Protein 5E8H (pdb70)

CATH classification: 1.10.600.10

B-factor: mean 32.92, std 12.59, range [11.46, 95.2]

Structure (mmCIF, N/CA/C/O backbone):
data_5E8H
#
_entry.id   5E8H
#
_cell.length_a   77.245
_cell.length_b   77.090
_cell.length_c   114.172
_cell.angle_alpha   90.00
_cell.angle_beta   90.00
_cell.angle_gamma   90.00
#
_symmetry.space_group_name_H-M   'P 21 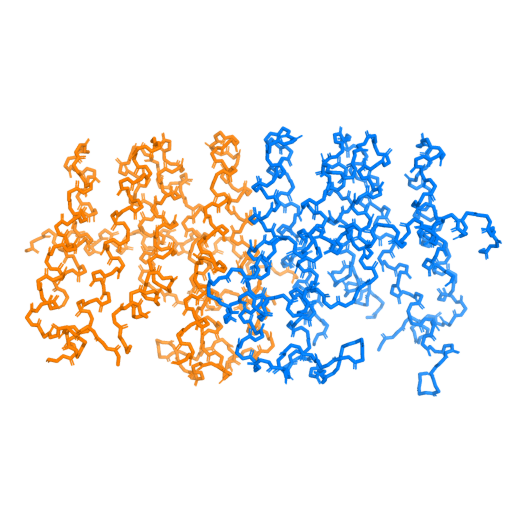21 21'
#
loop_
_entity.id
_entity.type
_entity.pdbx_description
1 polymer 'Geranylgeranyl pyrophosphate synthase 3, chloroplastic'
2 water water
#
loop_
_atom_site.group_PDB
_atom_site.id
_atom_site.type_symbol
_atom_site.label_atom_id
_atom_site.label_alt_id
_atom_site.label_comp_id
_atom_site.label_asym_id
_atom_site.label_entity_id
_atom_site.label_seq_id
_atom_site.pdbx_PDB_ins_code
_atom_site.Cartn_x
_atom_site.Cartn_y
_atom_site.Cartn_z
_atom_site.occupancy
_atom_site.B_iso_or_equiv
_atom_site.auth_seq_id
_atom_site.auth_comp_id
_atom_site.auth_asym_id
_atom_site.auth_atom_id
_atom_site.pdbx_PDB_model_num
ATOM 1 N N . CYS A 1 19 ? 42.592 54.689 132.513 1.00 47.43 4 CYS A N 1
ATOM 2 C CA . CYS A 1 19 ? 41.938 55.359 133.631 1.00 55.02 4 CYS A CA 1
ATOM 3 C C . CYS A 1 19 ? 42.222 54.627 134.932 1.00 57.62 4 CYS A C 1
ATOM 4 O O . CYS A 1 19 ? 41.308 54.130 135.588 1.00 59.67 4 CYS A O 1
ATOM 7 N N . ASN A 1 20 ? 43.499 54.576 135.300 1.00 49.17 5 ASN A N 1
ATOM 8 C CA . ASN A 1 20 ? 43.948 53.748 136.410 1.00 49.86 5 ASN A CA 1
ATOM 9 C C . ASN A 1 20 ? 44.679 54.500 137.527 1.00 53.01 5 ASN A C 1
ATOM 10 O O . ASN A 1 20 ? 44.699 54.020 138.650 1.00 62.69 5 ASN A O 1
ATOM 15 N N . ASP A 1 21 ? 45.275 55.663 137.247 1.00 45.25 6 ASP A N 1
ATOM 16 C CA . ASP A 1 21 ? 46.223 56.249 138.218 1.00 42.79 6 ASP A CA 1
ATOM 17 C C . ASP A 1 21 ? 45.562 56.949 139.408 1.00 36.79 6 ASP A C 1
ATOM 18 O O . ASP A 1 21 ? 45.115 58.094 139.335 1.00 32.43 6 ASP A O 1
ATOM 23 N N . HIS A 1 22 ? 45.558 56.248 140.525 1.00 31.06 7 HIS A N 1
ATOM 24 C CA . HIS A 1 22 ? 44.700 56.595 141.622 1.00 29.84 7 HIS A CA 1
ATOM 25 C C . HIS A 1 22 ? 45.234 57.787 142.403 1.00 22.19 7 HIS A C 1
ATOM 26 O O . HIS A 1 22 ? 44.456 58.524 142.980 1.00 29.26 7 HIS A O 1
ATOM 33 N N . ASN A 1 23 ? 46.546 58.005 142.400 1.00 21.28 8 ASN A N 1
ATOM 34 C CA . ASN A 1 23 ? 47.094 59.119 143.174 1.00 28.11 8 ASN A CA 1
ATOM 35 C C . ASN A 1 23 ? 46.572 60.468 142.639 1.00 24.75 8 ASN A C 1
ATOM 36 O O . ASN A 1 23 ? 46.113 61.327 143.405 1.00 25.06 8 ASN A O 1
ATOM 41 N N . SER A 1 24 ? 46.618 60.618 141.320 1.00 28.11 9 SER A N 1
ATOM 42 C CA . SER A 1 24 ? 46.164 61.824 140.643 1.00 26.16 9 SER A CA 1
ATOM 43 C C . SER A 1 24 ? 44.651 61.960 140.739 1.00 22.61 9 SER A C 1
ATOM 44 O O . SER A 1 24 ? 44.118 63.058 140.752 1.00 27.23 9 SER A O 1
ATOM 47 N N . ALA A 1 25 ? 43.961 60.827 140.798 1.00 23.45 10 ALA A N 1
ATOM 48 C CA . ALA A 1 25 ? 42.509 60.845 140.982 1.00 27.78 10 ALA A CA 1
ATOM 49 C C . ALA A 1 25 ? 42.133 61.306 142.394 1.00 26.65 10 ALA A C 1
ATOM 50 O O . ALA A 1 25 ? 41.193 62.066 142.576 1.00 22.06 10 ALA A O 1
ATOM 52 N N . PHE A 1 26 ? 42.869 60.837 143.389 1.00 24.56 11 PHE A N 1
ATOM 53 C CA . PHE A 1 26 ? 42.656 61.271 144.754 1.00 20.92 11 PHE A CA 1
ATOM 54 C C . PHE A 1 26 ? 42.927 62.783 144.872 1.00 19.83 11 PHE A C 1
ATOM 55 O O . PHE A 1 26 ? 42.103 63.552 145.417 1.00 22.66 11 PHE A O 1
ATOM 63 N N . ASP A 1 27 ? 44.077 63.201 144.343 1.00 19.44 12 ASP A N 1
ATOM 64 C CA . ASP A 1 27 ? 44.451 64.606 144.368 1.00 20.98 12 ASP A CA 1
ATOM 65 C C . ASP A 1 27 ? 43.352 65.451 143.712 1.00 20.60 12 ASP A C 1
ATOM 66 O O . ASP A 1 27 ? 42.892 66.444 144.294 1.00 23.62 12 ASP A O 1
ATOM 71 N N . PHE A 1 28 ? 42.917 65.037 142.518 1.00 19.49 13 PHE A N 1
ATOM 72 C CA . PHE A 1 28 ? 41.901 65.791 141.792 1.00 22.50 13 PHE A CA 1
ATOM 73 C C . PHE A 1 28 ? 40.562 65.801 142.524 1.00 24.90 13 PHE A C 1
ATOM 74 O O . PHE A 1 28 ? 39.875 66.812 142.502 1.00 23.66 13 PHE A O 1
ATOM 82 N N . LYS A 1 29 ? 40.194 64.697 143.180 1.00 18.59 14 LYS A N 1
ATOM 83 C CA . LYS A 1 29 ? 38.946 64.670 143.957 1.00 20.35 14 LYS A CA 1
ATOM 84 C C . LYS A 1 29 ? 38.969 65.761 145.034 1.00 19.28 14 LYS A C 1
ATOM 85 O O . LYS A 1 29 ? 37.961 66.491 145.255 1.00 20.74 14 LYS A O 1
ATOM 91 N N . LEU A 1 30 ? 40.133 65.887 145.684 1.00 19.69 15 LEU A N 1
ATOM 92 C CA . LEU A 1 30 ? 40.291 66.932 146.701 1.00 22.16 15 LEU A CA 1
ATOM 93 C C . LEU A 1 30 ? 40.266 68.335 146.087 1.00 24.43 15 LEU A C 1
ATOM 94 O O . LEU A 1 30 ? 39.695 69.285 146.660 1.00 23.45 15 LEU A O 1
ATOM 99 N N . TYR A 1 31 ? 40.916 68.457 144.933 1.00 20.01 16 TYR A N 1
ATOM 100 C CA . TYR A 1 31 ? 40.926 69.692 144.169 1.00 22.70 16 TYR A CA 1
ATOM 101 C C . TYR A 1 31 ? 39.501 70.180 143.868 1.00 24.72 16 TYR A C 1
ATOM 102 O O . TYR A 1 31 ? 39.157 71.330 144.141 1.00 23.44 16 TYR A O 1
ATOM 111 N N . MET A 1 32 ? 38.686 69.291 143.308 1.00 23.16 17 MET A N 1
ATOM 112 C CA . MET A 1 32 ? 37.287 69.576 142.991 1.00 25.13 17 MET A CA 1
ATOM 113 C C . MET A 1 32 ? 36.535 70.068 144.206 1.00 27.03 17 MET A C 1
ATOM 114 O O . MET A 1 32 ? 35.842 71.104 144.150 1.00 27.06 17 MET A O 1
ATOM 119 N N . ILE A 1 33 ? 36.655 69.332 145.307 1.00 22.75 18 ILE A N 1
ATOM 120 C CA . ILE A 1 33 ? 35.908 69.752 146.498 1.00 24.84 18 ILE A CA 1
ATOM 121 C C . ILE A 1 33 ? 36.334 71.157 146.964 1.00 23.44 18 ILE A C 1
ATOM 122 O O . ILE A 1 33 ? 35.483 72.020 147.248 1.00 24.07 18 ILE A O 1
ATOM 127 N N . ARG A 1 34 ? 37.639 71.410 146.989 1.00 21.80 19 ARG A N 1
ATOM 128 C CA . ARG A 1 34 ? 38.114 72.726 147.426 1.00 26.79 19 ARG A CA 1
ATOM 129 C C . ARG A 1 34 ? 37.657 73.869 146.495 1.00 27.88 19 ARG A C 1
ATOM 130 O O . ARG A 1 34 ? 37.253 74.958 146.968 1.00 24.99 19 ARG A O 1
ATOM 138 N N . LYS A 1 35 ? 37.688 73.629 145.183 1.00 29.81 20 LYS A N 1
ATOM 139 C CA . LYS A 1 35 ? 37.341 74.690 144.238 1.00 25.57 20 LYS A CA 1
ATOM 140 C C . LYS A 1 35 ? 35.853 74.964 144.287 1.00 25.16 20 LYS A C 1
ATOM 141 O O . LYS A 1 35 ? 35.421 76.111 144.223 1.00 27.80 20 LYS A O 1
ATOM 147 N N . ALA A 1 36 ? 35.074 73.900 144.395 1.00 23.23 21 ALA A N 1
ATOM 148 C CA . ALA A 1 36 ? 33.637 74.040 144.459 1.00 27.59 21 ALA A CA 1
ATOM 149 C C . ALA A 1 36 ? 33.261 74.814 145.712 1.00 28.72 21 ALA A C 1
ATOM 150 O O . ALA A 1 36 ? 32.336 75.614 145.684 1.00 31.09 21 ALA A O 1
ATOM 152 N N . GLU A 1 37 ? 33.969 74.569 146.813 1.00 26.57 22 GLU A N 1
ATOM 153 C CA . GLU A 1 37 ? 33.669 75.289 148.047 1.00 28.82 22 GLU A CA 1
ATOM 154 C C . GLU A 1 37 ? 33.959 76.775 147.867 1.00 28.12 22 GLU A C 1
ATOM 155 O O . GLU A 1 37 ? 33.136 77.621 148.272 1.00 27.77 22 GLU A O 1
ATOM 161 N N . SER A 1 38 ? 35.108 77.086 147.245 1.00 22.76 23 SER A N 1
ATOM 162 C CA . SER A 1 38 ? 35.479 78.488 147.026 1.00 28.10 23 SER A CA 1
ATOM 163 C C . SER A 1 38 ? 34.501 79.192 146.070 1.00 25.63 23 SER A C 1
ATOM 164 O O . SER A 1 38 ? 34.124 80.360 146.264 1.00 24.68 23 SER A O 1
ATOM 167 N N . VAL A 1 39 ? 34.064 78.456 145.064 1.00 24.21 24 VAL A N 1
ATOM 168 C CA . VAL A 1 39 ? 33.129 78.985 144.092 1.00 23.33 24 VAL A CA 1
ATOM 169 C C . VAL A 1 39 ? 31.773 79.250 144.746 1.00 22.07 24 VAL A C 1
ATOM 170 O O . VAL A 1 39 ? 31.208 80.316 144.569 1.00 26.26 24 VAL A O 1
ATOM 174 N N . ASN A 1 40 ? 31.278 78.300 145.528 1.00 20.97 25 ASN A N 1
ATOM 175 C CA . ASN A 1 40 ? 30.030 78.487 146.253 1.00 26.74 25 ASN A CA 1
ATOM 176 C C . ASN A 1 40 ? 30.054 79.704 147.177 1.00 27.99 25 ASN A C 1
ATOM 177 O O . ASN A 1 40 ? 29.082 80.463 147.206 1.00 27.22 25 ASN A O 1
ATOM 182 N N . ALA A 1 41 ? 31.147 79.895 147.925 1.00 22.83 26 ALA A N 1
ATOM 183 C CA . ALA A 1 41 ? 31.252 81.106 148.748 1.00 22.02 26 ALA A CA 1
ATOM 184 C C . ALA A 1 41 ? 31.187 82.367 147.889 1.00 19.67 26 ALA A C 1
ATOM 185 O O . ALA A 1 41 ? 30.418 83.305 148.196 1.00 26.17 26 ALA A O 1
ATOM 187 N N . ALA A 1 42 ? 31.965 82.395 146.804 1.00 22.25 27 ALA A N 1
ATOM 188 C CA . ALA A 1 42 ? 31.997 83.612 145.985 1.00 23.31 27 ALA A CA 1
ATOM 189 C C . ALA A 1 42 ? 30.648 83.876 145.280 1.00 27.12 27 ALA A C 1
ATOM 190 O O . ALA A 1 42 ? 30.267 85.030 145.096 1.00 24.58 27 ALA A O 1
ATOM 192 N N . LEU A 1 43 ? 29.924 82.818 144.919 1.00 26.20 28 LEU A N 1
ATOM 193 C CA . LEU A 1 43 ? 28.605 82.961 144.296 1.00 23.63 28 LEU A CA 1
ATOM 194 C C . LEU A 1 43 ? 27.624 83.511 145.317 1.00 25.20 28 LEU A C 1
ATOM 195 O O . LEU A 1 43 ? 26.828 84.392 145.026 1.00 22.78 28 LEU A O 1
ATOM 200 N N . ASP A 1 44 ? 27.688 82.973 146.524 1.00 27.45 29 ASP A N 1
ATOM 201 C CA . ASP A 1 44 ? 26.828 83.453 147.586 1.00 28.10 29 ASP A CA 1
ATOM 202 C C . ASP A 1 44 ? 27.033 84.951 147.760 1.00 30.76 29 ASP A C 1
ATOM 203 O O . ASP A 1 44 ? 26.071 85.716 147.816 1.00 36.41 29 ASP A O 1
ATOM 208 N N . VAL A 1 45 ? 28.290 85.376 147.804 1.00 30.97 30 VAL A N 1
ATOM 209 C CA . VAL A 1 45 ? 28.589 86.805 147.918 1.00 34.80 30 VAL A CA 1
ATOM 210 C C . VAL A 1 45 ? 28.193 87.633 146.671 1.00 32.90 30 VAL A C 1
ATOM 211 O O . VAL A 1 45 ? 27.861 88.822 146.785 1.00 28.20 30 VAL A O 1
ATOM 215 N N . SER A 1 46 ? 28.201 87.008 145.493 1.00 28.30 31 SER A N 1
ATOM 216 C CA . SER A 1 46 ? 27.937 87.724 144.242 1.00 25.12 31 SER A CA 1
ATOM 217 C C . SER A 1 46 ? 26.497 88.230 144.110 1.00 28.43 31 SER A C 1
ATOM 218 O O . SER A 1 46 ? 26.245 89.229 143.441 1.00 29.58 31 SER A O 1
ATOM 221 N N . VAL A 1 47 ? 25.558 87.508 144.714 1.00 31.50 32 VAL A N 1
ATOM 222 C CA . VAL A 1 47 ? 24.158 87.922 144.744 1.00 29.95 32 VAL A CA 1
ATOM 223 C C . VAL A 1 47 ? 23.685 88.068 146.197 1.00 32.64 32 VAL A C 1
ATOM 224 O O . VAL A 1 47 ? 23.115 87.137 146.757 1.00 34.17 32 VAL A O 1
ATOM 228 N N . PRO A 1 48 ? 23.932 89.238 146.813 1.00 35.00 33 PRO A N 1
ATOM 229 C CA . PRO A 1 48 ? 23.648 89.458 148.238 1.00 38.78 33 PRO A CA 1
ATOM 230 C C . PRO A 1 48 ? 22.168 89.431 148.574 1.00 39.08 33 PRO A C 1
ATOM 231 O O . PRO A 1 48 ? 21.369 89.977 147.817 1.00 39.01 33 PRO A O 1
ATOM 235 N N . LEU A 1 49 ? 21.826 88.849 149.718 1.00 42.57 34 LEU A N 1
ATOM 236 C CA . LEU A 1 49 ? 20.456 88.830 150.219 1.00 48.07 34 LEU A CA 1
ATOM 237 C C . LEU A 1 49 ? 19.835 90.192 150.555 1.00 50.10 34 LEU A C 1
ATOM 238 O O . LEU A 1 49 ? 18.799 90.243 151.207 1.00 55.52 34 LEU A O 1
ATOM 243 N N . ARG A 1 50 ? 20.465 91.281 150.124 1.00 53.71 35 ARG A N 1
ATOM 244 C CA . ARG A 1 50 ? 19.930 92.635 150.283 1.00 53.88 35 ARG A CA 1
ATOM 245 C C . ARG A 1 50 ? 18.450 92.782 149.875 1.00 59.35 35 ARG A C 1
ATOM 246 O O . ARG A 1 50 ? 17.935 92.018 149.057 1.00 59.71 35 ARG A O 1
ATOM 254 N N . GLU A 1 51 ? 17.761 93.758 150.456 1.00 59.58 36 GLU A N 1
ATOM 255 C CA . GLU A 1 51 ? 16.421 94.112 149.991 1.00 60.16 36 GLU A CA 1
ATOM 256 C C . GLU A 1 51 ? 16.591 94.789 148.631 1.00 60.18 36 GLU A C 1
ATOM 257 O O . GLU A 1 51 ? 17.553 95.535 148.440 1.00 58.43 36 GLU A O 1
ATOM 263 N N . PRO A 1 52 ? 15.677 94.544 147.670 1.00 58.71 37 PRO A N 1
ATOM 264 C CA . PRO A 1 52 ? 14.386 93.831 147.614 1.00 54.04 37 PRO A CA 1
ATOM 265 C C . PRO A 1 52 ? 14.454 92.303 147.469 1.00 47.98 37 PRO A C 1
ATOM 266 O O . PRO A 1 52 ? 14.697 91.814 146.357 1.00 44.36 37 PRO A O 1
ATOM 270 N N . LEU A 1 53 ? 14.181 91.581 148.560 1.00 45.99 38 LEU A N 1
ATOM 271 C CA . LEU A 1 53 ? 14.325 90.118 148.626 1.00 46.34 38 LEU A CA 1
ATOM 272 C C . LEU A 1 53 ? 13.620 89.331 147.513 1.00 49.53 38 LEU A C 1
ATOM 273 O O . LEU A 1 53 ? 14.109 88.278 147.100 1.00 50.40 38 LEU A O 1
ATOM 278 N N . THR A 1 54 ? 12.477 89.829 147.043 1.00 47.39 39 THR A N 1
ATOM 279 C CA . THR A 1 54 ? 11.736 89.191 145.947 1.00 47.63 39 THR A CA 1
ATOM 280 C C . THR A 1 54 ? 12.632 88.870 144.742 1.00 39.96 39 THR A C 1
ATOM 281 O O . THR A 1 54 ? 12.555 87.782 144.173 1.00 38.79 39 THR A O 1
ATOM 285 N N . VAL A 1 55 ? 13.475 89.828 144.370 1.00 37.67 40 VAL A N 1
ATOM 286 C CA . VAL A 1 55 ? 14.449 89.685 143.288 1.00 36.72 40 VAL A CA 1
ATOM 287 C C . VAL A 1 55 ? 15.568 88.663 143.607 1.00 35.63 40 VAL A C 1
ATOM 288 O O . VAL A 1 55 ? 15.752 87.612 142.936 1.00 33.19 40 VAL A O 1
ATOM 292 N N . GLN A 1 56 ? 16.306 89.000 144.659 1.00 34.36 41 GLN A N 1
ATOM 293 C CA . GLN A 1 56 ? 17.513 88.295 145.041 1.00 34.44 41 GLN A CA 1
ATOM 294 C C . GLN A 1 56 ? 17.250 86.827 145.327 1.00 33.52 41 GLN A C 1
ATOM 295 O O . GLN A 1 56 ? 18.075 85.986 144.996 1.00 32.37 41 GLN A O 1
ATOM 301 N N . GLU A 1 57 ? 16.095 86.513 145.910 1.00 36.32 42 GLU A N 1
ATOM 302 C CA . GLU A 1 57 ? 15.813 85.140 146.314 1.00 34.25 42 GLU A CA 1
ATOM 303 C C . GLU A 1 57 ? 15.593 84.242 145.105 1.00 29.95 42 GLU A C 1
ATOM 304 O O . GLU A 1 57 ? 16.091 83.108 145.055 1.00 30.17 42 GLU A O 1
ATOM 310 N N . ALA A 1 58 ? 14.824 84.742 144.140 1.00 29.89 43 ALA A N 1
ATOM 311 C CA . ALA A 1 58 ? 14.561 83.977 142.926 1.00 33.40 43 ALA A CA 1
ATOM 312 C C . ALA A 1 58 ? 15.853 83.792 142.125 1.00 32.80 43 ALA A C 1
ATOM 313 O O . ALA A 1 58 ? 16.079 82.736 141.548 1.00 32.42 43 ALA A O 1
ATOM 315 N N . VAL A 1 59 ? 16.705 84.812 142.101 1.00 36.04 44 VAL A N 1
ATOM 316 C CA . VAL A 1 59 ? 18.004 84.635 141.445 1.00 35.14 44 VAL A CA 1
ATOM 317 C C . VAL A 1 59 ? 18.890 83.595 142.176 1.00 32.32 44 VAL A C 1
ATOM 318 O O . VAL A 1 59 ? 19.469 82.698 141.546 1.00 29.04 44 VAL A O 1
ATOM 322 N N . ARG A 1 60 ? 18.958 83.695 143.503 1.00 29.85 45 ARG A N 1
ATOM 323 C CA . ARG A 1 60 ? 19.852 82.867 144.321 1.00 28.51 45 ARG A CA 1
ATOM 324 C C . ARG A 1 60 ? 19.456 81.406 144.345 1.00 31.84 45 ARG A C 1
ATOM 325 O O . ARG A 1 60 ? 20.307 80.524 144.527 1.00 31.59 45 ARG A O 1
ATOM 333 N N . TYR A 1 61 ? 18.159 81.155 144.210 1.00 27.74 46 TYR A N 1
ATOM 334 C CA . TYR A 1 61 ? 17.649 79.810 144.399 1.00 28.83 46 TYR A CA 1
ATOM 335 C C . TYR A 1 61 ? 18.354 78.787 143.495 1.00 28.64 46 TYR A C 1
ATOM 336 O O . TYR A 1 61 ? 18.834 77.759 143.970 1.00 33.21 46 TYR A O 1
ATOM 345 N N . SER A 1 62 ? 18.437 79.081 142.200 1.00 27.80 47 SER A N 1
ATOM 346 C CA . SER A 1 62 ? 19.007 78.127 141.243 1.00 26.13 47 SER A CA 1
ATOM 347 C C . SER A 1 62 ? 20.527 78.211 141.207 1.00 25.96 47 SER A C 1
ATOM 348 O O . SER A 1 62 ? 21.210 77.205 140.989 1.00 23.79 47 SER A O 1
ATOM 351 N N . LEU A 1 63 ? 21.040 79.416 141.439 1.00 24.82 48 LEU A N 1
ATOM 352 C CA . LEU A 1 63 ? 22.472 79.681 141.399 1.00 24.03 48 LEU A CA 1
ATOM 353 C C . LEU A 1 63 ? 23.207 78.971 142.517 1.00 25.10 48 LEU A C 1
ATOM 354 O O . LEU A 1 63 ? 24.293 78.436 142.305 1.00 23.53 48 LEU A O 1
ATOM 359 N N . LEU A 1 64 ? 22.626 78.997 143.718 1.00 27.00 49 LEU A N 1
ATOM 360 C CA . LEU A 1 64 ? 23.311 78.477 144.906 1.00 27.91 49 LEU A CA 1
ATOM 361 C C . LEU A 1 64 ? 22.904 77.043 145.249 1.00 34.21 49 LEU A C 1
ATOM 362 O O . LEU A 1 64 ? 23.375 76.482 146.234 1.00 38.60 49 LEU A O 1
ATOM 367 N N . ALA A 1 65 ? 22.028 76.461 144.437 1.00 35.31 50 ALA A N 1
ATOM 368 C CA . ALA A 1 65 ? 21.728 75.037 144.520 1.00 41.57 50 ALA A CA 1
ATOM 369 C C . ALA A 1 65 ? 22.991 74.252 144.207 1.00 46.76 50 ALA A C 1
ATOM 370 O O . ALA A 1 65 ? 23.854 74.727 143.462 1.00 51.76 50 ALA A O 1
ATOM 372 N N . GLY A 1 66 ? 23.097 73.058 144.774 1.00 48.14 51 GLY A N 1
ATOM 373 C CA . GLY A 1 66 ? 24.302 72.257 144.647 1.00 56.23 51 GLY A CA 1
ATOM 374 C C . GLY A 1 66 ? 24.777 72.091 143.216 1.00 59.46 51 GLY A C 1
ATOM 375 O O . GLY A 1 66 ? 23.981 71.907 142.297 1.00 57.01 51 GLY A O 1
ATOM 376 N N . GLY A 1 67 ? 26.083 72.178 143.016 1.00 54.99 52 GLY A N 1
ATOM 377 C CA . GLY A 1 67 ? 26.630 71.987 141.690 1.00 50.32 52 GLY A CA 1
ATOM 378 C C . GLY A 1 67 ? 27.988 71.334 141.765 1.00 44.25 52 GLY A C 1
ATOM 379 O O . GLY A 1 67 ? 28.671 71.420 142.796 1.00 38.96 52 GLY A O 1
ATOM 380 N N . LYS A 1 68 ? 28.374 70.673 140.679 1.00 40.47 53 LYS A N 1
ATOM 381 C CA . LYS A 1 68 ? 29.735 70.182 140.543 1.00 37.70 53 LYS A CA 1
ATOM 382 C C . LYS A 1 68 ? 30.672 71.349 140.190 1.00 31.93 53 LYS A C 1
ATOM 383 O O . LYS A 1 68 ? 31.860 71.304 140.497 1.00 28.09 53 LYS A O 1
ATOM 389 N N . ARG A 1 69 ? 30.117 72.399 139.579 1.00 26.23 54 ARG A N 1
ATOM 390 C CA . ARG A 1 69 ? 30.837 73.651 139.320 1.00 23.61 54 ARG A CA 1
ATOM 391 C C . ARG A 1 69 ? 31.997 73.435 138.388 1.00 24.39 54 ARG A C 1
ATOM 392 O O . ARG A 1 69 ? 33.057 74.035 138.581 1.00 26.31 54 ARG A O 1
ATOM 400 N N . VAL A 1 70 ? 31.806 72.577 137.390 1.00 19.20 55 VAL A N 1
ATOM 401 C CA . VAL A 1 70 ? 32.908 72.189 136.511 1.00 21.65 55 VAL A CA 1
ATOM 402 C C . VAL A 1 70 ? 33.359 73.363 135.628 1.00 20.18 55 VAL A C 1
ATOM 403 O O . VAL A 1 70 ? 34.534 73.503 135.326 1.00 20.08 55 VAL A O 1
ATOM 407 N N . ARG A 1 71 ? 32.437 74.235 135.247 1.00 19.00 56 ARG A N 1
ATOM 408 C CA . ARG A 1 71 ? 32.819 75.357 134.416 1.00 20.76 56 ARG A CA 1
ATOM 409 C C . ARG A 1 71 ? 33.675 76.396 135.172 1.00 20.56 56 ARG A C 1
ATOM 410 O O . ARG A 1 71 ? 34.771 76.754 134.699 1.00 19.98 56 ARG A O 1
ATOM 418 N N . PRO A 1 72 ? 33.230 76.837 136.367 1.00 15.24 57 PRO A N 1
ATOM 419 C CA . PRO A 1 72 ? 34.124 77.761 137.069 1.00 18.94 57 PRO A CA 1
ATOM 420 C C . PRO A 1 72 ? 35.421 77.081 137.510 1.00 19.04 57 PRO A C 1
ATOM 421 O O . PRO A 1 72 ? 36.472 77.730 137.587 1.00 22.33 57 PRO A O 1
ATOM 425 N N . LEU A 1 73 ? 35.347 75.780 137.762 1.00 15.28 58 LEU A N 1
ATOM 426 C CA . LEU A 1 73 ? 36.538 75.015 138.122 1.00 20.47 58 LEU A CA 1
ATOM 427 C C . LEU A 1 73 ? 37.543 75.000 136.985 1.00 20.82 58 LEU A C 1
ATOM 428 O O . LEU A 1 73 ? 38.746 75.115 137.202 1.00 22.77 58 LEU A O 1
ATOM 433 N N . LEU A 1 74 ? 37.037 74.820 135.773 1.00 23.62 59 LEU A N 1
ATOM 434 C CA . LEU A 1 74 ? 37.874 74.789 134.579 1.00 19.60 59 LEU A CA 1
ATOM 435 C C . LEU A 1 74 ? 38.522 76.150 134.379 1.00 18.93 59 LEU A C 1
ATOM 436 O O . LEU A 1 74 ? 39.716 76.250 134.083 1.00 25.41 59 LEU A O 1
ATOM 441 N N . CYS A 1 75 ? 37.721 77.195 134.539 1.00 20.48 60 CYS A N 1
ATOM 442 C CA . CYS A 1 75 ? 38.220 78.573 134.454 1.00 19.26 60 CYS A CA 1
ATOM 443 C C . CYS A 1 75 ? 39.377 78.825 135.438 1.00 22.41 60 CYS A C 1
ATOM 444 O O . CYS A 1 75 ? 40.457 79.311 135.067 1.00 20.00 60 CYS A O 1
ATOM 447 N N . ILE A 1 76 ? 39.142 78.471 136.698 1.00 19.84 61 ILE A N 1
ATOM 448 C CA . ILE A 1 76 ? 40.154 78.602 137.727 1.00 18.66 61 ILE A CA 1
ATOM 449 C C . ILE A 1 76 ? 41.413 77.771 137.419 1.00 22.94 61 ILE A C 1
ATOM 450 O O . ILE A 1 76 ? 42.544 78.253 137.539 1.00 21.15 61 ILE A O 1
ATOM 455 N N . ALA A 1 77 ? 41.208 76.525 137.015 1.00 18.22 62 ALA A N 1
ATOM 456 C CA . ALA A 1 77 ? 42.323 75.625 136.746 1.00 20.80 62 ALA A CA 1
ATOM 457 C C . ALA A 1 77 ? 43.170 76.136 135.589 1.00 22.56 62 ALA A C 1
ATOM 458 O O . ALA A 1 77 ? 44.391 76.049 135.610 1.00 23.26 62 ALA A O 1
ATOM 460 N N . VAL A 1 78 ? 42.522 76.684 134.575 1.00 22.44 63 VAL A N 1
ATOM 461 C CA . VAL A 1 78 ? 43.264 77.217 133.447 1.00 20.90 63 VAL A CA 1
ATOM 462 C C . VAL A 1 78 ? 44.036 78.482 133.840 1.00 23.52 63 VAL A C 1
ATOM 463 O O . VAL A 1 78 ? 45.195 78.668 133.458 1.00 20.15 63 VAL A O 1
ATOM 467 N N . CYS A 1 79 ? 43.395 79.342 134.618 1.00 23.25 64 CYS A N 1
ATOM 468 C CA . CYS A 1 79 ? 44.077 80.519 135.120 1.00 23.93 64 CYS A CA 1
ATOM 469 C C . CYS A 1 79 ? 45.334 80.132 135.916 1.00 27.77 64 CYS A C 1
ATOM 470 O O . CYS A 1 79 ? 46.380 80.768 135.786 1.00 28.73 64 CYS A O 1
ATOM 473 N N . GLU A 1 80 ? 45.236 79.081 136.724 1.00 26.40 65 GLU A N 1
ATOM 474 C CA . GLU A 1 80 ? 46.398 78.580 137.469 1.00 27.32 65 GLU A CA 1
ATOM 475 C C . GLU A 1 80 ? 47.458 77.962 136.540 1.00 26.47 65 GLU A C 1
ATOM 476 O O . GLU A 1 80 ? 48.640 78.184 136.730 1.00 25.78 65 GLU A O 1
ATOM 482 N N . LEU A 1 81 ? 47.020 77.199 135.542 1.00 25.50 66 LEU A N 1
ATOM 483 C CA . LEU A 1 81 ? 47.912 76.594 134.551 1.00 27.29 66 LEU A CA 1
ATOM 484 C C . LEU A 1 81 ? 48.898 77.590 133.939 1.00 28.73 66 LEU A C 1
ATOM 485 O O . LEU A 1 81 ? 50.096 77.304 133.840 1.00 28.70 66 LEU A O 1
ATOM 490 N N . VAL A 1 82 ? 48.391 78.751 133.520 1.00 28.08 67 VAL A N 1
ATOM 491 C CA . VAL A 1 82 ? 49.226 79.714 132.815 1.00 26.08 67 VAL A CA 1
ATOM 492 C C . VAL A 1 82 ? 49.948 80.636 133.778 1.00 27.58 67 VAL A C 1
ATOM 493 O O . VAL A 1 82 ? 50.613 81.566 133.349 1.00 28.45 67 VAL A O 1
ATOM 497 N N . GLY A 1 83 ? 49.832 80.363 135.075 1.00 32.64 68 GLY A N 1
ATOM 498 C CA . GLY A 1 83 ? 50.612 81.072 136.075 1.00 31.99 68 GLY A CA 1
ATOM 499 C C . GLY A 1 83 ? 49.837 82.050 136.937 1.00 34.59 68 GLY A C 1
ATOM 500 O O . GLY A 1 83 ? 50.430 82.804 137.716 1.00 35.81 68 GLY A O 1
ATOM 501 N N . GLY A 1 84 ? 48.514 82.031 136.813 1.00 29.93 69 GLY A N 1
ATOM 502 C CA . GLY A 1 84 ? 47.667 82.948 137.549 1.00 25.73 69 GLY A CA 1
ATOM 503 C C . GLY A 1 84 ? 47.202 82.420 138.891 1.00 26.45 69 GLY A C 1
ATOM 504 O O . GLY A 1 84 ? 47.595 81.337 139.322 1.00 29.45 69 GLY A O 1
ATOM 505 N N . ASP A 1 85 ? 46.360 83.217 139.543 1.00 28.79 70 ASP A N 1
ATOM 506 C CA . ASP A 1 85 ? 45.790 82.941 140.867 1.00 32.85 70 ASP A CA 1
ATOM 507 C C . ASP A 1 85 ? 44.303 82.637 140.764 1.00 25.91 70 ASP A C 1
ATOM 508 O O . ASP A 1 85 ? 43.625 83.162 139.872 1.00 27.07 70 ASP A O 1
ATOM 513 N N . GLU A 1 86 ? 43.775 81.866 141.713 1.00 24.25 71 GLU A N 1
ATOM 514 C CA . GLU A 1 86 ? 42.329 81.628 141.800 1.00 24.76 71 GLU A CA 1
ATOM 515 C C . GLU A 1 86 ? 41.544 82.932 141.960 1.00 29.84 71 GLU A C 1
ATOM 516 O O . GLU A 1 86 ? 40.519 83.164 141.279 1.00 28.78 71 GLU A O 1
ATOM 522 N N . ALA A 1 87 ? 42.027 83.763 142.880 1.00 27.58 72 ALA A N 1
ATOM 523 C CA . ALA A 1 87 ? 41.406 85.051 143.176 1.00 26.65 72 ALA A CA 1
ATOM 524 C C . ALA A 1 87 ? 41.119 85.854 141.914 1.00 26.80 72 ALA A C 1
ATOM 525 O O . ALA A 1 87 ? 40.027 86.386 141.740 1.00 26.12 72 ALA A O 1
ATOM 527 N N . THR A 1 88 ? 42.103 85.919 141.026 1.00 27.95 73 THR A N 1
ATOM 528 C CA . THR A 1 88 ? 42.000 86.738 139.827 1.00 27.78 73 THR A CA 1
ATOM 529 C C . THR A 1 88 ? 40.929 86.185 138.872 1.00 26.69 73 THR A C 1
ATOM 530 O O . THR A 1 88 ? 40.212 86.950 138.228 1.00 23.89 73 THR A O 1
ATOM 534 N N . A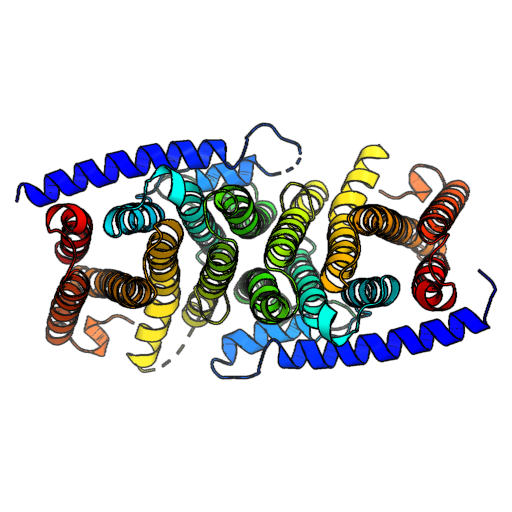LA A 1 89 ? 40.800 84.858 138.829 1.00 19.98 74 ALA A N 1
ATOM 535 C CA . ALA A 1 89 ? 39.873 84.189 137.923 1.00 19.74 74 ALA A CA 1
ATOM 536 C C . ALA A 1 89 ? 38.445 84.076 138.458 1.00 19.54 74 ALA A C 1
ATOM 537 O O . ALA A 1 89 ? 37.530 83.719 137.709 1.00 17.32 74 ALA A O 1
ATOM 539 N N . MET A 1 90 ? 38.249 84.384 139.736 1.00 20.08 75 MET A N 1
ATOM 540 C CA . MET A 1 90 ? 36.981 84.037 140.378 1.00 21.93 75 MET A CA 1
ATOM 541 C C . MET A 1 90 ? 35.730 84.729 139.829 1.00 21.88 75 MET A C 1
ATOM 542 O O . MET A 1 90 ? 34.676 84.101 139.741 1.00 21.62 75 MET A O 1
ATOM 547 N N . SER A 1 91 ? 35.811 86.004 139.477 1.00 18.35 76 SER A N 1
ATOM 548 C CA . SER A 1 91 ? 34.602 86.665 138.997 1.00 19.06 76 SER A CA 1
ATOM 549 C C . SER A 1 91 ? 34.216 86.188 137.589 1.00 18.85 76 SER A C 1
ATOM 550 O O . SER A 1 91 ? 33.030 86.053 137.280 1.00 21.69 76 SER A O 1
ATOM 553 N N . ALA A 1 92 ? 35.196 85.940 136.730 1.00 14.94 77 ALA A N 1
ATOM 554 C CA . ALA A 1 92 ? 34.897 85.303 135.452 1.00 17.72 77 ALA A CA 1
ATOM 555 C C . ALA A 1 92 ? 34.312 83.885 135.667 1.00 19.50 77 ALA A C 1
ATOM 556 O O . ALA A 1 92 ? 33.379 83.472 134.966 1.00 18.26 77 ALA A O 1
ATOM 558 N N . ALA A 1 93 ? 34.861 83.152 136.639 1.00 17.46 78 ALA A N 1
ATOM 559 C CA . ALA A 1 93 ? 34.400 81.789 136.924 1.00 22.64 78 ALA A CA 1
ATOM 560 C C . ALA A 1 93 ? 32.938 81.787 137.374 1.00 17.55 78 ALA A C 1
ATOM 561 O O . ALA A 1 93 ? 32.105 80.964 136.939 1.00 18.27 78 ALA A O 1
ATOM 563 N N . CYS A 1 94 ? 32.638 82.731 138.257 1.00 20.66 79 CYS A N 1
ATOM 564 C CA . CYS A 1 94 ? 31.274 82.977 138.713 1.00 19.41 79 CYS A CA 1
ATOM 565 C C . CYS A 1 94 ? 30.367 83.416 137.572 1.00 19.99 79 CYS A C 1
ATOM 566 O O . CYS A 1 94 ? 29.222 82.995 137.496 1.00 20.36 79 CYS A O 1
ATOM 569 N N . ALA A 1 95 ? 30.882 84.262 136.685 1.00 18.98 80 ALA A N 1
ATOM 570 C CA . ALA A 1 95 ? 30.113 84.693 135.510 1.00 19.14 80 ALA A CA 1
ATOM 571 C C . ALA A 1 95 ? 29.701 83.505 134.643 1.00 18.00 80 ALA A C 1
ATOM 572 O O . ALA A 1 95 ? 28.536 83.404 134.230 1.00 19.08 80 ALA A O 1
ATOM 574 N N . VAL A 1 96 ? 30.631 82.593 134.360 1.00 16.85 81 VAL A N 1
ATOM 575 C CA . VAL A 1 96 ? 30.224 81.463 133.532 1.00 18.11 81 VAL A CA 1
ATOM 576 C C . VAL A 1 96 ? 29.251 80.561 134.292 1.00 17.59 81 VAL A C 1
ATOM 577 O O . VAL A 1 96 ? 28.343 79.992 133.674 1.00 19.79 81 VAL A O 1
ATOM 581 N N . GLU A 1 97 ? 29.390 80.449 135.617 1.00 18.72 82 GLU A N 1
ATOM 582 C CA . GLU A 1 97 ? 28.431 79.608 136.325 1.00 19.40 82 GLU A CA 1
ATOM 583 C C . GLU A 1 97 ? 27.051 80.251 136.309 1.00 17.66 82 GLU A C 1
ATOM 584 O O . GLU A 1 97 ? 26.042 79.547 136.264 1.00 21.13 82 GLU A O 1
ATOM 590 N N . MET A 1 98 ? 27.013 81.580 136.334 1.00 17.21 83 MET A N 1
ATOM 591 C CA . MET A 1 98 ? 25.760 82.330 136.241 1.00 20.04 83 MET A CA 1
ATOM 592 C C . MET A 1 98 ? 25.071 82.119 134.897 1.00 18.75 83 MET A C 1
ATOM 593 O O . MET A 1 98 ? 23.844 81.943 134.831 1.00 15.69 83 MET A O 1
ATOM 598 N N . ILE A 1 99 ? 25.850 82.155 133.820 1.00 17.25 84 ILE A N 1
ATOM 599 C CA . ILE A 1 99 ? 25.253 81.929 132.502 1.00 18.58 84 ILE A CA 1
ATOM 600 C C . ILE A 1 99 ? 24.733 80.515 132.361 1.00 18.44 84 ILE A C 1
ATOM 601 O O . ILE A 1 99 ? 23.603 80.287 131.895 1.00 20.85 84 ILE A O 1
ATOM 606 N N . HIS A 1 100 ? 25.550 79.565 132.796 1.00 18.81 85 HIS A N 1
ATOM 607 C CA . HIS A 1 100 ? 25.151 78.166 132.788 1.00 19.20 85 HIS A CA 1
ATOM 608 C C . HIS A 1 100 ? 23.839 77.967 133.590 1.00 22.32 85 HIS A C 1
ATOM 609 O O . HIS A 1 100 ? 22.903 77.291 133.139 1.00 22.64 85 HIS A O 1
ATOM 616 N N . THR A 1 101 ? 23.757 78.612 134.749 1.00 23.69 86 THR A N 1
ATOM 617 C CA . THR A 1 101 ? 22.561 78.544 135.593 1.00 23.17 86 THR A CA 1
ATOM 618 C C . THR A 1 101 ? 21.342 79.119 134.874 1.00 23.08 86 THR A C 1
ATOM 619 O O . THR A 1 101 ? 20.275 78.501 134.862 1.00 20.91 86 THR A O 1
ATOM 623 N N . SER A 1 102 ? 21.509 80.298 134.263 1.00 22.62 87 SER A N 1
ATOM 624 C CA . SER A 1 102 ? 20.454 80.905 133.442 1.00 23.75 87 SER A CA 1
ATOM 625 C C . SER A 1 102 ? 19.915 79.933 132.361 1.00 22.70 87 SER A C 1
ATOM 626 O O . SER A 1 102 ? 18.686 79.781 132.162 1.00 21.64 87 SER A O 1
ATOM 629 N N . SER A 1 103 ? 20.831 79.262 131.670 1.00 19.67 88 SER A N 1
ATOM 630 C CA . SER A 1 103 ? 20.399 78.337 130.622 1.00 23.50 88 SER A CA 1
ATOM 631 C C . SER A 1 103 ? 19.649 77.149 131.228 1.00 26.39 88 SER A C 1
ATOM 632 O O . SER A 1 103 ? 18.693 76.664 130.622 1.00 26.82 88 SER A O 1
ATOM 635 N N . LEU A 1 104 ? 20.053 76.694 132.420 1.00 25.25 89 LEU A N 1
ATOM 636 C CA . LEU A 1 104 ? 19.334 75.583 133.060 1.00 25.01 89 LEU A CA 1
ATOM 637 C C . LEU A 1 104 ? 17.916 75.989 133.493 1.00 27.19 89 LEU A C 1
ATOM 638 O O . LEU A 1 104 ? 16.967 75.194 133.397 1.00 26.90 89 LEU A O 1
ATOM 643 N N . ILE A 1 105 ? 17.785 77.217 133.991 1.00 24.39 90 ILE A N 1
ATOM 644 C CA . ILE A 1 105 ? 16.480 77.732 134.404 1.00 23.20 90 ILE A CA 1
ATOM 645 C C . ILE A 1 105 ? 15.550 77.737 133.217 1.00 22.87 90 ILE A C 1
ATOM 646 O O . ILE A 1 105 ? 14.424 77.260 133.298 1.00 23.20 90 ILE A O 1
ATOM 651 N N . HIS A 1 106 ? 16.023 78.267 132.095 1.00 24.99 91 HIS A N 1
ATOM 652 C CA . HIS A 1 106 ? 15.133 78.333 130.932 1.00 23.83 91 HIS A CA 1
ATOM 653 C C . HIS A 1 106 ? 14.871 76.939 130.321 1.00 27.26 91 HIS A C 1
ATOM 654 O O . HIS A 1 106 ? 13.751 76.645 129.898 1.00 26.15 91 HIS A O 1
ATOM 661 N N . ASP A 1 107 ? 15.880 76.069 130.328 1.00 23.93 92 ASP A N 1
ATOM 662 C CA . ASP A 1 107 ? 15.697 74.698 129.861 1.00 26.10 92 ASP A CA 1
ATOM 663 C C . ASP A 1 107 ? 14.598 73.999 130.647 1.00 25.82 92 ASP A C 1
ATOM 664 O O . ASP A 1 107 ? 13.783 73.287 130.078 1.00 26.60 92 ASP A O 1
ATOM 669 N N . ASP A 1 108 ? 14.579 74.194 131.960 1.00 25.25 93 ASP A N 1
ATOM 670 C CA . ASP A 1 108 ? 13.611 73.471 132.786 1.00 26.09 93 ASP A CA 1
ATOM 671 C C . ASP A 1 108 ? 12.164 73.918 132.545 1.00 24.19 93 ASP A C 1
ATOM 672 O O . ASP A 1 108 ? 11.244 73.201 132.898 1.00 30.00 93 ASP A O 1
ATOM 677 N N . LEU A 1 109 ? 11.983 75.106 131.970 1.00 28.81 94 LEU A N 1
ATOM 678 C CA . LEU A 1 109 ? 10.659 75.681 131.736 1.00 24.10 94 LEU A CA 1
ATOM 679 C C . LEU A 1 109 ? 9.680 74.707 131.070 1.00 27.04 94 LEU A C 1
ATOM 680 O O . LEU A 1 109 ? 10.079 73.856 130.268 1.00 26.92 94 LEU A O 1
ATOM 685 N N . PRO A 1 110 ? 8.390 74.824 131.418 1.00 30.47 95 PRO A N 1
ATOM 686 C CA . PRO A 1 110 ? 7.319 74.011 130.822 1.00 32.14 95 PRO A CA 1
ATOM 687 C C . PRO A 1 110 ? 7.332 74.037 129.289 1.00 33.88 95 PRO A C 1
ATOM 688 O O . PRO A 1 110 ? 7.071 73.005 128.668 1.00 32.71 95 PRO A O 1
ATOM 692 N N . CYS A 1 111 ? 7.641 75.172 128.685 1.00 32.08 96 CYS A N 1
ATOM 693 C CA . CYS A 1 111 ? 7.682 75.288 127.249 1.00 31.85 96 CYS A CA 1
ATOM 694 C C . CYS A 1 111 ? 8.784 74.512 126.596 1.00 33.33 96 CYS A C 1
ATOM 695 O O . CYS A 1 111 ? 8.712 74.229 125.444 1.00 33.47 96 CYS A O 1
ATOM 698 N N . MET A 1 112 ? 9.816 74.205 127.348 1.00 33.68 97 MET A N 1
ATOM 699 C CA . MET A 1 112 ? 10.919 73.447 126.840 1.00 34.22 97 MET A CA 1
ATOM 700 C C . MET A 1 112 ? 11.301 72.022 127.152 1.00 37.14 97 MET A C 1
ATOM 701 O O . MET A 1 112 ? 11.082 71.171 126.352 1.00 41.50 97 MET A O 1
ATOM 706 N N . ASP A 1 113 ? 11.895 71.769 128.293 1.00 34.64 98 ASP A N 1
ATOM 707 C CA . ASP A 1 113 ? 12.004 70.471 128.928 1.00 35.63 98 ASP A CA 1
ATOM 708 C C . ASP A 1 113 ? 10.906 70.133 129.898 1.00 34.59 98 ASP A C 1
ATOM 709 O O . ASP A 1 113 ? 10.579 69.007 130.040 1.00 35.41 98 ASP A O 1
ATOM 714 N N . ASN A 1 114 ? 10.382 71.116 130.593 1.00 29.39 99 ASN A N 1
ATOM 715 C CA . ASN A 1 114 ? 9.299 70.883 131.555 1.00 33.97 99 ASN A CA 1
ATOM 716 C C . ASN A 1 114 ? 9.714 69.953 132.705 1.00 31.14 99 ASN A C 1
ATOM 717 O O . ASN A 1 114 ? 9.038 68.968 132.995 1.00 33.15 99 ASN A O 1
ATOM 722 N N . ALA A 1 115 ? 10.833 70.265 133.348 1.00 31.25 100 ALA A N 1
ATOM 723 C CA . ALA A 1 115 ? 11.293 69.490 134.496 1.00 30.56 100 ALA A CA 1
ATOM 724 C C . ALA A 1 115 ? 10.620 69.978 135.763 1.00 31.30 100 ALA A C 1
ATOM 725 O O . ALA A 1 115 ? 10.462 71.187 135.973 1.00 31.16 100 ALA A O 1
ATOM 727 N N . ASP A 1 116 ? 10.230 69.040 136.616 1.00 31.18 101 ASP A N 1
ATOM 728 C CA . ASP A 1 116 ? 9.755 69.392 137.948 1.00 31.01 101 ASP A CA 1
ATOM 729 C C . ASP A 1 116 ? 10.934 69.458 138.902 1.00 32.55 101 ASP A C 1
ATOM 730 O O . ASP A 1 116 ? 10.927 70.201 139.891 1.00 33.78 101 ASP A O 1
ATOM 735 N N . LEU A 1 117 ? 11.950 68.659 138.603 1.00 34.71 102 LEU A N 1
ATOM 736 C CA . LEU A 1 117 ? 13.084 68.521 139.505 1.00 39.11 102 LEU A CA 1
ATOM 737 C C . LEU A 1 117 ? 14.400 68.728 138.781 1.00 37.58 102 LEU A C 1
ATOM 738 O O . LEU A 1 117 ? 14.525 68.520 137.569 1.00 36.96 102 LEU A O 1
ATOM 743 N N . ARG A 1 118 ? 15.373 69.135 139.573 1.00 40.50 103 ARG A N 1
ATOM 744 C CA . ARG A 1 118 ? 16.718 69.442 139.160 1.00 42.10 103 ARG A CA 1
ATOM 745 C C . ARG A 1 118 ? 17.524 68.995 140.359 1.00 42.60 103 ARG A C 1
ATOM 746 O O . ARG A 1 118 ? 17.273 69.479 141.455 1.00 40.70 103 ARG A O 1
ATOM 754 N N . ARG A 1 119 ? 18.433 68.038 140.170 1.00 45.79 104 ARG A N 1
ATOM 755 C CA . ARG A 1 119 ? 19.325 67.542 141.231 1.00 47.16 104 ARG A CA 1
ATOM 756 C C . ARG A 1 119 ? 18.530 67.146 142.486 1.00 49.38 104 ARG A C 1
ATOM 757 O O . ARG A 1 119 ? 18.947 67.401 143.610 1.00 46.34 104 ARG A O 1
ATOM 765 N N . GLY A 1 120 ? 17.375 66.517 142.277 1.00 48.79 105 GLY A N 1
ATOM 766 C CA . GLY A 1 120 ? 16.513 66.108 143.377 1.00 52.17 105 GLY A CA 1
ATOM 767 C C . GLY A 1 120 ? 15.622 67.176 144.017 1.00 54.49 105 GLY A C 1
ATOM 768 O O . GLY A 1 120 ? 14.711 66.836 144.775 1.00 53.84 105 GLY A O 1
ATOM 769 N N . LYS A 1 121 ? 15.881 68.454 143.721 1.00 54.59 106 LYS A N 1
ATOM 770 C CA . LYS A 1 121 ? 15.127 69.582 144.291 1.00 47.47 106 LYS A CA 1
ATOM 771 C C . LYS A 1 121 ? 14.240 70.293 143.244 1.00 45.61 106 LYS A C 1
ATOM 772 O O . LYS A 1 121 ? 14.570 70.301 142.058 1.00 38.53 106 LYS A O 1
ATOM 778 N N . PRO A 1 122 ? 13.102 70.880 143.673 1.00 40.64 107 PRO A N 1
ATOM 779 C CA . PRO A 1 122 ? 12.174 71.487 142.708 1.00 36.90 107 PRO A CA 1
ATOM 780 C C . PRO A 1 122 ? 12.841 72.527 141.805 1.00 32.92 107 PRO A C 1
ATOM 781 O O . PRO A 1 122 ? 13.661 73.312 142.282 1.00 31.42 107 PRO A O 1
ATOM 785 N N . THR A 1 123 ? 12.503 72.522 140.518 1.00 28.92 108 THR A N 1
ATOM 786 C CA . THR A 1 123 ? 13.060 73.498 139.583 1.00 30.75 108 THR A CA 1
ATOM 787 C C . THR A 1 123 ? 12.524 74.897 139.917 1.00 28.99 108 THR A C 1
ATOM 788 O O . THR A 1 123 ? 11.498 75.032 140.603 1.00 26.33 108 THR A O 1
ATOM 792 N N . ASN A 1 124 ? 13.232 75.921 139.446 1.00 22.91 109 ASN A N 1
ATOM 793 C CA . ASN A 1 124 ? 12.942 77.316 139.778 1.00 24.83 109 ASN A CA 1
ATOM 794 C C . ASN A 1 124 ? 11.485 77.740 139.569 1.00 25.50 109 ASN A C 1
ATOM 795 O O . ASN A 1 124 ? 10.867 78.343 140.451 1.00 22.00 109 ASN A O 1
ATOM 800 N N . HIS A 1 125 ? 10.937 77.453 138.398 1.00 23.36 110 HIS A N 1
ATOM 801 C CA . HIS A 1 125 ? 9.563 77.860 138.117 1.00 27.57 110 HIS A CA 1
ATOM 802 C C . HIS A 1 125 ? 8.558 77.159 139.054 1.00 30.56 110 HIS A C 1
ATOM 803 O O . HIS A 1 125 ? 7.463 77.673 139.323 1.00 27.99 110 HIS A O 1
ATOM 810 N N . LYS A 1 126 ? 8.941 75.982 139.537 1.00 30.83 111 LYS A N 1
ATOM 811 C CA . LYS A 1 126 ? 8.108 75.196 140.440 1.00 31.29 111 LYS A CA 1
ATOM 812 C C . LYS A 1 126 ? 8.045 75.829 141.830 1.00 29.80 111 LYS A C 1
ATOM 813 O O . LYS A 1 126 ? 7.171 75.507 142.628 1.00 35.84 111 LYS A O 1
ATOM 819 N N . VAL A 1 127 ? 8.988 76.722 142.113 1.00 29.54 112 VAL A N 1
ATOM 820 C CA . VAL A 1 127 ? 9.051 77.403 143.397 1.00 34.67 112 VAL A CA 1
ATOM 821 C C . VAL A 1 127 ? 8.464 78.803 143.301 1.00 35.39 112 VAL A C 1
ATOM 822 O O . VAL A 1 127 ? 7.625 79.202 144.115 1.00 33.07 112 VAL A O 1
ATOM 826 N N . TYR A 1 128 ? 8.900 79.545 142.292 1.00 32.27 113 TYR A N 1
ATOM 827 C CA . TYR A 1 128 ? 8.557 80.963 142.216 1.00 29.94 113 TYR A CA 1
ATOM 828 C C . TYR A 1 128 ? 7.512 81.293 141.168 1.00 29.35 113 TYR A C 1
ATOM 829 O O . TYR A 1 128 ? 7.011 82.419 141.126 1.00 32.59 113 TYR A O 1
ATOM 838 N N . GLY A 1 129 ? 7.193 80.320 140.316 1.00 27.26 114 GLY A N 1
ATOM 839 C CA . GLY A 1 129 ? 6.339 80.573 139.165 1.00 30.24 114 GLY A CA 1
ATOM 840 C C . GLY A 1 129 ? 7.159 80.722 137.889 1.00 28.27 114 GLY A C 1
ATOM 841 O O . GLY A 1 129 ? 8.365 80.969 137.961 1.00 22.85 114 GLY A O 1
ATOM 842 N N . GLU A 1 130 ? 6.502 80.562 136.736 1.00 25.17 115 GLU A N 1
ATOM 843 C CA . GLU A 1 130 ? 7.150 80.584 135.419 1.00 24.39 115 GLU A CA 1
ATOM 844 C C . GLU A 1 130 ? 7.646 81.974 135.028 1.00 25.25 115 GLU A C 1
ATOM 845 O O . GLU A 1 130 ? 8.751 82.125 134.481 1.00 26.19 115 GLU A O 1
ATOM 851 N N . ASP A 1 131 ? 6.825 82.980 135.314 1.00 19.31 116 ASP A N 1
ATOM 852 C CA . ASP A 1 131 ? 7.186 84.370 135.064 1.00 24.77 116 ASP A CA 1
ATOM 853 C C . ASP A 1 131 ? 8.487 84.726 135.792 1.00 22.38 116 ASP A C 1
ATOM 854 O O . ASP A 1 131 ? 9.479 85.153 135.162 1.00 27.01 116 ASP A O 1
ATOM 859 N N . MET A 1 132 ? 8.497 84.509 137.105 1.00 21.61 117 MET A N 1
ATOM 860 C CA . MET A 1 132 ? 9.688 84.745 137.915 1.00 22.39 117 MET A CA 1
ATOM 861 C C . MET A 1 132 ? 10.901 83.943 137.428 1.00 26.39 117 MET A C 1
ATOM 862 O O . MET A 1 132 ? 12.030 84.413 137.530 1.00 31.91 117 MET A O 1
ATOM 867 N N . ALA A 1 133 ? 10.679 82.742 136.900 1.00 23.04 118 ALA A N 1
ATOM 868 C CA . ALA A 1 133 ? 11.804 81.926 136.452 1.00 21.03 118 ALA A CA 1
ATOM 869 C C . ALA A 1 133 ? 12.423 82.505 135.183 1.00 19.40 118 ALA A C 1
ATOM 870 O O . ALA A 1 133 ? 13.656 82.616 135.086 1.00 21.72 118 ALA A O 1
ATOM 872 N N . VAL A 1 134 ? 11.571 82.879 134.225 1.00 23.67 119 VAL A N 1
ATOM 873 C CA . VAL A 1 134 ? 12.031 83.554 133.005 1.00 25.55 119 VAL A CA 1
ATOM 874 C C . VAL A 1 134 ? 12.898 84.756 133.378 1.00 24.97 119 VAL A C 1
ATOM 875 O O . VAL A 1 134 ? 14.052 84.921 132.896 1.00 23.34 119 VAL A O 1
ATOM 879 N N . LEU A 1 135 ? 12.337 85.577 134.267 1.00 22.41 120 LEU A N 1
ATOM 880 C CA . LEU A 1 135 ? 12.996 86.820 134.666 1.00 23.00 120 LEU A CA 1
ATOM 881 C C . LEU A 1 135 ? 14.326 86.566 135.397 1.00 26.06 120 LEU A C 1
ATOM 882 O O . LEU A 1 135 ? 15.312 87.305 135.215 1.00 24.84 120 LEU A O 1
ATOM 887 N N . ALA A 1 136 ? 14.353 85.504 136.199 1.00 22.57 121 ALA A N 1
ATOM 888 C CA . ALA A 1 136 ? 15.563 85.121 136.911 1.00 24.22 121 ALA A CA 1
ATOM 889 C C . ALA A 1 136 ? 16.679 84.742 135.929 1.00 21.32 121 ALA A C 1
ATOM 890 O O . ALA A 1 136 ? 17.831 85.158 136.105 1.00 23.53 121 ALA A O 1
ATOM 892 N N . GLY A 1 137 ? 16.335 83.964 134.902 1.00 21.87 122 GLY A N 1
ATOM 893 C CA . GLY A 1 137 ? 17.279 83.687 133.831 1.00 23.15 122 GLY A CA 1
ATOM 894 C C . GLY A 1 137 ? 17.864 84.960 133.221 1.00 22.19 122 GLY A C 1
ATOM 895 O O . GLY A 1 137 ? 19.103 85.074 133.033 1.00 22.64 122 GLY A O 1
ATOM 896 N N . ASP A 1 138 ? 16.985 85.929 132.929 1.00 19.82 123 ASP A N 1
ATOM 897 C CA . ASP A 1 138 ? 17.452 87.221 132.381 1.00 20.13 123 ASP A CA 1
ATOM 898 C C . ASP A 1 138 ? 18.424 87.984 133.306 1.00 19.27 123 ASP A C 1
ATOM 899 O O . ASP A 1 138 ? 19.467 88.546 132.868 1.00 21.11 123 ASP A O 1
ATOM 904 N N . ALA A 1 139 ? 18.071 87.997 134.591 1.00 19.26 124 ALA A N 1
ATOM 905 C CA . ALA A 1 139 ? 18.878 88.649 135.597 1.00 18.37 124 ALA A CA 1
ATOM 906 C C . ALA A 1 139 ? 20.250 88.003 135.684 1.00 23.61 124 ALA A C 1
ATOM 907 O O . ALA A 1 139 ? 21.250 88.692 135.865 1.00 22.26 124 ALA A O 1
ATOM 909 N N . LEU A 1 140 ? 20.309 86.680 135.532 1.00 20.05 125 LEU A N 1
ATOM 910 C CA . LEU A 1 140 ? 21.596 86.004 135.674 1.00 18.92 125 LEU A CA 1
ATOM 911 C C . LEU A 1 140 ? 22.504 86.294 134.486 1.00 20.15 125 LEU A C 1
ATOM 912 O O . LEU A 1 140 ? 23.727 86.512 134.658 1.00 21.95 125 LEU A O 1
ATOM 917 N N . LEU A 1 141 ? 21.905 86.317 133.291 1.00 19.11 126 LEU A N 1
ATOM 918 C CA . LEU A 1 141 ? 22.649 86.730 132.099 1.00 19.16 126 LEU A CA 1
ATOM 919 C C . LEU A 1 141 ? 23.298 88.101 132.291 1.00 20.82 126 LEU A C 1
ATOM 920 O O . LEU A 1 141 ? 24.490 88.255 132.020 1.00 23.23 126 LEU A O 1
ATOM 925 N N . ALA A 1 142 ? 22.533 89.088 132.763 1.00 22.18 127 ALA A N 1
ATOM 926 C CA . ALA A 1 142 ? 23.105 90.443 132.975 1.00 22.66 127 ALA A CA 1
ATOM 927 C C . ALA A 1 142 ? 24.155 90.516 134.092 1.00 22.07 127 ALA A C 1
ATOM 928 O O . ALA A 1 142 ? 25.173 91.243 134.002 1.00 21.46 127 ALA A O 1
ATOM 930 N N . LEU A 1 143 ? 23.870 89.800 135.171 1.00 19.99 128 LEU A N 1
ATOM 931 C CA . LEU A 1 143 ? 24.767 89.791 136.313 1.00 20.84 128 LEU A CA 1
ATOM 932 C C . LEU A 1 143 ? 26.132 89.192 135.962 1.00 20.34 128 LEU A C 1
ATOM 933 O O . LEU A 1 143 ? 27.128 89.606 136.530 1.00 22.65 128 LEU A O 1
ATOM 938 N N . ALA A 1 144 ? 26.184 88.223 135.044 1.00 18.04 129 ALA A N 1
ATOM 939 C CA . ALA A 1 144 ? 27.482 87.674 134.609 1.00 14.97 129 ALA A CA 1
ATOM 940 C C . ALA A 1 144 ? 28.413 88.762 134.049 1.00 19.55 129 ALA A C 1
ATOM 941 O O . ALA A 1 144 ? 29.586 88.880 134.451 1.00 18.60 129 ALA A O 1
ATOM 943 N N . PHE A 1 145 ? 27.886 89.549 133.110 1.00 17.06 130 PHE A N 1
ATOM 944 C CA . PHE A 1 145 ? 28.679 90.601 132.471 1.00 19.14 130 PHE A CA 1
ATOM 945 C C . PHE A 1 145 ? 29.043 91.663 133.482 1.00 18.23 130 PHE A C 1
ATOM 946 O O . PHE A 1 145 ? 30.190 92.080 133.539 1.00 24.01 130 PHE A O 1
ATOM 954 N N . GLU A 1 146 ? 28.079 92.041 134.322 1.00 17.60 131 GLU A N 1
ATOM 955 C CA . GLU A 1 146 ? 28.319 93.063 135.340 1.00 19.49 131 GLU A CA 1
ATOM 956 C C . GLU A 1 146 ? 29.389 92.648 136.349 1.00 19.75 131 GLU A C 1
ATOM 957 O O . GLU A 1 146 ? 30.347 93.385 136.595 1.00 17.62 131 GLU A O 1
ATOM 963 N N . HIS A 1 147 ? 29.194 91.472 136.939 1.00 21.10 132 HIS A N 1
ATOM 964 C CA . HIS A 1 147 ? 30.077 90.929 137.962 1.00 16.78 132 HIS A CA 1
ATOM 965 C C . HIS A 1 147 ? 31.475 90.751 137.416 1.00 20.14 132 HIS A C 1
ATOM 966 O O . HIS A 1 147 ? 32.467 91.219 138.016 1.00 22.94 132 HIS A O 1
ATOM 973 N N . MET A 1 148 ? 31.559 90.074 136.275 1.00 20.94 133 MET A N 1
ATOM 974 C CA . MET A 1 148 ? 32.874 89.832 135.689 1.00 21.59 133 MET A CA 1
ATOM 975 C C . MET A 1 148 ? 33.595 91.132 135.386 1.00 21.50 133 MET A C 1
ATOM 976 O O . MET A 1 148 ? 34.772 91.279 135.683 1.00 20.45 133 MET A O 1
ATOM 981 N N . THR A 1 149 ? 32.894 92.083 134.795 1.00 17.89 134 THR A N 1
ATOM 982 C CA . THR A 1 149 ? 33.585 93.281 134.352 1.00 19.81 134 THR A CA 1
ATOM 983 C C . THR A 1 149 ? 33.982 94.182 135.535 1.00 21.85 134 THR A C 1
ATOM 984 O O . THR A 1 149 ? 35.116 94.661 135.645 1.00 19.96 134 THR A O 1
ATOM 988 N N . VAL A 1 150 ? 33.044 94.376 136.439 1.00 20.76 135 VAL A N 1
ATOM 989 C CA . VAL A 1 150 ? 33.280 95.223 137.591 1.00 21.97 135 VAL A CA 1
ATOM 990 C C . VAL A 1 150 ? 34.390 94.670 138.500 1.00 23.33 135 VAL A C 1
ATOM 991 O O . VAL A 1 150 ? 35.172 95.450 139.058 1.00 25.17 135 VAL A O 1
ATOM 995 N N . VAL A 1 151 ? 34.507 93.344 138.640 1.00 23.62 136 VAL A N 1
ATOM 996 C CA . VAL A 1 151 ? 35.660 92.827 139.396 1.00 22.96 136 VAL A CA 1
ATOM 997 C C . VAL A 1 151 ? 36.947 92.732 138.557 1.00 21.38 136 VAL A C 1
ATOM 998 O O . VAL A 1 151 ? 37.958 93.325 138.900 1.00 22.24 136 VAL A O 1
ATOM 1002 N N . SER A 1 152 ? 36.895 92.014 137.442 1.00 22.48 137 SER A N 1
ATOM 1003 C CA . SER A 1 152 ? 38.090 91.740 136.650 1.00 23.11 137 SER A CA 1
ATOM 1004 C C . SER A 1 152 ? 38.758 92.972 136.038 1.00 25.65 137 SER A C 1
ATOM 1005 O O . SER A 1 152 ? 39.954 92.927 135.753 1.00 25.16 137 SER A O 1
ATOM 1008 N N . SER A 1 153 ? 38.023 94.066 135.833 1.00 23.67 138 SER A N 1
ATOM 1009 C CA . SER A 1 153 ? 38.617 95.214 135.155 1.00 20.11 138 SER A CA 1
ATOM 1010 C C . SER A 1 153 ? 39.745 95.825 135.985 1.00 26.13 138 SER A C 1
ATOM 1011 O O . SER A 1 153 ? 40.613 96.502 135.446 1.00 27.44 138 SER A O 1
ATOM 1014 N N . GLY A 1 154 ? 39.746 95.559 137.288 1.00 26.38 139 GLY A N 1
ATOM 1015 C CA . GLY A 1 154 ? 40.781 96.078 138.165 1.00 24.17 139 GLY A CA 1
ATOM 1016 C C . GLY A 1 154 ? 42.035 95.213 138.234 1.00 27.84 139 GLY A C 1
ATOM 1017 O O . GLY A 1 154 ? 43.017 95.615 138.866 1.00 27.64 139 GLY A O 1
ATOM 1018 N N . LEU A 1 155 ? 42.007 94.053 137.564 1.00 27.92 140 LEU A N 1
ATOM 1019 C CA . LEU A 1 155 ? 43.025 92.996 137.719 1.00 26.17 140 LEU A CA 1
ATOM 1020 C C . LEU A 1 155 ? 43.752 92.647 136.410 1.00 28.68 140 LEU A C 1
ATOM 1021 O O . LEU A 1 155 ? 44.770 91.980 136.437 1.00 30.48 140 LEU A O 1
ATOM 1026 N N . VAL A 1 156 ? 43.211 93.063 135.266 1.00 30.01 141 VAL A N 1
ATOM 1027 C CA . VAL A 1 156 ? 43.832 92.767 133.969 1.00 31.10 141 VAL A CA 1
ATOM 1028 C C . VAL A 1 156 ? 43.841 94.021 133.093 1.00 29.20 141 VAL A C 1
ATOM 1029 O O . VAL A 1 156 ? 43.100 94.971 133.343 1.00 26.45 141 VAL A O 1
ATOM 1033 N N . ALA A 1 157 ? 44.688 94.016 132.072 1.00 26.86 142 ALA A N 1
ATOM 1034 C CA . ALA A 1 157 ? 44.747 95.113 131.114 1.00 29.69 142 ALA A CA 1
ATOM 1035 C C . ALA A 1 157 ? 43.383 95.296 130.441 1.00 28.07 142 ALA A C 1
ATOM 1036 O O . ALA A 1 157 ? 42.668 94.334 130.206 1.00 26.11 142 ALA A O 1
ATOM 1038 N N . PRO A 1 158 ? 43.010 96.544 130.153 1.00 27.08 143 PRO A N 1
ATOM 1039 C CA . PRO A 1 158 ? 41.658 96.806 129.639 1.00 25.57 143 PRO A CA 1
ATOM 1040 C C . PRO A 1 158 ? 41.352 96.082 128.322 1.00 21.37 143 PRO A C 1
ATOM 1041 O O . PRO A 1 158 ? 40.200 95.705 128.080 1.00 23.50 143 PRO A O 1
ATOM 1045 N N . GLU A 1 159 ? 42.370 95.868 127.493 1.00 24.81 144 GLU A N 1
ATOM 1046 C CA . GLU A 1 159 ? 42.187 95.143 126.232 1.00 24.97 144 GLU A CA 1
ATOM 1047 C C . GLU A 1 159 ? 41.799 93.674 126.498 1.00 21.60 144 GLU A C 1
ATOM 1048 O O . GLU A 1 159 ? 40.951 93.091 125.805 1.00 26.27 144 GLU A O 1
ATOM 1054 N N . ARG A 1 160 ? 42.410 93.087 127.521 1.00 21.69 145 ARG A N 1
ATOM 1055 C CA . ARG A 1 160 ? 42.051 91.739 127.949 1.00 20.65 145 ARG A CA 1
ATOM 1056 C C . ARG A 1 160 ? 40.618 91.693 128.476 1.00 16.42 145 ARG A C 1
ATOM 1057 O O . ARG A 1 160 ? 39.884 90.743 128.202 1.00 18.98 145 ARG A O 1
ATOM 1065 N N . MET A 1 161 ? 40.216 92.724 129.217 1.00 20.21 146 MET A N 1
ATOM 1066 C CA . MET A 1 161 ? 38.860 92.795 129.788 1.00 18.61 146 MET A CA 1
ATOM 1067 C C . MET A 1 161 ? 37.801 92.816 128.672 1.00 18.36 146 MET A C 1
ATOM 1068 O O . MET A 1 161 ? 36.811 92.069 128.685 1.00 23.32 146 MET A O 1
ATOM 1073 N N . ILE A 1 162 ? 38.054 93.666 127.680 1.00 19.82 147 ILE A N 1
ATOM 1074 C CA . ILE A 1 162 ? 37.229 93.752 126.475 1.00 21.41 147 ILE A CA 1
ATOM 1075 C C . ILE A 1 162 ? 37.139 92.411 125.711 1.00 21.52 147 ILE A C 1
ATOM 1076 O O . ILE A 1 162 ? 36.041 91.980 125.291 1.00 21.46 147 ILE A O 1
ATOM 1081 N N . ARG A 1 163 ? 38.293 91.754 125.547 1.00 23.68 148 ARG A N 1
ATOM 1082 C CA . ARG A 1 163 ? 38.346 90.424 124.913 1.00 23.75 148 ARG A CA 1
ATOM 1083 C C . ARG A 1 163 ? 37.495 89.395 125.699 1.00 23.78 148 ARG A C 1
ATOM 1084 O O . ARG A 1 163 ? 36.758 88.606 125.111 1.00 20.98 148 ARG A O 1
ATOM 1092 N N . ALA A 1 164 ? 37.577 89.443 127.029 1.00 19.65 149 ALA A N 1
ATOM 1093 C CA . ALA A 1 164 ? 36.781 88.576 127.891 1.00 20.77 149 ALA A CA 1
ATOM 1094 C C . ALA A 1 164 ? 35.270 88.797 127.716 1.00 23.01 149 ALA A C 1
ATOM 1095 O O . ALA A 1 164 ? 34.474 87.838 127.661 1.00 20.36 149 ALA A O 1
ATOM 1097 N N . VAL A 1 165 ? 34.867 90.057 127.649 1.00 19.73 150 VAL A N 1
ATOM 1098 C CA . VAL A 1 165 ? 33.458 90.331 127.448 1.00 18.99 150 VAL A CA 1
ATOM 1099 C C . VAL A 1 165 ? 32.970 89.785 126.101 1.00 18.88 150 VAL A C 1
ATOM 1100 O O . VAL A 1 165 ? 31.888 89.185 126.017 1.00 21.02 150 VAL A O 1
ATOM 1104 N N . VAL A 1 166 ? 33.773 89.991 125.057 1.00 19.88 151 VAL A N 1
ATOM 1105 C CA . VAL A 1 166 ? 33.402 89.515 123.722 1.00 20.08 151 VAL A CA 1
ATOM 1106 C C . VAL A 1 166 ? 33.240 87.995 123.730 1.00 21.31 151 VAL A C 1
ATOM 1107 O O . VAL A 1 166 ? 32.227 87.465 123.255 1.00 20.16 151 VAL A O 1
ATOM 1111 N N . GLU A 1 167 ? 34.220 87.303 124.311 1.00 21.92 152 GLU A N 1
ATOM 1112 C CA . GLU A 1 167 ? 34.208 85.841 124.350 1.00 22.06 152 GLU A CA 1
ATOM 1113 C C . GLU A 1 167 ? 32.993 85.276 125.101 1.00 22.54 152 GLU A C 1
ATOM 1114 O O . GLU A 1 167 ? 32.336 84.336 124.623 1.00 22.01 152 GLU A O 1
ATOM 1120 N N . LEU A 1 168 ? 32.686 85.854 126.263 1.00 22.10 153 LEU A N 1
ATOM 1121 C CA . LEU A 1 168 ? 31.484 85.452 126.997 1.00 21.99 153 LEU A CA 1
ATOM 1122 C C . LEU A 1 168 ? 30.210 85.617 126.140 1.00 23.04 153 LEU A C 1
ATOM 1123 O O . LEU A 1 168 ? 29.408 84.665 125.944 1.00 26.96 153 LEU A O 1
ATOM 1128 N N . ALA A 1 169 ? 30.051 86.829 125.605 1.00 19.53 154 ALA A N 1
ATOM 1129 C CA . ALA A 1 169 ? 28.866 87.158 124.804 1.00 21.75 154 ALA A CA 1
ATOM 1130 C C . ALA A 1 169 ? 28.701 86.208 123.616 1.00 21.52 154 ALA A C 1
ATOM 1131 O O . ALA A 1 169 ? 27.595 85.752 123.333 1.00 24.69 154 ALA A O 1
ATOM 1133 N N . ARG A 1 170 ? 29.808 85.897 122.942 1.00 24.44 155 ARG A N 1
ATOM 1134 C CA . ARG A 1 170 ? 29.781 84.987 121.795 1.00 25.59 155 ARG A CA 1
ATOM 1135 C C . ARG A 1 170 ? 29.442 83.564 122.174 1.00 28.30 155 ARG A C 1
ATOM 1136 O O . ARG A 1 170 ? 28.806 82.853 121.401 1.00 29.76 155 ARG A O 1
ATOM 1144 N N . ALA A 1 171 ? 29.903 83.141 123.349 1.00 24.84 156 ALA A N 1
ATOM 1145 C CA . ALA A 1 171 ? 29.606 81.806 123.829 1.00 24.59 156 ALA A CA 1
ATOM 1146 C C . ALA A 1 171 ? 28.116 81.664 124.105 1.00 28.47 156 ALA A C 1
ATOM 1147 O O . ALA A 1 171 ? 27.568 80.562 124.009 1.00 28.10 156 ALA A O 1
ATOM 1149 N N . ILE A 1 172 ? 27.462 82.767 124.466 1.00 25.83 157 ILE A N 1
ATOM 1150 C CA . ILE A 1 172 ? 26.025 82.688 124.809 1.00 25.03 157 ILE A CA 1
ATOM 1151 C C . ILE A 1 172 ? 25.093 82.615 123.602 1.00 27.18 157 ILE A C 1
ATOM 1152 O O . ILE A 1 172 ? 24.055 81.940 123.655 1.00 30.77 157 ILE A O 1
ATOM 1157 N N . GLY A 1 173 ? 25.468 83.296 122.516 1.00 29.60 158 GLY A N 1
ATOM 1158 C CA . GLY A 1 173 ? 24.528 83.652 121.464 1.00 33.54 158 GLY A CA 1
ATOM 1159 C C . GLY A 1 173 ? 24.247 82.702 120.307 1.00 37.88 158 GLY A C 1
ATOM 1160 O O . GLY A 1 173 ? 24.221 81.480 120.471 1.00 34.26 158 GLY A O 1
ATOM 1161 N N . THR A 1 174 ? 24.026 83.291 119.129 1.00 35.21 159 THR A N 1
ATOM 1162 C CA . THR A 1 174 ? 23.599 82.561 117.929 1.00 42.22 159 THR A CA 1
ATOM 1163 C C . THR A 1 174 ? 24.719 81.701 117.376 1.00 39.31 159 THR A C 1
ATOM 1164 O O . THR A 1 174 ? 24.494 80.812 116.563 1.00 43.42 159 THR A O 1
ATOM 1168 N N . THR A 1 175 ? 25.929 81.978 117.836 1.00 41.32 160 THR A N 1
ATOM 1169 C CA . THR A 1 175 ? 27.108 81.210 117.481 1.00 40.83 160 THR A CA 1
ATOM 1170 C C . THR A 1 175 ? 27.461 80.261 118.641 1.00 39.07 160 THR A C 1
ATOM 1171 O O . THR A 1 175 ? 28.425 79.500 118.578 1.00 43.29 160 THR A O 1
ATOM 1175 N N . GLY A 1 176 ? 26.663 80.304 119.703 1.00 33.84 161 GLY A N 1
ATOM 1176 C CA . GLY A 1 176 ? 26.909 79.464 120.861 1.00 34.18 161 GLY A CA 1
ATOM 1177 C C . GLY A 1 176 ? 25.700 78.770 121.481 1.00 31.84 161 GLY A C 1
ATOM 1178 O O . GLY A 1 176 ? 24.937 78.077 120.804 1.00 32.57 161 GLY A O 1
ATOM 1179 N N . LEU A 1 177 ? 25.540 78.968 122.785 1.00 30.20 162 LEU A N 1
ATOM 1180 C CA . LEU A 1 177 ? 24.574 78.243 123.606 1.00 31.02 162 LEU A CA 1
ATOM 1181 C C . LEU A 1 177 ? 23.111 78.311 123.120 1.00 31.21 162 LEU A C 1
ATOM 1182 O O . LEU A 1 177 ? 22.441 77.278 123.032 1.00 31.73 162 LEU A O 1
ATOM 1187 N N . VAL A 1 178 ? 22.617 79.505 122.801 1.00 29.01 163 VAL A N 1
ATOM 1188 C CA . VAL A 1 178 ? 21.219 79.657 122.379 1.00 27.91 163 VAL A CA 1
ATOM 1189 C C . VAL A 1 178 ? 20.931 78.925 121.055 1.00 29.61 163 VAL A C 1
ATOM 1190 O O . VAL A 1 178 ? 19.865 78.317 120.890 1.00 33.42 163 VAL A O 1
ATOM 1194 N N . ALA A 1 179 ? 21.875 78.975 120.116 1.00 31.97 164 ALA A N 1
ATOM 1195 C CA . ALA A 1 179 ? 21.721 78.253 118.852 1.00 35.74 164 ALA A CA 1
ATOM 1196 C C . ALA A 1 179 ? 21.587 76.752 119.109 1.00 39.48 164 ALA A C 1
ATOM 1197 O O . ALA A 1 179 ? 20.779 76.065 118.476 1.00 38.60 164 ALA A O 1
ATOM 1199 N N . GLY A 1 180 ? 22.382 76.256 120.056 1.00 38.18 165 GLY A N 1
ATOM 1200 C CA . GLY A 1 180 ? 22.387 74.850 120.406 1.00 38.29 165 GLY A CA 1
ATOM 1201 C C . GLY A 1 180 ? 21.098 74.435 121.088 1.00 40.97 165 GLY A C 1
ATOM 1202 O O . GLY A 1 180 ? 20.596 73.331 120.864 1.00 44.09 165 GLY A O 1
ATOM 1203 N N . GLN A 1 181 ? 20.564 75.308 121.936 1.00 40.20 166 GLN A N 1
ATOM 1204 C CA . GLN A 1 181 ? 19.267 75.045 122.548 1.00 40.33 166 GLN A CA 1
ATOM 1205 C C . GLN A 1 181 ? 18.183 74.992 121.481 1.00 42.09 166 GLN A C 1
ATOM 1206 O O . GLN A 1 181 ? 17.344 74.098 121.498 1.00 43.10 166 GLN A O 1
ATOM 1212 N N . MET A 1 182 ? 18.206 75.944 120.550 1.00 42.66 167 MET A N 1
ATOM 1213 C CA . MET A 1 182 ? 17.148 76.036 119.543 1.00 44.00 167 MET A CA 1
ATOM 1214 C C . MET A 1 182 ? 17.155 74.816 118.640 1.00 46.94 167 MET A C 1
ATOM 1215 O O . MET A 1 182 ? 16.095 74.287 118.310 1.00 46.65 167 MET A O 1
ATOM 1217 N N . ILE A 1 183 ? 18.349 74.369 118.252 1.00 47.94 168 ILE A N 1
ATOM 1218 C CA . ILE A 1 183 ? 18.469 73.250 117.317 1.00 49.17 168 ILE A CA 1
ATOM 1219 C C . ILE A 1 183 ? 18.060 71.966 118.028 1.00 47.39 168 ILE A C 1
ATOM 1220 O O . ILE A 1 183 ? 17.505 71.040 117.429 1.00 52.34 168 ILE A O 1
ATOM 1225 N N . ASP A 1 184 ? 18.278 71.945 119.334 1.00 47.86 169 ASP A N 1
ATOM 1226 C CA . ASP A 1 184 ? 17.878 70.813 120.156 1.00 48.80 169 ASP A CA 1
ATOM 1227 C C . ASP A 1 184 ? 16.365 70.758 120.385 1.00 53.06 169 ASP A C 1
ATOM 1228 O O . ASP A 1 184 ? 15.894 70.071 121.290 1.00 47.54 169 ASP A O 1
ATOM 1233 N N . LEU A 1 185 ? 15.612 71.483 119.562 1.00 52.96 170 LEU A N 1
ATOM 1234 C CA . LEU A 1 185 ? 14.154 71.433 119.593 1.00 55.19 170 LEU A CA 1
ATOM 1235 C C . LEU A 1 185 ? 13.613 71.071 118.207 1.00 54.66 170 LEU A C 1
ATOM 1236 O O . LEU A 1 185 ? 14.275 71.295 117.185 1.00 54.13 170 LEU A O 1
ATOM 1241 N N . GLY A 1 196 ? 22.303 63.580 110.441 1.00 60.02 181 GLY A N 1
ATOM 1242 C CA . GLY A 1 196 ? 23.031 62.436 110.964 1.00 67.12 181 GLY A CA 1
ATOM 1243 C C . GLY A 1 196 ? 23.910 62.775 112.163 1.00 73.31 181 GLY A C 1
ATOM 1244 O O . GLY A 1 196 ? 23.437 63.343 113.144 1.00 73.00 181 GLY A O 1
ATOM 1245 N N . LEU A 1 197 ? 25.192 62.427 112.090 1.00 71.28 182 LEU A N 1
ATOM 1246 C CA . LEU A 1 197 ? 26.135 62.661 113.191 1.00 68.96 182 LEU A CA 1
ATOM 1247 C C . LEU A 1 197 ? 26.523 64.118 113.341 1.00 68.84 182 LEU A C 1
ATOM 1248 O O . LEU A 1 197 ? 26.775 64.603 114.443 1.00 60.61 182 LEU A O 1
ATOM 1253 N N . GLU A 1 198 ? 26.616 64.790 112.200 1.00 66.98 183 GLU A N 1
ATOM 1254 C CA . GLU A 1 198 ? 27.070 66.172 112.122 1.00 69.06 183 GLU A CA 1
ATOM 1255 C C . GLU A 1 198 ? 26.116 67.093 112.878 1.00 68.32 183 GLU A C 1
ATOM 1256 O O . GLU A 1 198 ? 26.523 68.140 113.399 1.00 69.23 183 GLU A O 1
ATOM 1262 N N . HIS A 1 199 ? 24.849 66.689 112.923 1.00 61.91 184 HIS A N 1
ATOM 1263 C CA . HIS A 1 199 ? 23.808 67.393 113.660 1.00 62.67 184 HIS A CA 1
ATOM 1264 C C . HIS A 1 199 ? 23.983 67.241 115.177 1.00 59.57 184 HIS A C 1
ATOM 1265 O O . HIS A 1 199 ? 23.873 68.206 115.953 1.00 61.27 184 HIS A O 1
ATOM 1272 N N . LEU A 1 200 ? 24.249 66.007 115.586 1.00 63.69 185 LEU A N 1
ATOM 1273 C CA . LEU A 1 200 ? 24.492 65.693 116.979 1.00 51.29 185 LEU A CA 1
ATOM 1274 C C . LEU A 1 200 ? 25.733 66.406 117.488 1.00 46.10 185 LEU A C 1
ATOM 1275 O O . LEU A 1 200 ? 25.740 66.930 118.609 1.00 39.18 185 LEU A O 1
ATOM 1280 N N . GLU A 1 201 ? 26.786 66.432 116.679 1.00 44.52 186 GLU A N 1
ATOM 1281 C CA . GLU A 1 201 ? 27.972 67.129 117.106 1.00 46.62 186 GLU A CA 1
ATOM 1282 C C . GLU A 1 201 ? 27.679 68.632 117.110 1.00 45.51 186 GLU A C 1
ATOM 1283 O O . GLU A 1 201 ? 28.172 69.344 117.958 1.00 46.09 186 GLU A O 1
ATOM 1289 N N . PHE A 1 202 ? 26.851 69.112 116.187 1.00 42.80 18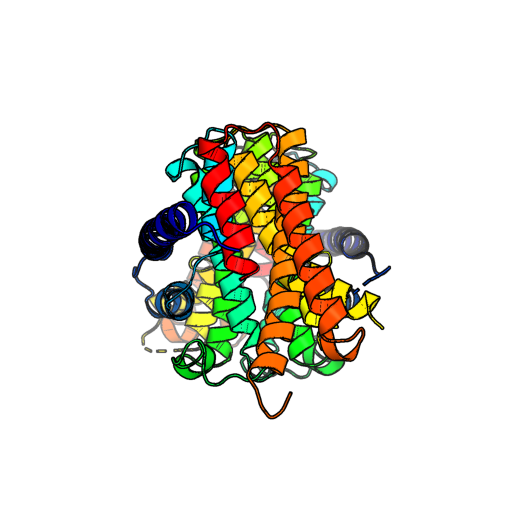7 PHE A N 1
ATOM 1290 C CA . PHE A 1 202 ? 26.464 70.531 116.224 1.00 38.78 187 PHE A CA 1
ATOM 1291 C C . PHE A 1 202 ? 25.823 70.891 117.564 1.00 41.12 187 PHE A C 1
ATOM 1292 O O . PHE A 1 202 ? 26.229 71.861 118.225 1.00 42.57 187 PHE A O 1
ATOM 1300 N N . ILE A 1 203 ? 24.822 70.104 117.956 1.00 35.04 188 ILE A N 1
ATOM 1301 C CA . ILE A 1 203 ? 24.145 70.330 119.224 1.00 37.11 188 ILE A CA 1
ATOM 1302 C C . ILE A 1 203 ? 25.157 70.305 120.365 1.00 39.64 188 ILE A C 1
ATOM 1303 O O . ILE A 1 203 ? 25.185 71.215 121.189 1.00 35.07 188 ILE A O 1
ATOM 1308 N N . HIS A 1 204 ? 26.020 69.295 120.395 1.00 34.67 189 HIS A N 1
ATOM 1309 C CA . HIS A 1 204 ? 26.945 69.181 121.518 1.00 34.24 189 HIS A CA 1
ATOM 1310 C C . HIS A 1 204 ? 27.985 70.302 121.532 1.00 32.63 189 HIS A C 1
ATOM 1311 O O . HIS A 1 204 ? 28.378 70.775 122.592 1.00 33.61 189 HIS A O 1
ATOM 1318 N N . LEU A 1 205 ? 28.382 70.754 120.350 1.00 30.37 190 LEU A N 1
ATOM 1319 C CA . LEU A 1 205 ? 29.365 71.808 120.201 1.00 33.10 190 LEU A CA 1
ATOM 1320 C C . LEU A 1 205 ? 28.789 73.113 120.712 1.00 31.90 190 LEU A C 1
ATOM 1321 O O . LEU A 1 205 ? 29.513 73.924 121.293 1.00 29.70 190 LEU A O 1
ATOM 1326 N N . HIS A 1 206 ? 27.482 73.304 120.526 1.00 30.91 191 HIS A N 1
ATOM 1327 C CA . HIS A 1 206 ? 26.875 74.590 120.883 1.00 34.59 191 HIS A CA 1
ATOM 1328 C C . HIS A 1 206 ? 26.252 74.618 122.295 1.00 33.88 191 HIS A C 1
ATOM 1329 O O . HIS A 1 206 ? 26.410 75.599 123.018 1.00 36.35 191 HIS A O 1
ATOM 1336 N N . LYS A 1 207 ? 25.573 73.554 122.706 1.00 33.42 192 LYS A N 1
ATOM 1337 C CA . LYS A 1 207 ? 24.938 73.532 124.028 1.00 32.56 192 LYS A CA 1
ATOM 1338 C C . LYS A 1 207 ? 25.926 73.372 125.163 1.00 30.24 192 LYS A C 1
ATOM 1339 O O . LYS A 1 207 ? 25.758 73.945 126.241 1.00 37.90 192 LYS A O 1
ATOM 1345 N N . THR A 1 208 ? 26.961 72.582 124.920 1.00 25.57 193 THR A N 1
ATOM 1346 C CA . THR A 1 208 ? 27.899 72.250 125.973 1.00 28.08 193 THR A CA 1
ATOM 1347 C C . THR A 1 208 ? 29.290 72.876 125.796 1.00 25.42 193 THR A C 1
ATOM 1348 O O . THR A 1 208 ? 29.816 73.480 126.714 1.00 26.33 193 THR A O 1
ATOM 1352 N N . ALA A 1 209 ? 29.884 72.699 124.622 1.00 24.38 194 ALA A N 1
ATOM 1353 C CA . ALA A 1 209 ? 31.271 73.087 124.411 1.00 23.39 194 ALA A CA 1
ATOM 1354 C C . ALA A 1 209 ? 31.485 74.603 124.442 1.00 24.19 194 ALA A C 1
ATOM 1355 O O . ALA A 1 209 ? 32.485 75.049 124.970 1.00 27.73 194 ALA A O 1
ATOM 1357 N N . ALA A 1 210 ? 30.562 75.389 123.890 1.00 22.21 195 ALA A N 1
ATOM 1358 C CA . ALA A 1 210 ? 30.811 76.829 123.735 1.00 24.29 195 ALA A CA 1
ATOM 1359 C C . ALA A 1 210 ? 31.020 77.489 125.088 1.00 21.09 195 ALA A C 1
ATOM 1360 O O . ALA A 1 210 ? 31.907 78.317 125.245 1.00 25.92 195 ALA A O 1
ATOM 1362 N N . LEU A 1 211 ? 30.247 77.087 126.086 1.00 20.21 196 LEU A N 1
ATOM 1363 C CA . LEU A 1 211 ? 30.369 77.732 127.379 1.00 19.98 196 LEU A CA 1
ATOM 1364 C C . LEU A 1 211 ? 31.616 77.237 128.130 1.00 22.60 196 LEU A C 1
ATOM 1365 O O . LEU A 1 211 ? 32.231 78.000 128.907 1.00 22.26 196 LEU A O 1
ATOM 1370 N N . LEU A 1 212 ? 32.010 75.986 127.873 1.00 16.71 197 LEU A N 1
ATOM 1371 C CA . LEU A 1 212 ? 33.258 75.446 128.431 1.00 17.76 197 LEU A CA 1
ATOM 1372 C C . LEU A 1 212 ? 34.493 76.113 127.822 1.00 20.09 197 LEU A C 1
ATOM 1373 O O . LEU A 1 212 ? 35.482 76.390 128.508 1.00 19.84 197 LEU A O 1
ATOM 1378 N N . GLU A 1 213 ? 34.421 76.363 126.521 1.00 18.58 198 GLU A N 1
ATOM 1379 C CA . GLU A 1 213 ? 35.463 77.065 125.799 1.00 21.72 198 GLU A CA 1
ATOM 1380 C C . GLU A 1 213 ? 35.609 78.464 126.365 1.00 22.16 198 GLU A C 1
ATOM 1381 O O . GLU A 1 213 ? 36.720 78.923 126.659 1.00 19.40 198 GLU A O 1
ATOM 1387 N N . ALA A 1 214 ? 34.471 79.135 126.519 1.00 20.96 199 ALA A N 1
ATOM 1388 C CA . ALA A 1 214 ? 34.455 80.435 127.172 1.00 22.94 199 ALA A CA 1
ATOM 1389 C C . ALA A 1 214 ? 35.150 80.363 128.522 1.00 21.18 199 ALA A C 1
ATOM 1390 O O . ALA A 1 214 ? 36.026 81.176 128.799 1.00 19.25 199 ALA A O 1
ATOM 1392 N N . ALA A 1 215 ? 34.772 79.390 129.356 1.00 19.84 200 ALA A N 1
ATOM 1393 C CA . ALA A 1 215 ? 35.387 79.260 130.683 1.00 17.05 200 ALA A CA 1
ATOM 1394 C C . ALA A 1 215 ? 36.911 79.141 130.608 1.00 20.38 200 ALA A C 1
ATOM 1395 O O . ALA A 1 215 ? 37.641 79.769 131.399 1.00 17.56 200 ALA A O 1
ATOM 1397 N N . ALA A 1 216 ? 37.398 78.340 129.661 1.00 20.22 201 ALA A N 1
ATOM 1398 C CA . ALA A 1 216 ? 38.847 78.125 129.563 1.00 19.61 201 ALA A CA 1
ATOM 1399 C C . ALA A 1 216 ? 39.584 79.377 129.042 1.00 16.20 201 ALA A C 1
ATOM 1400 O O . ALA A 1 216 ? 40.677 79.736 129.505 1.00 18.43 201 ALA A O 1
ATOM 1402 N N . VAL A 1 217 ? 38.984 80.034 128.070 1.00 18.58 202 VAL A N 1
ATOM 1403 C CA . VAL A 1 217 ? 39.625 81.181 127.456 1.00 19.52 202 VAL A CA 1
ATOM 1404 C C . VAL A 1 217 ? 39.658 82.316 128.468 1.00 17.96 202 VAL A C 1
ATOM 1405 O O . VAL A 1 217 ? 40.670 82.978 128.598 1.00 21.90 202 VAL A O 1
ATOM 1409 N N . LEU A 1 218 ? 38.568 82.492 129.219 1.00 18.14 203 LEU A N 1
ATOM 1410 C CA . LEU A 1 218 ? 38.544 83.459 130.319 1.00 19.35 203 LEU A CA 1
ATOM 1411 C C . LEU A 1 218 ? 39.602 83.099 131.353 1.00 22.81 203 LEU A C 1
ATOM 1412 O O . LEU A 1 218 ? 40.201 83.977 131.960 1.00 23.33 203 LEU A O 1
ATOM 1417 N N . GLY A 1 219 ? 39.831 81.807 131.558 1.00 22.20 204 GLY A N 1
ATOM 1418 C CA . GLY A 1 219 ? 40.912 81.403 132.437 1.00 17.58 204 GLY A CA 1
ATOM 1419 C C . GLY A 1 219 ? 42.272 81.892 131.960 1.00 19.37 204 GLY A C 1
ATOM 1420 O O . GLY A 1 219 ? 43.040 82.448 132.739 1.00 21.39 204 GLY A O 1
ATOM 1421 N N . VAL A 1 220 ? 42.579 81.685 130.683 1.00 17.97 205 VAL A N 1
ATOM 1422 C CA . VAL A 1 220 ? 43.852 82.158 130.163 1.00 16.70 205 VAL A CA 1
ATOM 1423 C C . VAL A 1 220 ? 43.946 83.690 130.248 1.00 23.67 205 VAL A C 1
ATOM 1424 O O . VAL A 1 220 ? 44.961 84.246 130.671 1.00 22.70 205 VAL A O 1
ATOM 1428 N N . ILE A 1 221 ? 42.870 84.366 129.870 1.00 22.76 206 ILE A N 1
ATOM 1429 C CA . ILE A 1 221 ? 42.873 85.82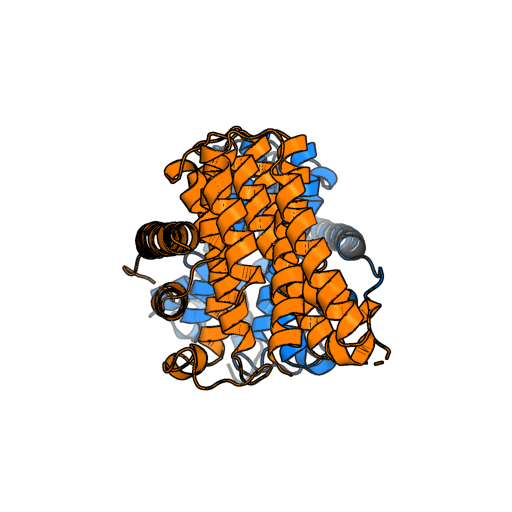0 129.861 1.00 24.24 206 ILE A CA 1
ATOM 1430 C C . ILE A 1 221 ? 43.106 86.359 131.259 1.00 24.10 206 ILE A C 1
ATOM 1431 O O . ILE A 1 221 ? 43.932 87.226 131.446 1.00 25.87 206 ILE A O 1
ATOM 1436 N N . MET A 1 222 ? 42.411 85.802 132.249 1.00 24.23 207 MET A N 1
ATOM 1437 C CA . MET A 1 222 ? 42.566 86.277 133.620 1.00 22.48 207 MET A CA 1
ATOM 1438 C C . MET A 1 222 ? 43.922 85.874 134.219 1.00 28.12 207 MET A C 1
ATOM 1439 O O . MET A 1 222 ? 44.350 86.430 135.228 1.00 25.95 207 MET A O 1
ATOM 1444 N N . GLY A 1 223 ? 44.606 84.917 133.595 1.00 25.22 208 GLY A N 1
ATOM 1445 C CA . GLY A 1 223 ? 45.897 84.492 134.098 1.00 22.20 208 GLY A CA 1
ATOM 1446 C C . GLY A 1 223 ? 47.089 85.149 133.411 1.00 22.29 208 GLY A C 1
ATOM 1447 O O . GLY A 1 223 ? 48.227 84.762 133.642 1.00 27.05 208 GLY A O 1
ATOM 1448 N N . GLY A 1 224 ? 46.829 86.131 132.554 1.00 23.04 209 GLY A N 1
ATOM 1449 C CA . GLY A 1 224 ? 47.888 86.803 131.830 1.00 24.35 209 GLY A CA 1
ATOM 1450 C C . GLY A 1 224 ? 48.568 85.968 130.755 1.00 27.86 209 GLY A C 1
ATOM 1451 O O . GLY A 1 224 ? 49.648 86.313 130.304 1.00 30.14 209 GLY A O 1
ATOM 1452 N N . GLY A 1 225 ? 47.934 84.879 130.329 1.00 25.73 210 GLY A N 1
ATOM 1453 C CA . GLY A 1 225 ? 48.518 84.005 129.338 1.00 23.64 210 GLY A CA 1
ATOM 1454 C C . GLY A 1 225 ? 48.503 84.573 127.930 1.00 26.11 210 GLY A C 1
ATOM 1455 O O . GLY A 1 225 ? 47.902 85.610 127.678 1.00 21.76 210 GLY A O 1
ATOM 1456 N N . THR A 1 226 ? 49.152 83.872 127.006 1.00 25.87 211 THR A N 1
ATOM 1457 C CA . THR A 1 226 ? 49.350 84.356 125.629 1.00 26.28 211 THR A CA 1
ATOM 1458 C C . THR A 1 226 ? 48.232 83.961 124.674 1.00 21.51 211 THR A C 1
ATOM 1459 O O . THR A 1 226 ? 47.413 83.110 124.996 1.00 24.19 211 THR A O 1
ATOM 1463 N N . GLU A 1 227 ? 48.233 84.546 123.479 1.00 23.11 212 GLU A N 1
ATOM 1464 C CA . GLU A 1 227 ? 47.269 84.179 122.439 1.00 27.39 212 GLU A CA 1
ATOM 1465 C C . GLU A 1 227 ? 47.338 82.677 122.088 1.00 27.06 212 GLU A C 1
ATOM 1466 O O . GLU A 1 227 ? 46.299 82.014 121.856 1.00 24.55 212 GLU A O 1
ATOM 1472 N N . GLU A 1 228 ? 48.561 82.141 122.073 1.00 28.10 213 GLU A N 1
ATOM 1473 C CA . GLU A 1 228 ? 48.759 80.729 121.788 1.00 27.87 213 GLU A CA 1
ATOM 1474 C C . GLU A 1 228 ? 48.100 79.847 122.847 1.00 25.12 213 GLU A C 1
ATOM 1475 O O . GLU A 1 228 ? 47.400 78.878 122.521 1.00 26.35 213 GLU A O 1
ATOM 1481 N N . GLU A 1 229 ? 48.336 80.182 124.112 1.00 23.47 214 GLU A N 1
ATOM 1482 C CA . GLU A 1 229 ? 47.726 79.463 125.227 1.00 24.81 214 GLU A CA 1
ATOM 1483 C C . GLU A 1 229 ? 46.193 79.533 125.162 1.00 24.05 214 GLU A C 1
ATOM 1484 O O . GLU A 1 229 ? 45.515 78.534 125.429 1.00 26.88 214 GLU A O 1
ATOM 1490 N N . ILE A 1 230 ? 45.656 80.694 124.778 1.00 28.52 215 ILE A N 1
ATOM 1491 C CA . ILE A 1 230 ? 44.214 80.859 124.585 1.00 24.82 215 ILE A CA 1
ATOM 1492 C C . ILE A 1 230 ? 43.660 79.852 123.583 1.00 25.63 215 ILE A C 1
ATOM 1493 O O . ILE A 1 230 ? 42.639 79.195 123.835 1.00 25.87 215 ILE A O 1
ATOM 1498 N N . GLU A 1 231 ? 44.317 79.722 122.436 1.00 24.86 216 GLU A N 1
ATOM 1499 C CA . GLU A 1 231 ? 43.761 78.792 121.455 1.00 22.93 216 GLU A CA 1
ATOM 1500 C C . GLU A 1 231 ? 43.986 77.319 121.874 1.00 23.92 216 GLU A C 1
ATOM 1501 O O . GLU A 1 231 ? 43.133 76.448 121.614 1.00 23.32 216 GLU A O 1
ATOM 1507 N N . LYS A 1 232 ? 45.102 77.040 122.548 1.00 23.76 217 LYS A N 1
ATOM 1508 C CA . LYS A 1 232 ? 45.360 75.667 122.997 1.00 25.41 217 LYS A CA 1
ATOM 1509 C C . LYS A 1 232 ? 44.294 75.206 123.957 1.00 23.36 217 LYS A C 1
ATOM 1510 O O . LYS A 1 232 ? 43.817 74.068 123.883 1.00 22.47 217 LYS A O 1
ATOM 1516 N N . LEU A 1 233 ? 43.959 76.085 124.896 1.00 20.32 218 LEU A N 1
ATOM 1517 C CA . LEU A 1 233 ? 43.034 75.717 125.951 1.00 16.80 218 LEU A CA 1
ATOM 1518 C C . LEU A 1 233 ? 41.584 75.808 125.490 1.00 21.05 218 LEU A C 1
ATOM 1519 O O . LEU A 1 233 ? 40.746 75.070 125.995 1.00 21.01 218 LEU A O 1
ATOM 1524 N N . ARG A 1 234 ? 41.301 76.672 124.513 1.00 21.10 219 ARG A N 1
ATOM 1525 C CA . ARG A 1 234 ? 40.026 76.595 123.794 1.00 23.95 219 ARG A CA 1
ATOM 1526 C C . ARG A 1 234 ? 39.843 75.209 123.209 1.00 23.41 219 ARG A C 1
ATOM 1527 O O . ARG A 1 234 ? 38.750 74.617 123.313 1.00 26.65 219 ARG A O 1
ATOM 1535 N N . LYS A 1 235 ? 40.899 74.690 122.578 1.00 19.21 220 LYS A N 1
ATOM 1536 C CA . LYS A 1 235 ? 40.795 73.353 121.978 1.00 22.71 220 LYS A CA 1
ATOM 1537 C C . LYS A 1 235 ? 40.592 72.302 123.067 1.00 21.28 220 LYS A C 1
ATOM 1538 O O . LYS A 1 235 ? 39.679 71.462 122.968 1.00 19.21 220 LYS A O 1
ATOM 1544 N N . TYR A 1 236 ? 41.435 72.368 124.105 1.00 20.23 221 TYR A N 1
ATOM 1545 C CA . TYR A 1 236 ? 41.259 71.527 125.290 1.00 18.82 221 TYR A CA 1
ATOM 1546 C C . TYR A 1 236 ? 39.800 71.476 125.747 1.00 18.94 221 TYR A C 1
ATOM 1547 O O . TYR A 1 236 ? 39.225 70.391 125.938 1.00 20.27 221 TYR A O 1
ATOM 1556 N N . ALA A 1 237 ? 39.195 72.644 125.913 1.00 18.02 222 ALA A N 1
ATOM 1557 C CA . ALA A 1 237 ? 37.845 72.710 126.474 1.00 20.17 222 ALA A CA 1
ATOM 1558 C C . ALA A 1 237 ? 36.816 72.149 125.502 1.00 18.51 222 ALA A C 1
ATOM 1559 O O . ALA A 1 237 ? 35.811 71.560 125.908 1.00 21.40 222 ALA A O 1
ATOM 1561 N N . ARG A 1 238 ? 37.058 72.338 124.213 1.00 23.08 223 ARG A N 1
ATOM 1562 C CA . ARG A 1 238 ? 36.146 71.774 123.229 1.00 22.13 223 ARG A CA 1
ATOM 1563 C C . ARG A 1 238 ? 36.125 70.234 123.339 1.00 21.57 223 ARG A C 1
ATOM 1564 O O . ARG A 1 238 ? 35.055 69.623 123.462 1.00 23.63 223 ARG A O 1
ATOM 1572 N N . CYS A 1 239 ? 37.319 69.634 123.331 1.00 19.64 224 CYS A N 1
ATOM 1573 C CA . CYS A 1 239 ? 37.470 68.194 123.545 1.00 24.41 224 CYS A CA 1
ATOM 1574 C C . CYS A 1 239 ? 36.785 67.718 124.827 1.00 22.71 224 CYS A C 1
ATOM 1575 O O . CYS A 1 239 ? 36.102 66.699 124.834 1.00 24.47 224 CYS A O 1
ATOM 1578 N N . ILE A 1 240 ? 36.985 68.454 125.910 1.00 23.23 225 ILE A N 1
ATOM 1579 C CA . ILE A 1 240 ? 36.405 68.078 127.193 1.00 21.43 225 ILE A CA 1
ATOM 1580 C C . ILE A 1 240 ? 34.869 68.092 127.112 1.00 21.47 225 ILE A C 1
ATOM 1581 O O . ILE A 1 240 ? 34.209 67.185 127.634 1.00 21.15 225 ILE A O 1
ATOM 1586 N N . GLY A 1 241 ? 34.299 69.089 126.438 1.00 20.81 226 GLY A N 1
ATOM 1587 C CA . GLY A 1 241 ? 32.846 69.169 126.323 1.00 26.07 226 GLY A CA 1
ATOM 1588 C C . GLY A 1 241 ? 32.233 68.035 125.515 1.00 23.02 226 GLY A C 1
ATOM 1589 O O . GLY A 1 241 ? 31.222 67.392 125.907 1.00 24.54 226 GLY A O 1
ATOM 1590 N N . LEU A 1 242 ? 32.858 67.788 124.368 1.00 23.25 227 LEU A N 1
ATOM 1591 C CA . LEU A 1 242 ? 32.402 66.710 123.505 1.00 24.45 227 LEU A CA 1
ATOM 1592 C C . LEU A 1 242 ? 32.516 65.381 124.261 1.00 27.18 227 LEU A C 1
ATOM 1593 O O . LEU A 1 242 ? 31.584 64.572 124.270 1.00 28.35 227 LEU A O 1
ATOM 1598 N N . LEU A 1 243 ? 33.667 65.184 124.903 1.00 25.02 228 LEU A N 1
ATOM 1599 C CA . LEU A 1 243 ? 33.949 63.993 125.686 1.00 23.92 228 LEU A CA 1
ATOM 1600 C C . LEU A 1 243 ? 32.871 63.774 126.732 1.00 25.46 228 LEU A C 1
ATOM 1601 O O . LEU A 1 243 ? 32.403 62.655 126.920 1.00 26.19 228 LEU A O 1
ATOM 1606 N N . PHE A 1 244 ? 32.479 64.853 127.409 1.00 23.75 229 PHE A N 1
ATOM 1607 C CA . PHE A 1 244 ? 31.414 64.749 128.395 1.00 29.23 229 PHE A CA 1
ATOM 1608 C C . PHE A 1 244 ? 30.117 64.225 127.775 1.00 28.45 229 PHE A C 1
ATOM 1609 O O . PHE A 1 244 ? 29.428 63.408 128.401 1.00 26.18 229 PHE A O 1
ATOM 1617 N N . GLN A 1 245 ? 29.769 64.699 126.572 1.00 24.71 230 GLN A N 1
ATOM 1618 C CA . GLN A 1 245 ? 28.500 64.252 125.968 1.00 26.01 230 GLN A CA 1
ATOM 1619 C C . GLN A 1 245 ? 28.527 62.791 125.445 1.00 32.41 230 GLN A C 1
ATOM 1620 O O . GLN A 1 245 ? 27.547 62.022 125.626 1.00 32.18 230 GLN A O 1
ATOM 1626 N N . VAL A 1 246 ? 29.643 62.405 124.819 1.00 27.67 231 VAL A N 1
ATOM 1627 C CA . VAL A 1 246 ? 29.849 61.001 124.448 1.00 31.11 231 VAL A CA 1
ATOM 1628 C C . VAL A 1 246 ? 29.771 60.082 125.676 1.00 27.98 231 VAL A C 1
ATOM 1629 O O . VAL A 1 246 ? 29.085 59.050 125.670 1.00 29.41 231 VAL A O 1
ATOM 1633 N N . VAL A 1 247 ? 30.472 60.460 126.735 1.00 30.72 232 VAL A N 1
ATOM 1634 C CA . VAL A 1 247 ? 30.526 59.607 127.908 1.00 29.34 232 VAL A CA 1
ATOM 1635 C C . VAL A 1 247 ? 29.153 59.571 128.562 1.00 32.33 232 VAL A C 1
ATOM 1636 O O . VAL A 1 247 ? 28.749 58.557 129.120 1.00 32.38 232 VAL A O 1
ATOM 1640 N N . ASP A 1 248 ? 28.408 60.662 128.450 1.00 32.47 233 ASP A N 1
ATOM 1641 C CA . ASP A 1 248 ? 27.048 60.655 128.972 1.00 34.31 233 ASP A CA 1
ATOM 1642 C C . ASP A 1 248 ? 26.148 59.609 128.265 1.00 32.87 233 ASP A C 1
ATOM 1643 O O . ASP A 1 248 ? 25.422 58.841 128.924 1.00 34.54 233 ASP A O 1
ATOM 1648 N N . ASP A 1 249 ? 26.198 59.574 126.933 1.00 33.91 234 ASP A N 1
ATOM 1649 C CA . ASP A 1 249 ? 25.431 58.554 126.197 1.00 35.25 234 ASP A CA 1
ATOM 1650 C C . ASP A 1 249 ? 25.881 57.124 126.522 1.00 35.30 234 ASP A C 1
ATOM 1651 O O . ASP A 1 249 ? 25.048 56.213 126.715 1.00 40.65 234 ASP A O 1
ATOM 1656 N N . ILE A 1 250 ? 27.198 56.930 126.573 1.00 36.24 235 ILE A N 1
ATOM 1657 C CA . ILE A 1 250 ? 27.746 55.623 126.924 1.00 39.82 235 ILE A CA 1
ATOM 1658 C C . ILE A 1 250 ? 27.186 55.190 128.278 1.00 40.53 235 ILE A C 1
ATOM 1659 O O . ILE A 1 250 ? 26.632 54.100 128.400 1.00 41.94 235 ILE A O 1
ATOM 1664 N N . LEU A 1 251 ? 27.287 56.065 129.275 1.00 38.54 236 LEU A N 1
ATOM 1665 C CA . LEU A 1 251 ? 26.791 55.759 130.614 1.00 43.15 236 LEU A CA 1
ATOM 1666 C C . LEU A 1 251 ? 25.306 55.439 130.624 1.00 47.67 236 LEU A C 1
ATOM 1667 O O . LEU A 1 251 ? 24.858 54.580 131.386 1.00 45.51 236 LEU A O 1
ATOM 1672 N N . ASP A 1 252 ? 24.537 56.119 129.780 1.00 45.05 237 ASP A N 1
ATOM 1673 C CA . ASP A 1 252 ? 23.111 55.814 129.715 1.00 49.64 237 ASP A CA 1
ATOM 1674 C C . ASP A 1 252 ? 22.775 54.434 129.124 1.00 50.12 237 ASP A C 1
ATOM 1675 O O . ASP A 1 252 ? 21.983 53.696 129.719 1.00 49.35 237 ASP A O 1
ATOM 1680 N N . VAL A 1 253 ? 23.333 54.067 127.974 1.00 49.75 238 VAL A N 1
ATOM 1681 C CA . VAL A 1 253 ? 22.987 52.736 127.453 1.00 51.40 238 VAL A CA 1
ATOM 1682 C C . VAL A 1 253 ? 23.576 51.675 128.379 1.00 56.76 238 VAL A C 1
ATOM 1683 O O . VAL A 1 253 ? 23.027 50.578 128.525 1.00 56.40 238 VAL A O 1
ATOM 1687 N N . THR A 1 254 ? 24.672 52.043 129.038 1.00 53.71 239 THR A N 1
ATOM 1688 C CA . THR A 1 254 ? 25.397 51.159 129.950 1.00 57.70 239 THR A CA 1
ATOM 1689 C C . THR A 1 254 ? 24.619 50.966 131.261 1.00 58.89 239 THR A C 1
ATOM 1690 O O . THR A 1 254 ? 24.812 49.972 131.967 1.00 60.61 239 THR A O 1
ATOM 1694 N N . LYS A 1 255 ? 23.731 51.902 131.600 1.00 65.62 240 LYS A N 1
ATOM 1695 C CA . LYS A 1 255 ? 23.047 51.815 132.898 1.00 62.70 240 LYS A CA 1
ATOM 1696 C C . LYS A 1 255 ? 21.549 52.222 132.946 1.00 71.54 240 LYS A C 1
ATOM 1697 O O . LYS A 1 255 ? 21.015 52.479 134.028 1.00 67.73 240 LYS A O 1
ATOM 1703 N N . SER A 1 256 ? 20.870 52.261 131.799 1.00 63.69 241 SER A N 1
ATOM 1704 C CA . SER A 1 256 ? 19.410 52.483 131.760 1.00 71.72 241 SER A CA 1
ATOM 1705 C C . SER A 1 256 ? 18.705 51.486 130.819 1.00 79.23 241 SER A C 1
ATOM 1706 O O . SER A 1 256 ? 18.975 51.477 129.612 1.00 77.11 241 SER A O 1
ATOM 1709 N N . THR A 1 257 ? 17.802 50.661 131.369 1.00 82.08 242 THR A N 1
ATOM 1710 C CA . THR A 1 257 ? 17.191 49.533 130.636 1.00 83.50 242 THR A CA 1
ATOM 1711 C C . THR A 1 257 ? 16.343 49.992 129.453 1.00 82.06 242 THR A C 1
ATOM 1712 O O . THR A 1 257 ? 16.122 49.238 128.494 1.00 80.13 242 THR A O 1
ATOM 1716 N N . GLU A 1 258 ? 15.875 51.233 129.536 1.00 88.83 243 GLU A N 1
ATOM 1717 C CA . GLU A 1 258 ? 15.116 51.859 128.466 1.00 87.05 243 GLU A CA 1
ATOM 1718 C C . GLU A 1 258 ? 15.997 52.174 127.251 1.00 85.92 243 GLU A C 1
ATOM 1719 O O . GLU A 1 258 ? 15.569 52.001 126.108 1.00 86.03 243 GLU A O 1
ATOM 1721 N N . GLU A 1 259 ? 17.224 52.630 127.502 1.00 89.95 244 GLU A N 1
ATOM 1722 C CA . GLU A 1 259 ? 18.137 53.046 126.434 1.00 83.38 244 GLU A CA 1
ATOM 1723 C C . GLU A 1 259 ? 18.844 51.867 125.761 1.00 79.55 244 GLU A C 1
ATOM 1724 O O . GLU A 1 259 ? 19.005 50.797 126.349 1.00 77.66 244 GLU A O 1
ATOM 1726 N N . LEU A 1 273 ? 18.321 60.462 120.203 1.00 59.62 258 LEU A N 1
ATOM 1727 C CA . LEU A 1 273 ? 19.424 60.352 119.253 1.00 59.07 258 LEU A CA 1
ATOM 1728 C C . LEU A 1 273 ? 20.771 60.344 119.973 1.00 55.49 258 LEU A C 1
ATOM 1729 O O . LEU A 1 273 ? 21.14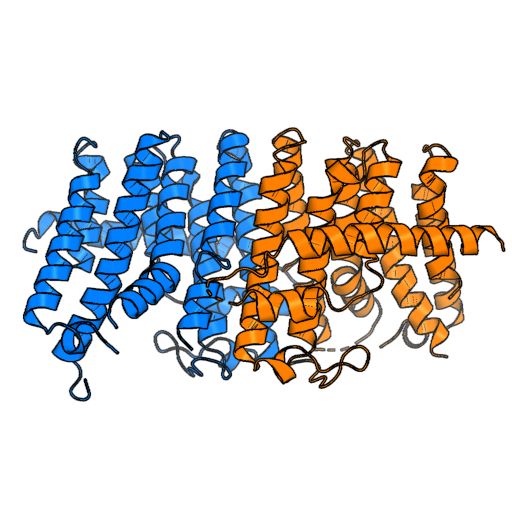5 61.322 120.612 1.00 53.87 258 LEU A O 1
ATOM 1734 N N . THR A 1 274 ? 21.499 59.235 119.879 1.00 52.27 259 THR A N 1
ATOM 1735 C CA . THR A 1 274 ? 22.717 59.062 120.668 1.00 50.48 259 THR A CA 1
ATOM 1736 C C . THR A 1 274 ? 23.882 58.461 119.890 1.00 50.40 259 THR A C 1
ATOM 1737 O O . THR A 1 274 ? 23.685 57.835 118.852 1.00 52.56 259 THR A O 1
ATOM 1741 N N . TYR A 1 275 ? 25.094 58.631 120.414 1.00 47.56 260 TYR A N 1
ATOM 1742 C CA . TYR A 1 275 ? 26.286 58.069 119.778 1.00 42.98 260 TYR A CA 1
ATOM 1743 C C . TYR A 1 275 ? 26.249 56.529 119.685 1.00 39.96 260 TYR A C 1
ATOM 1744 O O . TYR A 1 275 ? 26.559 55.979 118.633 1.00 44.84 260 TYR A O 1
ATOM 1753 N N . PRO A 1 276 ? 25.863 55.822 120.766 1.00 41.41 261 PRO A N 1
ATOM 1754 C CA . PRO A 1 276 ? 25.800 54.359 120.619 1.00 44.40 261 PRO A CA 1
ATOM 1755 C C . PRO A 1 276 ? 24.764 53.861 119.608 1.00 49.41 261 PRO A C 1
ATOM 1756 O O . PRO A 1 276 ? 24.896 52.747 119.111 1.00 50.92 261 PRO A O 1
ATOM 1760 N N . ARG A 1 277 ? 23.754 54.661 119.298 1.00 44.72 262 ARG A N 1
ATOM 1761 C CA . ARG A 1 277 ? 22.800 54.245 118.279 1.00 49.01 262 ARG A CA 1
ATOM 1762 C C . ARG A 1 277 ? 23.140 54.786 116.887 1.00 54.41 262 ARG A C 1
ATOM 1763 O O . ARG A 1 277 ? 22.496 54.419 115.907 1.00 61.31 262 ARG A O 1
ATOM 1771 N N . LEU A 1 278 ? 24.152 55.641 116.791 1.00 54.22 263 LEU A N 1
ATOM 1772 C CA . LEU A 1 278 ? 24.552 56.184 115.496 1.00 54.23 263 LEU A CA 1
ATOM 1773 C C . LEU A 1 278 ? 25.788 55.479 114.955 1.00 53.28 263 LEU A C 1
ATOM 1774 O O . LEU A 1 278 ? 25.944 55.335 113.743 1.00 60.70 263 LEU A O 1
ATOM 1779 N N . ILE A 1 279 ? 26.672 55.055 115.855 1.00 48.19 264 ILE A N 1
ATOM 1780 C CA . ILE A 1 279 ? 27.964 54.513 115.450 1.00 48.44 264 ILE A CA 1
ATOM 1781 C C . ILE A 1 279 ? 28.394 53.362 116.362 1.00 48.20 264 ILE A C 1
ATOM 1782 O O . ILE A 1 279 ? 29.524 52.878 116.286 1.00 49.52 264 ILE A O 1
ATOM 1787 N N . GLY A 1 280 ? 27.478 52.925 117.221 1.00 43.22 265 GLY A N 1
ATOM 1788 C CA . GLY A 1 280 ? 27.711 51.769 118.071 1.00 40.06 265 GLY A CA 1
ATOM 1789 C C . GLY A 1 280 ? 28.329 52.131 119.410 1.00 40.72 265 GLY A C 1
ATOM 1790 O O . GLY A 1 280 ? 28.839 53.230 119.587 1.00 45.63 265 GLY A O 1
ATOM 1791 N N . LEU A 1 281 ? 28.283 51.202 120.357 1.00 33.78 266 LEU A N 1
ATOM 1792 C CA . LEU A 1 281 ? 28.793 51.451 121.699 1.00 38.93 266 LEU A CA 1
ATOM 1793 C C . LEU A 1 281 ? 30.320 51.356 121.757 1.00 46.24 266 LEU A C 1
ATOM 1794 O O . LEU A 1 281 ? 30.986 52.181 122.402 1.00 47.16 266 LEU A O 1
ATOM 1799 N N . GLU A 1 282 ? 30.864 50.341 121.085 1.00 45.02 267 GLU A N 1
ATOM 1800 C CA . GLU A 1 282 ? 32.310 50.133 121.003 1.00 45.96 267 GLU A CA 1
ATOM 1801 C C . GLU A 1 282 ? 33.024 51.359 120.407 1.00 38.92 267 GLU A C 1
ATOM 1802 O O . GLU A 1 282 ? 33.973 51.891 121.008 1.00 40.14 267 GLU A O 1
ATOM 1808 N N . ARG A 1 283 ? 32.565 51.804 119.236 1.00 39.13 268 ARG A N 1
ATOM 1809 C CA . ARG A 1 283 ? 33.168 52.954 118.575 1.00 42.47 268 ARG A CA 1
ATOM 1810 C C . ARG A 1 283 ? 32.915 54.212 119.411 1.00 38.32 268 ARG A C 1
ATOM 1811 O O . ARG A 1 283 ? 33.685 55.151 119.351 1.00 37.29 268 ARG A O 1
ATOM 1819 N N . SER A 1 284 ? 31.841 54.210 120.196 1.00 33.99 269 SER A N 1
ATOM 1820 C CA . SER A 1 284 ? 31.526 55.334 121.068 1.00 36.65 269 SER A CA 1
ATOM 1821 C C . SER A 1 284 ? 32.601 55.466 122.127 1.00 36.32 269 SER A C 1
ATOM 1822 O O . SER A 1 284 ? 33.069 56.574 122.414 1.00 33.75 269 SER A O 1
ATOM 1825 N N . LYS A 1 285 ? 32.997 54.330 122.699 1.00 33.05 270 LYS A N 1
ATOM 1826 C CA . LYS A 1 285 ? 34.096 54.325 123.655 1.00 37.79 270 LYS A CA 1
ATOM 1827 C C . LYS A 1 285 ? 35.418 54.731 122.988 1.00 39.29 270 LYS A C 1
ATOM 1828 O O . LYS A 1 285 ? 36.205 55.484 123.576 1.00 42.40 270 LYS A O 1
ATOM 1834 N N . GLU A 1 286 ? 35.654 54.251 121.766 1.00 36.06 271 GLU A N 1
ATOM 1835 C CA . GLU A 1 286 ? 36.831 54.688 120.999 1.00 38.22 271 GLU A CA 1
ATOM 1836 C C . GLU A 1 286 ? 36.870 56.218 120.847 1.00 36.28 271 GLU A C 1
ATOM 1837 O O . GLU A 1 286 ? 37.906 56.854 121.062 1.00 39.05 271 GLU A O 1
ATOM 1843 N N . VAL A 1 287 ? 35.734 56.798 120.478 1.00 32.31 272 VAL A N 1
ATOM 1844 C CA . VAL A 1 287 ? 35.616 58.241 120.288 1.00 32.10 272 VAL A CA 1
ATOM 1845 C C . VAL A 1 287 ? 35.899 58.982 121.582 1.00 32.54 272 VAL A C 1
ATOM 1846 O O . VAL A 1 287 ? 36.655 59.960 121.590 1.00 32.54 272 VAL A O 1
ATOM 1850 N N . ALA A 1 288 ? 35.304 58.508 122.672 1.00 31.25 273 ALA A N 1
ATOM 1851 C CA . ALA A 1 288 ? 35.590 59.084 123.971 1.00 31.98 273 ALA A CA 1
ATOM 1852 C C . ALA A 1 288 ? 37.093 59.087 124.213 1.00 36.39 273 ALA A C 1
ATOM 1853 O O . ALA A 1 288 ? 37.667 60.117 124.577 1.00 36.05 273 ALA A O 1
ATOM 1855 N N . GLU A 1 289 ? 37.747 57.955 123.973 1.00 36.60 274 GLU A N 1
ATOM 1856 C CA . GLU A 1 289 ? 39.171 57.886 124.294 1.00 42.02 274 GLU A CA 1
ATOM 1857 C C . GLU A 1 289 ? 40.066 58.766 123.383 1.00 32.55 274 GLU A C 1
ATOM 1858 O O . GLU A 1 289 ? 41.053 59.362 123.855 1.00 34.25 274 GLU A O 1
ATOM 1864 N N . LYS A 1 290 ? 39.678 58.915 122.139 1.00 32.81 275 LYS A N 1
ATOM 1865 C CA . LYS A 1 290 ? 40.369 59.794 121.226 1.00 36.38 275 LYS A CA 1
ATOM 1866 C C . LYS A 1 290 ? 40.234 61.250 121.686 1.00 34.62 275 LYS A C 1
ATOM 1867 O O . LYS A 1 290 ? 41.172 62.010 121.677 1.00 32.82 275 LYS A O 1
ATOM 1873 N N . LEU A 1 291 ? 39.038 61.600 122.096 1.00 31.64 276 LEU A N 1
ATOM 1874 C CA . LEU A 1 291 ? 38.773 62.950 122.604 1.00 32.04 276 LEU A CA 1
ATOM 1875 C C . LEU A 1 291 ? 39.590 63.238 123.864 1.00 31.67 276 LEU A C 1
ATOM 1876 O O . LEU A 1 291 ? 40.161 64.323 124.004 1.00 29.58 276 LEU A O 1
ATOM 1881 N N . ARG A 1 292 ? 39.660 62.283 124.762 1.00 27.83 277 ARG A N 1
ATOM 1882 C CA . ARG A 1 292 ? 40.423 62.482 125.951 1.00 33.09 277 ARG A CA 1
ATOM 1883 C C . ARG A 1 292 ? 41.930 62.624 125.699 1.00 34.07 277 ARG A C 1
ATOM 1884 O O . ARG A 1 292 ? 42.567 63.455 126.286 1.00 32.10 277 ARG A O 1
ATOM 1892 N N . ARG A 1 293 ? 42.468 61.823 124.805 1.00 32.12 278 ARG A N 1
ATOM 1893 C CA . ARG A 1 293 ? 43.887 61.962 124.490 1.00 32.41 278 ARG A CA 1
ATOM 1894 C C . ARG A 1 293 ? 44.177 63.271 123.736 1.00 32.04 278 ARG A C 1
ATOM 1895 O O . ARG A 1 293 ? 45.225 63.900 123.917 1.00 32.04 278 ARG A O 1
ATOM 1903 N N . GLU A 1 294 ? 43.244 63.668 122.884 1.00 28.29 279 GLU A N 1
ATOM 1904 C CA . GLU A 1 294 ? 43.335 64.941 122.180 1.00 30.94 279 GLU A CA 1
ATOM 1905 C C . GLU A 1 294 ? 43.336 66.109 123.187 1.00 32.10 279 GLU A C 1
ATOM 1906 O O . GLU A 1 294 ? 44.110 67.051 123.043 1.00 27.14 279 GLU A O 1
ATOM 1912 N N . ALA A 1 295 ? 42.498 66.031 124.221 1.00 27.27 280 ALA A N 1
ATOM 1913 C CA . ALA A 1 295 ? 42.490 67.070 125.245 1.00 27.67 280 ALA A CA 1
ATOM 1914 C C . ALA A 1 295 ? 43.830 67.109 125.960 1.00 30.16 280 ALA A C 1
ATOM 1915 O O . ALA A 1 295 ? 44.432 68.172 126.117 1.00 29.14 280 ALA A O 1
ATOM 1917 N N . GLU A 1 296 ? 44.290 65.935 126.383 1.00 26.40 281 GLU A N 1
ATOM 1918 C CA . GLU A 1 296 ? 45.560 65.824 127.081 1.00 29.85 281 GLU A CA 1
ATOM 1919 C C . GLU A 1 296 ? 46.743 66.373 126.287 1.00 27.71 281 GLU A C 1
ATOM 1920 O O . GLU A 1 296 ? 47.633 66.990 126.874 1.00 29.71 281 GLU A O 1
ATOM 1926 N N . GLU A 1 297 ? 46.770 66.162 124.970 1.00 27.63 282 GLU A N 1
ATOM 1927 C CA . GLU A 1 297 ? 47.934 66.593 124.192 1.00 32.23 282 GLU A CA 1
ATOM 1928 C C . GLU A 1 297 ? 48.063 68.121 124.177 1.00 32.03 282 GLU A C 1
ATOM 1929 O O . GLU A 1 297 ? 49.176 68.657 124.067 1.00 28.73 282 GLU A O 1
ATOM 1935 N N . GLN A 1 298 ? 46.936 68.821 124.319 1.00 25.51 283 GLN A N 1
ATOM 1936 C CA . GLN A 1 298 ? 46.960 70.285 124.370 1.00 23.74 283 GLN A CA 1
ATOM 1937 C C . GLN A 1 298 ? 47.748 70.814 125.559 1.00 25.03 283 GLN A C 1
ATOM 1938 O O . GLN A 1 298 ? 48.100 71.983 125.586 1.00 25.25 283 GLN A O 1
ATOM 1944 N N . LEU A 1 299 ? 48.010 69.951 126.542 1.00 25.51 284 LEU A N 1
ATOM 1945 C CA . LEU A 1 299 ? 48.664 70.351 127.789 1.00 30.96 284 LEU A CA 1
ATOM 1946 C C . LEU A 1 299 ? 50.159 70.025 127.791 1.00 32.81 284 LEU A C 1
ATOM 1947 O O . LEU A 1 299 ? 50.856 70.252 128.780 1.00 34.30 284 LEU A O 1
ATOM 1952 N N . LEU A 1 300 ? 50.647 69.476 126.687 1.00 35.31 285 LEU A N 1
ATOM 1953 C CA . LEU A 1 300 ? 52.060 69.125 126.589 1.00 40.15 285 LEU A CA 1
ATOM 1954 C C . LEU A 1 300 ? 52.911 70.391 126.645 1.00 40.17 285 LEU A C 1
ATOM 1955 O O . LEU A 1 300 ? 52.574 71.407 126.035 1.00 40.39 285 LEU A O 1
ATOM 1960 N N . GLY A 1 301 ? 53.999 70.340 127.399 1.00 41.03 286 GLY A N 1
ATOM 1961 C CA . GLY A 1 301 ? 54.900 71.477 127.480 1.00 43.56 286 GLY A CA 1
ATOM 1962 C C . GLY A 1 301 ? 54.589 72.417 128.628 1.00 45.09 286 GLY A C 1
ATOM 1963 O O . GLY A 1 301 ? 55.448 73.186 129.052 1.00 51.19 286 GLY A O 1
ATOM 1964 N N . PHE A 1 302 ? 53.359 72.374 129.131 1.00 43.14 287 PHE A N 1
ATOM 1965 C CA . PHE A 1 302 ? 53.079 73.077 130.365 1.00 39.99 287 PHE A CA 1
ATOM 1966 C C . PHE A 1 302 ? 53.745 72.327 131.526 1.00 42.26 287 PHE A C 1
ATOM 1967 O O . PHE A 1 302 ? 54.024 71.117 131.459 1.00 41.44 287 PHE A O 1
ATOM 1975 N N . ASP A 1 303 ? 54.002 73.093 132.583 1.00 40.78 288 ASP A N 1
ATOM 1976 C CA . ASP A 1 303 ? 54.512 72.589 133.860 1.00 44.31 288 ASP A CA 1
ATOM 1977 C C . ASP A 1 303 ? 53.576 71.466 134.381 1.00 44.91 288 ASP A C 1
ATOM 1978 O O . ASP A 1 303 ? 52.374 71.723 134.688 1.00 38.71 288 ASP A O 1
ATOM 1983 N N . PRO A 1 304 ? 54.109 70.233 134.493 1.00 45.20 289 PRO A N 1
ATOM 1984 C CA . PRO A 1 304 ? 53.459 68.991 134.919 1.00 40.55 289 PRO A CA 1
ATOM 1985 C C . PRO A 1 304 ? 52.580 69.244 136.113 1.00 40.61 289 PRO A C 1
ATOM 1986 O O . PRO A 1 304 ? 51.429 68.822 136.140 1.00 43.17 289 PRO A O 1
ATOM 1990 N N . SER A 1 305 ? 53.132 69.965 137.079 1.00 41.81 290 SER A N 1
ATOM 1991 C CA . SER A 1 305 ? 52.435 70.284 138.318 1.00 40.08 290 SER A CA 1
ATOM 1992 C C . SER A 1 305 ? 51.211 71.160 138.095 1.00 38.88 290 SER A C 1
ATOM 1993 O O . SER A 1 305 ? 50.141 70.929 138.664 1.00 37.63 290 SER A O 1
ATOM 1996 N N . LYS A 1 306 ? 51.395 72.190 137.285 1.00 37.21 291 LYS A N 1
ATOM 1997 C CA . LYS A 1 306 ? 50.323 73.099 136.947 1.00 36.82 291 LYS A CA 1
ATOM 1998 C C . LYS A 1 306 ? 49.309 72.426 136.018 1.00 32.38 291 LYS A C 1
ATOM 1999 O O . LYS A 1 306 ? 48.124 72.739 136.046 1.00 33.10 291 LYS A O 1
ATOM 2005 N N . ALA A 1 307 ? 49.781 71.485 135.212 1.00 29.93 292 ALA A N 1
ATOM 2006 C CA . ALA A 1 307 ? 48.923 70.803 134.260 1.00 27.67 292 ALA A CA 1
ATOM 2007 C C . ALA A 1 307 ? 48.062 69.727 134.917 1.00 30.84 292 ALA A C 1
ATOM 2008 O O . ALA A 1 307 ? 47.017 69.356 134.379 1.00 31.51 292 ALA A O 1
ATOM 2010 N N . ALA A 1 308 ? 48.502 69.233 136.075 1.00 25.84 293 ALA A N 1
ATOM 2011 C CA . ALA A 1 308 ? 47.909 68.037 136.697 1.00 27.96 293 ALA A CA 1
ATOM 2012 C C . ALA A 1 308 ? 46.373 68.055 136.857 1.00 25.97 293 ALA A C 1
ATOM 2013 O O . ALA A 1 308 ? 45.717 67.045 136.582 1.00 27.79 293 ALA A O 1
ATOM 2015 N N . PRO A 1 309 ? 45.797 69.187 137.308 1.00 26.61 294 PRO A N 1
ATOM 2016 C CA . PRO A 1 309 ? 44.336 69.192 137.438 1.00 26.28 294 PRO A CA 1
ATOM 2017 C C . PRO A 1 309 ? 43.584 69.038 136.107 1.00 27.18 294 PRO A C 1
ATOM 2018 O O . PRO A 1 309 ? 42.496 68.479 136.120 1.00 26.07 294 PRO A O 1
ATOM 2022 N N . LEU A 1 310 ? 44.149 69.492 134.990 1.00 26.23 295 LEU A N 1
ATOM 2023 C CA . LEU A 1 310 ? 43.449 69.419 133.708 1.00 23.31 295 LEU A CA 1
ATOM 2024 C C . LEU A 1 310 ? 43.604 68.034 133.066 1.00 21.24 295 LEU A C 1
ATOM 2025 O O . LEU A 1 310 ? 42.645 67.477 132.497 1.00 23.89 295 LEU A O 1
ATOM 2030 N N . VAL A 1 311 ? 44.802 67.467 133.198 1.00 22.45 296 VAL A N 1
ATOM 2031 C CA . VAL A 1 311 ? 45.011 66.052 132.905 1.00 25.09 296 VAL A CA 1
ATOM 2032 C C . VAL A 1 311 ? 43.971 65.215 133.649 1.00 23.03 296 VAL A C 1
ATOM 2033 O O . VAL A 1 311 ? 43.274 64.363 133.058 1.00 23.57 296 VAL A O 1
ATOM 2037 N N . ALA A 1 312 ? 43.852 65.495 134.950 1.00 18.54 297 ALA A N 1
ATOM 2038 C CA . ALA A 1 312 ? 42.982 64.701 135.809 1.00 21.38 297 ALA A CA 1
ATOM 2039 C C . ALA A 1 312 ? 41.515 64.979 135.498 1.00 24.42 297 ALA A C 1
ATOM 2040 O O . ALA A 1 312 ? 40.685 64.112 135.684 1.00 25.34 297 ALA A O 1
ATOM 2042 N N . LEU A 1 313 ? 41.199 66.184 135.023 1.00 24.42 298 LEU A N 1
ATOM 2043 C CA . LEU A 1 313 ? 39.812 66.529 134.687 1.00 25.62 298 LEU A CA 1
ATOM 2044 C C . LEU A 1 313 ? 39.374 65.697 133.498 1.00 25.00 298 LEU A C 1
ATOM 2045 O O . LEU A 1 313 ? 38.272 65.128 133.497 1.00 25.62 298 LEU A O 1
ATOM 2050 N N . ALA A 1 314 ? 40.245 65.610 132.494 1.00 24.31 299 ALA A N 1
ATOM 2051 C CA . ALA A 1 314 ? 39.933 64.765 131.344 1.00 25.07 299 ALA A CA 1
ATOM 2052 C C . ALA A 1 314 ? 39.781 63.285 131.753 1.00 28.39 299 ALA A C 1
ATOM 2053 O O . ALA A 1 314 ? 38.838 62.608 131.307 1.00 27.64 299 ALA A O 1
ATOM 2055 N N . SER A 1 315 ? 40.695 62.782 132.586 1.00 30.15 300 SER A N 1
ATOM 2056 C CA . SER A 1 315 ? 40.541 61.415 133.129 1.00 28.54 300 SER A CA 1
ATOM 2057 C C . SER A 1 315 ? 39.256 61.209 133.929 1.00 27.15 300 SER A C 1
ATOM 2058 O O . SER A 1 315 ? 38.571 60.191 133.779 1.00 26.70 300 SER A O 1
ATOM 2061 N N . TYR A 1 316 ? 38.949 62.162 134.802 1.00 26.86 301 TYR A N 1
ATOM 2062 C CA . TYR A 1 316 ? 37.732 62.111 135.612 1.00 24.89 301 TYR A CA 1
ATOM 2063 C C . TYR A 1 316 ? 36.512 61.990 134.695 1.00 30.10 301 TYR A C 1
ATOM 2064 O O . TYR A 1 316 ? 35.649 61.145 134.925 1.00 31.33 301 TYR A O 1
ATOM 2073 N N . ILE A 1 317 ? 36.457 62.795 133.635 1.00 31.41 302 ILE A N 1
ATOM 2074 C CA . ILE A 1 317 ? 35.297 62.739 132.743 1.00 30.72 302 ILE A CA 1
ATOM 2075 C C . ILE A 1 317 ? 35.255 61.435 131.963 1.00 32.41 302 ILE A C 1
ATOM 2076 O O . ILE A 1 317 ? 34.217 60.781 131.914 1.00 33.48 302 ILE A O 1
ATOM 2081 N N . ALA A 1 318 ? 36.386 61.028 131.395 1.00 29.07 303 ALA A N 1
ATOM 2082 C CA . ALA A 1 318 ? 36.422 59.814 130.582 1.00 30.77 303 ALA A CA 1
ATOM 2083 C C . ALA A 1 318 ? 36.148 58.512 131.362 1.00 40.96 303 ALA A C 1
ATOM 2084 O O . ALA A 1 318 ? 35.939 57.465 130.746 1.00 37.14 303 ALA A O 1
ATOM 2086 N N . CYS A 1 319 ? 36.148 58.568 132.698 1.00 42.81 304 CYS A N 1
ATOM 2087 C CA . CYS A 1 319 ? 35.965 57.355 133.511 1.00 44.27 304 CYS A CA 1
ATOM 2088 C C . CYS A 1 319 ? 35.034 57.534 134.715 1.00 46.77 304 CYS A C 1
ATOM 2089 O O . CYS A 1 319 ? 33.910 58.037 134.600 1.00 47.68 304 CYS A O 1
ATOM 2092 N N . HIS B 1 22 ? 4.803 124.602 118.910 1.00 59.71 7 HIS B N 1
ATOM 2093 C CA . HIS B 1 22 ? 4.379 125.031 117.580 1.00 61.83 7 HIS B CA 1
ATOM 2094 C C . HIS B 1 22 ? 5.152 124.297 116.478 1.00 62.02 7 HIS B C 1
ATOM 2095 O O . HIS B 1 22 ? 4.986 123.090 116.289 1.00 55.60 7 HIS B O 1
ATOM 2097 N N . ASN B 1 23 ? 5.988 125.041 115.752 1.00 56.57 8 ASN B N 1
ATOM 2098 C CA . ASN B 1 23 ? 6.812 124.494 114.664 1.00 57.29 8 ASN B CA 1
ATOM 2099 C C . ASN B 1 23 ? 7.944 123.590 115.164 1.00 53.76 8 ASN B C 1
ATOM 2100 O O . ASN B 1 23 ? 8.402 122.667 114.468 1.00 53.47 8 ASN B O 1
ATOM 2105 N N . SER B 1 24 ? 8.394 123.882 116.377 1.00 56.81 9 SER B N 1
ATOM 2106 C CA . SER B 1 24 ? 9.542 123.219 116.972 1.00 48.11 9 SER B CA 1
ATOM 2107 C C . SER B 1 24 ? 9.261 121.742 117.232 1.00 40.90 9 SER B C 1
ATOM 2108 O O . SER B 1 24 ? 10.145 120.881 117.068 1.00 37.57 9 SER B O 1
ATOM 2111 N N . ALA B 1 25 ? 8.019 121.461 117.624 1.00 33.00 10 ALA B N 1
ATOM 2112 C CA . ALA B 1 25 ? 7.561 120.089 117.812 1.00 36.60 10 ALA B CA 1
ATOM 2113 C C . ALA B 1 25 ? 7.525 119.323 116.487 1.00 37.30 10 ALA B C 1
ATOM 2114 O O . ALA B 1 25 ? 7.771 118.111 116.460 1.00 38.29 10 ALA B O 1
ATOM 2116 N N . PHE B 1 26 ? 7.239 120.030 115.393 1.00 33.19 11 PHE B N 1
ATOM 2117 C CA . PHE B 1 26 ? 7.200 119.399 114.080 1.00 33.80 11 PHE B CA 1
ATOM 2118 C C . PHE B 1 26 ? 8.611 119.056 113.609 1.00 32.33 11 PHE B C 1
ATOM 2119 O O . PHE B 1 26 ? 8.856 117.980 113.041 1.00 32.10 11 PHE B O 1
ATOM 2127 N N . ASP B 1 27 ? 9.537 119.979 113.848 1.00 32.31 12 ASP B N 1
ATOM 2128 C CA . ASP B 1 27 ? 10.945 119.687 113.626 1.00 32.75 12 ASP B CA 1
ATOM 2129 C C . ASP B 1 27 ? 11.362 118.449 114.412 1.00 31.80 12 ASP B C 1
ATOM 2130 O O . ASP B 1 27 ? 12.081 117.583 113.907 1.00 31.38 12 ASP B O 1
ATOM 2135 N N . PHE B 1 28 ? 10.910 118.352 115.654 1.00 28.25 13 PHE B N 1
ATOM 2136 C CA . PHE B 1 28 ? 11.315 117.195 116.425 1.00 31.28 13 PHE B CA 1
ATOM 2137 C C . PHE B 1 28 ? 10.734 115.901 115.848 1.00 33.42 13 PHE B C 1
ATOM 2138 O O . PHE B 1 28 ? 11.415 114.871 115.808 1.00 35.14 13 PHE B O 1
ATOM 2146 N N . LYS B 1 29 ? 9.478 115.960 115.409 1.00 32.15 14 LYS B N 1
ATOM 2147 C CA . LYS B 1 29 ? 8.845 114.832 114.736 1.00 30.08 14 LYS B CA 1
ATOM 2148 C C . LYS B 1 29 ? 9.687 114.312 113.572 1.00 29.15 14 LYS B C 1
ATOM 2149 O O . LYS B 1 29 ? 9.952 113.095 113.461 1.00 27.05 14 LYS B O 1
ATOM 2155 N N . LEU B 1 30 ? 10.118 115.241 112.716 1.00 25.54 15 LEU B N 1
ATOM 2156 C CA . LEU B 1 30 ? 10.968 114.865 111.581 1.00 25.63 15 LEU B CA 1
ATOM 2157 C C . LEU B 1 30 ? 12.295 114.273 112.043 1.00 25.18 15 LEU B C 1
ATOM 2158 O O . LEU B 1 30 ? 12.791 113.272 111.488 1.00 24.66 15 LEU B O 1
ATOM 2163 N N . TYR B 1 31 ? 12.873 114.906 113.055 1.00 23.39 16 TYR B N 1
ATOM 2164 C CA . TYR B 1 31 ? 14.091 114.398 113.672 1.00 28.13 16 TYR B CA 1
ATOM 2165 C C . TYR B 1 31 ? 13.945 112.909 114.060 1.00 28.18 16 TYR B C 1
ATOM 2166 O O . TYR B 1 31 ? 14.787 112.062 113.705 1.00 27.99 16 TYR B O 1
ATOM 2175 N N . MET B 1 32 ? 12.868 112.601 114.777 1.00 26.97 17 MET B N 1
ATOM 2176 C CA . MET B 1 32 ? 12.636 111.246 115.262 1.00 28.49 17 MET B CA 1
ATOM 2177 C C . MET B 1 32 ? 12.487 110.281 114.110 1.00 27.40 17 MET B C 1
ATOM 2178 O O . MET B 1 32 ? 12.985 109.167 114.164 1.00 25.72 17 MET B O 1
ATOM 2183 N N . ILE B 1 33 ? 11.766 110.698 113.077 1.00 27.48 18 ILE B N 1
ATOM 2184 C CA . ILE B 1 33 ? 11.591 109.822 111.921 1.00 26.12 18 ILE B CA 1
ATOM 2185 C C . ILE B 1 33 ? 12.947 109.518 111.238 1.00 27.45 18 ILE B C 1
ATOM 2186 O O . ILE B 1 33 ? 13.247 108.354 110.909 1.00 27.36 18 ILE B O 1
ATOM 2191 N N . ARG B 1 34 ? 13.778 110.549 111.062 1.00 30.40 19 ARG B N 1
ATOM 2192 C CA . ARG B 1 34 ? 15.115 110.367 110.464 1.00 29.05 19 ARG B CA 1
ATOM 2193 C C . ARG B 1 34 ? 15.993 109.389 111.258 1.00 26.90 19 ARG B C 1
ATOM 2194 O O . ARG B 1 34 ? 16.586 108.420 110.694 1.00 26.64 19 ARG B O 1
ATOM 2202 N N . LYS B 1 35 ? 16.058 109.633 112.571 1.00 23.78 20 LYS B N 1
ATOM 2203 C CA . LYS B 1 35 ? 16.942 108.849 113.427 1.00 27.35 20 LYS B CA 1
ATOM 2204 C C . LYS B 1 35 ? 16.455 107.407 113.477 1.00 30.81 20 LYS B C 1
ATOM 2205 O O . LYS B 1 35 ? 17.258 106.460 113.403 1.00 28.06 20 LYS B O 1
ATOM 2211 N N . ALA B 1 36 ? 15.133 107.250 113.578 1.00 24.93 21 ALA B N 1
ATOM 2212 C CA . ALA B 1 36 ? 14.536 105.922 113.592 1.00 26.62 21 ALA B CA 1
ATOM 2213 C C . ALA B 1 36 ? 14.890 105.150 112.322 1.00 27.98 21 ALA B C 1
ATOM 2214 O O . ALA B 1 36 ? 15.182 103.939 112.395 1.00 27.71 21 ALA B O 1
ATOM 2216 N N . GLU B 1 37 ? 14.881 105.817 111.159 1.00 24.21 22 GLU B N 1
ATOM 2217 C CA . GLU B 1 37 ? 15.131 105.052 109.944 1.00 28.03 22 GLU B CA 1
ATOM 2218 C C . GLU B 1 37 ? 16.613 104.637 109.828 1.00 28.35 22 GLU B C 1
ATOM 2219 O O . G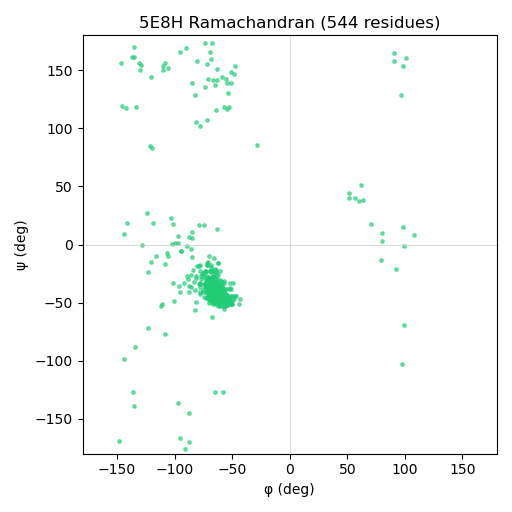LU B 1 37 ? 16.912 103.511 109.357 1.00 26.17 22 GLU B O 1
ATOM 2225 N N . SER B 1 38 ? 17.535 105.483 110.295 1.00 24.80 23 SER B N 1
ATOM 2226 C CA . SER B 1 38 ? 18.938 105.013 110.293 1.00 28.41 23 SER B CA 1
ATOM 2227 C C . SER B 1 38 ? 19.210 103.900 111.358 1.00 26.58 23 SER B C 1
ATOM 2228 O O . SER B 1 38 ? 20.065 103.008 111.159 1.00 26.17 23 SER B O 1
ATOM 2231 N N . VAL B 1 39 ? 18.465 103.939 112.468 1.00 24.49 24 VAL B N 1
ATOM 2232 C CA . VAL B 1 39 ? 18.545 102.882 113.486 1.00 21.45 24 VAL B CA 1
ATOM 2233 C C . VAL B 1 39 ? 18.008 101.563 112.925 1.00 25.44 24 VAL B C 1
ATOM 2234 O O . VAL B 1 39 ? 18.566 100.512 113.181 1.00 24.44 24 VAL B O 1
ATOM 2238 N N . ASN B 1 40 ? 16.929 101.627 112.149 1.00 27.69 25 ASN B N 1
ATOM 2239 C CA . ASN B 1 40 ? 16.320 100.427 111.585 1.00 22.71 25 ASN B CA 1
ATOM 2240 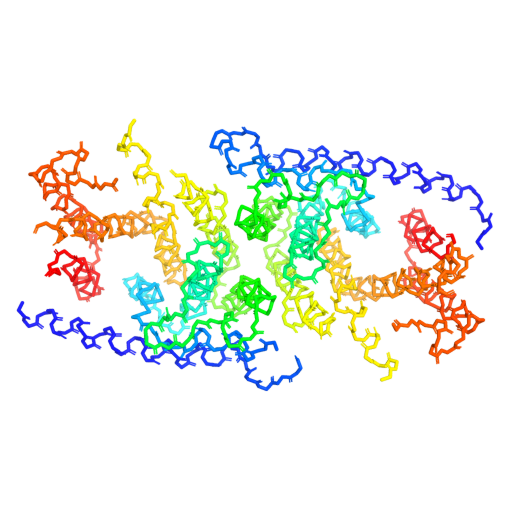C C . ASN B 1 40 ? 17.256 99.787 110.598 1.00 23.60 25 ASN B C 1
ATOM 2241 O O . ASN B 1 40 ? 17.421 98.556 110.588 1.00 24.66 25 ASN B O 1
ATOM 2246 N N . ALA B 1 41 ? 17.876 100.628 109.778 1.00 16.91 26 ALA B N 1
ATOM 2247 C CA . ALA B 1 41 ? 18.935 100.139 108.909 1.00 23.52 26 ALA B CA 1
ATOM 2248 C C . ALA B 1 41 ? 20.024 99.409 109.721 1.00 21.55 26 ALA B C 1
ATOM 2249 O O . ALA B 1 41 ? 20.378 98.243 109.417 1.00 28.36 26 ALA B O 1
ATOM 2251 N N . ALA B 1 42 ? 20.543 100.070 110.759 1.00 20.17 27 ALA B N 1
ATOM 2252 C CA . ALA B 1 42 ? 21.644 99.446 111.512 1.00 18.58 27 ALA B CA 1
ATOM 2253 C C . ALA B 1 42 ? 21.216 98.127 112.173 1.00 21.19 27 ALA B C 1
ATOM 2254 O O . ALA B 1 42 ? 21.980 97.164 112.198 1.00 27.40 27 ALA B O 1
ATOM 2256 N N . LEU B 1 43 ? 19.985 98.094 112.687 1.00 24.49 28 LEU B N 1
ATOM 2257 C CA . LEU B 1 43 ? 19.429 96.910 113.336 1.00 26.37 28 LEU B CA 1
ATOM 2258 C C . LEU B 1 43 ? 19.313 95.749 112.361 1.00 24.46 28 LEU B C 1
ATOM 2259 O O . LEU B 1 43 ? 19.602 94.602 112.725 1.00 21.48 28 LEU B O 1
ATOM 2264 N N . ASP B 1 44 ? 18.878 96.050 111.134 1.00 27.53 29 ASP B N 1
ATOM 2265 C CA . ASP B 1 44 ? 18.814 95.046 110.069 1.00 29.12 29 ASP B CA 1
ATOM 2266 C C . ASP B 1 44 ? 20.189 94.416 109.880 1.00 26.01 29 ASP B C 1
ATOM 2267 O O . ASP B 1 44 ? 20.340 93.190 109.936 1.00 30.26 29 ASP B O 1
ATOM 2272 N N . VAL B 1 45 ? 21.194 95.264 109.680 1.00 26.01 30 VAL B N 1
ATOM 2273 C CA . VAL B 1 45 ? 22.576 94.785 109.536 1.00 24.43 30 VAL B CA 1
ATOM 2274 C C . VAL B 1 45 ? 23.092 93.973 110.761 1.00 34.54 30 VAL B C 1
ATOM 2275 O O . VAL B 1 45 ? 23.894 93.051 110.607 1.00 30.68 30 VAL B O 1
ATOM 2279 N N . SER B 1 46 ? 22.638 94.302 111.971 1.00 27.49 31 SER B N 1
ATOM 2280 C CA . SER B 1 46 ? 23.202 93.673 113.168 1.00 24.52 31 SER B CA 1
ATOM 2281 C C . SER B 1 46 ? 22.789 92.208 113.407 1.00 27.92 31 SER B C 1
ATOM 2282 O O . SER B 1 46 ? 23.475 91.493 114.121 1.00 29.41 31 SER B O 1
ATOM 2285 N N . VAL B 1 47 ? 21.660 91.775 112.856 1.00 29.89 32 VAL B N 1
ATOM 2286 C CA . VAL B 1 47 ? 21.281 90.367 112.932 1.00 27.65 32 VAL B CA 1
ATOM 2287 C C . VAL B 1 47 ? 21.179 89.824 111.517 1.00 32.97 32 VAL B C 1
ATOM 2288 O O . VAL B 1 47 ? 20.086 89.770 110.956 1.00 33.14 32 VAL B O 1
ATOM 2292 N N . PRO B 1 48 ? 22.325 89.436 110.929 1.00 40.05 33 PRO B N 1
ATOM 2293 C CA . PRO B 1 48 ? 22.345 89.012 109.527 1.00 44.01 33 PRO B CA 1
ATOM 2294 C C . PRO B 1 48 ? 21.376 87.852 109.314 1.00 49.69 33 PRO B C 1
ATOM 2295 O O . PRO B 1 48 ? 21.551 86.807 109.951 1.00 44.20 33 PRO B O 1
ATOM 2299 N N . LEU B 1 49 ? 20.368 88.051 108.461 1.00 55.13 34 LEU B N 1
ATOM 2300 C CA . LEU B 1 49 ? 19.350 87.033 108.209 1.00 54.16 34 LEU B CA 1
ATOM 2301 C C . LEU B 1 49 ? 19.995 85.729 107.768 1.00 54.39 34 LEU B C 1
ATOM 2302 O O . LEU B 1 49 ? 19.559 84.656 108.158 1.00 55.44 34 LEU B O 1
ATOM 2307 N N . ARG B 1 50 ? 21.044 85.832 106.962 1.00 62.55 35 ARG B N 1
ATOM 2308 C CA . ARG B 1 50 ? 21.784 84.663 106.506 1.00 64.08 35 ARG B CA 1
ATOM 2309 C C . ARG B 1 50 ? 22.220 83.805 107.712 1.00 61.63 35 ARG B C 1
ATOM 2310 O O . ARG B 1 50 ? 22.965 84.276 108.579 1.00 52.64 35 ARG B O 1
ATOM 2318 N N . GLU B 1 51 ? 21.737 82.554 107.764 1.00 71.45 36 GLU B N 1
ATOM 2319 C CA . GLU B 1 51 ? 21.753 81.719 108.988 1.00 73.44 36 GLU B CA 1
ATOM 2320 C C . GLU B 1 51 ? 23.035 80.836 108.879 1.00 71.80 36 GLU B C 1
ATOM 2321 O O . GLU B 1 51 ? 23.864 81.132 108.028 1.00 64.87 36 GLU B O 1
ATOM 2327 N N . PRO B 1 52 ? 23.240 79.766 109.685 1.00 78.24 37 PRO B N 1
ATOM 2328 C CA . PRO B 1 52 ? 22.763 78.824 110.715 1.00 74.22 37 PRO B CA 1
ATOM 2329 C C . PRO B 1 52 ? 22.637 79.443 112.101 1.00 70.37 37 PRO B C 1
ATOM 2330 O O . PRO B 1 52 ? 21.563 79.372 112.704 1.00 71.82 37 PRO B O 1
ATOM 2334 N N . VAL B 1 55 ? 16.653 80.514 114.255 1.00 36.06 40 VAL B N 1
ATOM 2335 C CA . VAL B 1 55 ? 17.277 81.360 115.277 1.00 40.06 40 VAL B CA 1
ATOM 2336 C C . VAL B 1 55 ? 17.220 82.880 114.942 1.00 36.37 40 VAL B C 1
ATOM 2337 O O . VAL B 1 55 ? 16.508 83.655 115.595 1.00 30.45 40 VAL B O 1
ATOM 2341 N N . GLN B 1 56 ? 17.969 83.293 113.921 1.00 36.42 41 GLN B N 1
ATOM 2342 C CA . GLN B 1 56 ? 18.009 84.691 113.497 1.00 37.00 41 GLN B CA 1
ATOM 2343 C C . GLN B 1 56 ? 16.616 85.216 113.175 1.00 34.87 41 GLN B C 1
ATOM 2344 O O . GLN B 1 56 ? 16.305 86.369 113.479 1.00 29.58 41 GLN B O 1
ATOM 2350 N N . GLU B 1 57 ? 15.786 84.366 112.564 1.00 30.25 42 GLU B N 1
ATOM 2351 C CA . GLU B 1 57 ? 14.435 84.756 112.153 1.00 30.64 42 GLU B CA 1
ATOM 2352 C C . GLU B 1 57 ? 13.544 85.202 113.310 1.00 26.52 42 GLU B C 1
ATOM 2353 O O . GLU B 1 57 ? 12.864 86.232 113.220 1.00 31.01 42 GLU B O 1
ATOM 2359 N N . ALA B 1 58 ? 13.545 84.425 114.387 1.00 26.75 43 ALA B N 1
ATOM 2360 C CA . ALA B 1 58 ? 12.752 84.756 115.562 1.00 24.80 43 ALA B CA 1
ATOM 2361 C C . ALA B 1 58 ? 13.215 86.094 116.150 1.00 26.63 43 ALA B C 1
ATOM 2362 O O . ALA B 1 58 ? 12.409 86.908 116.603 1.00 27.34 43 ALA B O 1
ATOM 2364 N N . VAL B 1 59 ? 14.521 86.318 116.110 1.00 26.81 44 VAL B N 1
ATOM 2365 C CA . VAL B 1 59 ? 15.114 87.544 116.632 1.00 25.43 44 VAL B CA 1
ATOM 2366 C C . VAL B 1 59 ? 14.732 88.768 115.796 1.00 24.66 44 VAL B C 1
ATOM 2367 O O . VAL B 1 59 ? 14.315 89.804 116.324 1.00 25.36 44 VAL B O 1
ATOM 2371 N N . ARG B 1 60 ? 14.845 88.630 114.484 1.00 21.19 45 ARG B N 1
ATOM 2372 C CA . ARG B 1 60 ? 14.588 89.744 113.582 1.00 24.07 45 ARG B CA 1
ATOM 2373 C C . ARG B 1 60 ? 13.123 90.083 113.582 1.00 23.72 45 ARG B C 1
ATOM 2374 O O . ARG B 1 60 ? 12.744 91.239 113.413 1.00 27.82 45 ARG B O 1
ATOM 2382 N N . TYR B 1 61 ? 12.292 89.065 113.758 1.00 24.60 46 TYR B N 1
ATOM 2383 C CA . TYR B 1 61 ? 10.858 89.270 113.684 1.00 20.98 46 TYR B CA 1
ATOM 2384 C C . TYR B 1 61 ? 10.413 90.354 114.668 1.00 21.70 46 TYR B C 1
ATOM 2385 O O . TYR B 1 61 ? 9.638 91.237 114.312 1.00 27.82 46 TYR B O 1
ATOM 2394 N N . SER B 1 62 ? 10.935 90.306 115.890 1.00 20.03 47 SER B N 1
ATOM 2395 C CA . SER B 1 62 ? 10.579 91.293 116.903 1.00 19.33 47 SER B CA 1
ATOM 2396 C C . SER B 1 62 ? 11.475 92.527 116.840 1.00 18.05 47 SER B C 1
ATOM 2397 O O . SER B 1 62 ? 11.025 93.649 117.089 1.00 20.66 47 SER B O 1
ATOM 2400 N N . LEU B 1 63 ? 12.747 92.333 116.514 1.00 23.53 48 LEU B N 1
ATOM 2401 C CA . LEU B 1 63 ? 13.678 93.462 116.545 1.00 22.69 48 LEU B CA 1
ATOM 2402 C C . LEU B 1 63 ? 13.390 94.458 115.421 1.00 22.54 48 LEU B C 1
ATOM 2403 O O . LEU B 1 63 ? 13.534 95.665 115.588 1.00 22.97 48 LEU B O 1
ATOM 2408 N N . LEU B 1 64 ? 12.991 93.951 114.267 1.00 24.63 49 LEU B N 1
ATOM 2409 C CA . LEU B 1 64 ? 12.768 94.823 113.126 1.00 29.45 49 LEU B CA 1
ATOM 2410 C C . LEU B 1 64 ? 11.289 95.129 112.876 1.00 29.86 49 LEU B C 1
ATOM 2411 O O . LEU B 1 64 ? 10.927 95.593 111.800 1.00 32.35 49 LEU B O 1
ATOM 2416 N N . ALA B 1 65 ? 10.448 94.892 113.877 1.00 33.74 50 ALA B N 1
ATOM 2417 C CA . ALA B 1 65 ? 8.998 95.031 113.718 1.00 39.15 50 ALA B CA 1
ATOM 2418 C C . ALA B 1 65 ? 8.574 96.487 113.602 1.00 42.48 50 ALA B C 1
ATOM 2419 O O . ALA B 1 65 ? 7.475 96.790 113.146 1.00 45.62 50 ALA B O 1
ATOM 2421 N N . GLY B 1 66 ? 9.449 97.389 114.016 1.00 41.10 51 GLY B N 1
ATOM 2422 C CA . GLY B 1 66 ? 9.115 98.795 114.016 1.00 46.85 51 GLY B CA 1
ATOM 2423 C C . GLY B 1 66 ? 8.630 99.270 115.370 1.00 50.46 51 GLY B C 1
ATOM 2424 O O . GLY B 1 66 ? 7.736 98.676 115.986 1.00 52.48 51 GLY B O 1
ATOM 2425 N N . GLY B 1 67 ? 9.243 100.352 115.833 1.00 51.35 52 GLY B N 1
ATOM 2426 C CA . GLY B 1 67 ? 8.824 101.045 117.041 1.00 45.32 52 GLY B CA 1
ATOM 2427 C C . GLY B 1 67 ? 9.128 102.526 116.882 1.00 34.12 52 GLY B C 1
ATOM 2428 O O . GLY B 1 67 ? 9.457 102.975 115.783 1.00 32.44 52 GLY B O 1
ATOM 2429 N N . LYS B 1 68 ? 9.022 103.290 117.961 1.00 32.18 53 LYS B N 1
ATOM 2430 C CA . LYS B 1 68 ? 9.415 104.691 117.918 1.00 35.49 53 LYS B CA 1
ATOM 2431 C C . LYS B 1 68 ? 10.926 104.788 118.067 1.00 30.47 53 LYS B C 1
ATOM 2432 O O . LYS B 1 68 ? 11.525 105.809 117.715 1.00 30.83 53 LYS B O 1
ATOM 2438 N N . ARG B 1 69 ? 11.525 103.715 118.583 1.00 24.37 54 ARG B N 1
ATOM 2439 C CA . ARG B 1 69 ? 12.966 103.616 118.737 1.00 21.45 54 ARG B CA 1
ATOM 2440 C C . ARG B 1 69 ? 13.446 104.727 119.636 1.00 21.48 54 ARG B C 1
ATOM 2441 O O . ARG B 1 69 ? 14.500 105.313 119.403 1.00 21.55 54 ARG B O 1
ATOM 2449 N N . VAL B 1 70 ? 12.663 105.046 120.651 1.00 17.85 55 VAL B N 1
ATOM 2450 C CA . VAL B 1 70 ? 12.982 106.208 121.454 1.00 22.40 55 VAL B CA 1
ATOM 2451 C C . VAL B 1 70 ? 14.311 106.031 122.222 1.00 21.61 55 VAL B C 1
ATOM 2452 O O . VAL B 1 70 ? 15.061 106.993 122.400 1.00 20.97 55 VAL B O 1
ATOM 2456 N N . ARG B 1 71 ? 14.647 104.814 122.633 1.00 19.57 56 ARG B N 1
ATOM 2457 C CA . ARG B 1 71 ? 15.875 104.637 123.407 1.00 17.11 56 ARG B CA 1
ATOM 2458 C C . ARG B 1 71 ? 17.151 104.737 122.532 1.00 20.44 56 ARG B C 1
ATOM 2459 O O . ARG B 1 71 ? 18.107 105.432 122.903 1.00 20.78 56 ARG B O 1
ATOM 2467 N N . PRO B 1 72 ? 17.170 104.071 121.356 1.00 20.32 57 PRO B N 1
ATOM 2468 C CA . PRO B 1 72 ? 18.335 104.340 120.501 1.00 19.83 57 PRO B CA 1
ATOM 2469 C C . PRO B 1 72 ? 18.409 105.817 120.068 1.00 21.33 57 PRO B C 1
ATOM 2470 O O . PRO B 1 72 ? 19.511 106.365 119.960 1.00 20.09 57 PRO B O 1
ATOM 2474 N N . LEU B 1 73 ? 17.268 106.472 119.874 1.00 18.62 58 LEU B N 1
ATOM 2475 C CA . LEU B 1 73 ? 17.306 107.903 119.513 1.00 20.94 58 LEU B CA 1
ATOM 2476 C C . LEU B 1 73 ? 17.941 108.700 120.631 1.00 18.95 58 LEU B C 1
ATOM 2477 O O . LEU B 1 73 ? 18.797 109.532 120.379 1.00 21.81 58 LEU B O 1
ATOM 2482 N N . LEU B 1 74 ? 17.508 108.463 121.865 1.00 22.18 59 LEU B N 1
ATOM 2483 C CA . LEU B 1 74 ? 18.101 109.144 123.011 1.00 22.21 59 LEU B CA 1
ATOM 2484 C C . LEU B 1 74 ? 19.619 108.939 123.032 1.00 22.06 59 LEU B C 1
ATOM 2485 O O . LEU B 1 74 ? 20.383 109.891 123.265 1.00 19.55 59 LEU B O 1
ATOM 2490 N N . CYS B 1 75 ? 20.056 107.708 122.762 1.00 23.82 60 CYS B N 1
ATOM 2491 C CA . CYS B 1 75 ? 21.493 107.422 122.762 1.00 22.21 60 CYS B CA 1
ATOM 2492 C C . CYS B 1 75 ? 22.240 108.278 121.725 1.00 22.76 60 CYS B C 1
ATOM 2493 O O . CYS B 1 75 ? 23.296 108.873 122.002 1.00 19.09 60 CYS B O 1
ATOM 2496 N N . ILE B 1 76 ? 21.677 108.340 120.526 1.00 20.39 61 ILE B N 1
ATOM 2497 C CA . ILE B 1 76 ? 22.289 109.086 119.446 1.00 21.26 61 ILE B CA 1
ATOM 2498 C C . ILE B 1 76 ? 22.287 110.605 119.703 1.00 22.30 61 ILE B C 1
ATOM 2499 O O . ILE B 1 76 ? 23.316 111.280 119.566 1.00 21.94 61 ILE B O 1
ATOM 2504 N N . ALA B 1 77 ? 21.128 111.114 120.108 1.00 19.83 62 ALA B N 1
ATOM 2505 C CA . ALA B 1 77 ? 20.916 112.532 120.384 1.00 20.47 62 ALA B CA 1
ATOM 2506 C C . ALA B 1 77 ? 21.872 112.992 121.467 1.00 22.40 62 ALA B C 1
ATOM 2507 O O . ALA B 1 77 ? 22.442 114.073 121.393 1.00 24.03 62 ALA B O 1
ATOM 2509 N N . VAL B 1 78 ? 22.051 112.154 122.476 1.00 22.74 63 VAL B N 1
ATOM 2510 C CA . VAL B 1 78 ? 22.960 112.493 123.546 1.00 22.45 63 VAL B CA 1
ATOM 2511 C C . VAL B 1 78 ? 24.416 112.450 123.091 1.00 21.89 63 VAL B C 1
ATOM 2512 O O . VAL B 1 78 ? 25.214 113.311 123.478 1.00 24.98 63 VAL B O 1
ATOM 2516 N N . CYS B 1 79 ? 24.763 111.470 122.264 1.00 24.23 64 CYS B N 1
ATOM 2517 C CA . CYS B 1 79 ? 26.111 111.431 121.711 1.00 27.65 64 CYS B CA 1
ATOM 2518 C C . CYS B 1 79 ? 26.414 112.736 120.940 1.00 21.64 64 CYS B C 1
ATOM 2519 O O . CYS B 1 79 ? 27.443 113.367 121.150 1.00 23.18 64 CYS B O 1
ATOM 2522 N N . GLU B 1 80 ? 25.492 113.134 120.078 1.00 21.03 65 GLU B N 1
ATOM 2523 C CA . GLU B 1 80 ? 25.586 114.392 119.332 1.00 24.69 65 GLU B CA 1
ATOM 2524 C C . GLU B 1 80 ? 25.668 115.604 120.249 1.00 27.83 65 GLU B C 1
ATOM 2525 O O . GLU B 1 80 ? 26.406 116.546 119.979 1.00 32.14 65 GLU B O 1
ATOM 2531 N N . LEU B 1 81 ? 24.899 115.560 121.333 1.00 27.22 66 LEU B N 1
ATOM 2532 C CA . LEU B 1 81 ? 24.854 116.636 122.316 1.00 31.44 66 LEU B CA 1
ATOM 2533 C C . LEU B 1 81 ? 26.248 116.998 122.812 1.00 28.29 66 LEU B C 1
ATOM 2534 O O . LEU B 1 81 ? 26.642 118.163 122.793 1.00 28.38 66 LEU B O 1
ATOM 2539 N N . VAL B 1 82 ? 27.000 115.985 123.226 1.00 25.30 67 VAL B N 1
ATOM 2540 C CA . VAL B 1 82 ? 28.322 116.208 123.802 1.00 26.07 67 VAL B CA 1
ATOM 2541 C C . VAL B 1 82 ? 29.390 116.319 122.724 1.00 26.89 67 VAL B C 1
ATOM 2542 O O . VAL B 1 82 ? 30.576 116.399 123.023 1.00 29.63 67 VAL B O 1
ATOM 2546 N N . GLY B 1 83 ? 28.972 116.322 121.466 1.00 29.73 68 GLY B N 1
ATOM 2547 C CA . GLY B 1 83 ? 29.903 116.569 120.384 1.00 28.11 68 GLY B CA 1
ATOM 2548 C C . GLY B 1 83 ? 30.404 115.320 119.690 1.00 31.30 68 GLY B C 1
ATOM 2549 O O . GLY B 1 83 ? 31.386 115.371 118.958 1.00 32.58 68 GLY B O 1
ATOM 2550 N N . GLY B 1 84 ? 29.728 114.199 119.909 1.00 28.73 69 GLY B N 1
ATOM 2551 C CA . GLY B 1 84 ? 30.048 112.973 119.202 1.00 28.48 69 GLY B CA 1
ATOM 2552 C C . GLY B 1 84 ? 29.332 112.810 117.868 1.00 28.15 69 GLY B C 1
ATOM 2553 O O . GLY B 1 84 ? 28.700 113.742 117.366 1.00 29.32 69 GLY B O 1
ATOM 2554 N N . ASP B 1 85 ? 29.443 111.611 117.302 1.00 26.88 70 ASP B N 1
ATOM 2555 C CA . ASP B 1 85 ? 28.812 111.230 116.032 1.00 33.91 70 ASP B CA 1
ATOM 2556 C C . ASP B 1 85 ? 27.653 110.258 116.223 1.00 33.53 70 ASP B C 1
ATOM 2557 O O . ASP B 1 85 ? 27.620 109.514 117.198 1.00 40.18 70 ASP B O 1
ATOM 2562 N N . GLU B 1 86 ? 26.730 110.227 115.270 1.00 29.63 71 GLU B N 1
ATOM 2563 C CA . GLU B 1 86 ? 25.738 109.158 115.232 1.00 29.60 71 GLU B CA 1
ATOM 2564 C C . GLU B 1 86 ? 26.422 107.802 115.002 1.00 29.68 71 GLU B C 1
ATOM 2565 O O . GLU B 1 86 ? 26.177 106.823 115.730 1.00 28.54 71 GLU B O 1
ATOM 2571 N N . ALA B 1 87 ? 27.298 107.763 114.000 1.00 26.04 72 ALA B N 1
ATOM 2572 C CA . ALA B 1 87 ? 28.006 106.540 113.621 1.00 27.98 72 ALA B CA 1
ATOM 2573 C C . ALA B 1 87 ? 28.705 105.886 114.797 1.00 24.43 72 ALA B C 1
ATOM 2574 O O . ALA B 1 87 ? 28.737 104.670 114.907 1.00 25.51 72 ALA B O 1
ATOM 2576 N N . THR B 1 88 ? 29.269 106.697 115.676 1.00 23.15 73 THR B N 1
ATOM 2577 C CA . THR B 1 88 ? 30.043 106.165 116.788 1.00 21.67 73 THR B CA 1
ATOM 2578 C C . THR B 1 88 ? 29.156 105.587 117.885 1.00 26.26 73 THR B C 1
ATOM 2579 O O . THR B 1 88 ? 29.559 104.668 118.595 1.00 22.31 73 THR B O 1
ATOM 2583 N N . ALA B 1 89 ? 27.940 106.109 118.000 1.00 21.51 74 ALA B N 1
ATOM 2584 C CA . ALA B 1 89 ? 27.033 105.669 119.044 1.00 21.68 74 ALA B CA 1
ATOM 2585 C C . ALA B 1 89 ? 26.094 104.571 118.568 1.00 21.49 74 ALA B C 1
ATOM 2586 O O . ALA B 1 89 ? 25.321 104.019 119.364 1.00 19.33 74 ALA B O 1
ATOM 2588 N N . MET B 1 90 ? 26.143 104.257 117.277 1.00 19.97 75 MET B N 1
ATOM 2589 C CA . MET B 1 90 ? 25.102 103.406 116.699 1.00 21.97 75 MET B CA 1
ATOM 2590 C C . MET B 1 90 ? 25.062 101.988 117.275 1.00 21.00 75 MET B C 1
ATOM 2591 O O . MET B 1 90 ? 23.977 101.404 117.378 1.00 22.18 75 MET B O 1
ATOM 2596 N N . SER B 1 91 ? 26.210 101.424 117.659 1.00 18.49 76 SER B N 1
ATOM 2597 C CA . SER B 1 91 ? 26.182 100.047 118.133 1.00 18.99 76 SER B CA 1
ATOM 2598 C C . SER B 1 91 ? 25.599 99.986 119.560 1.00 18.68 76 SER B C 1
ATOM 2599 O O . SER B 1 91 ? 24.806 99.073 119.873 1.00 18.56 76 SER B O 1
ATOM 2602 N N . ALA B 1 92 ? 25.942 100.965 120.397 1.00 16.16 77 ALA B N 1
ATOM 2603 C CA . ALA B 1 92 ? 25.327 101.098 121.725 1.00 14.96 77 ALA B CA 1
ATOM 2604 C C . ALA B 1 92 ? 23.822 101.364 121.630 1.00 19.15 77 ALA B C 1
ATOM 2605 O O . ALA B 1 92 ? 23.027 100.830 122.414 1.00 19.31 77 ALA B O 1
ATOM 2607 N N . ALA B 1 93 ? 23.435 102.196 120.669 1.00 16.47 78 ALA B N 1
ATOM 2608 C CA . ALA B 1 93 ? 22.022 102.497 120.453 1.00 16.57 78 ALA B CA 1
ATOM 2609 C C . ALA B 1 93 ? 21.228 101.240 120.062 1.00 15.05 78 ALA B C 1
ATOM 2610 O O . ALA B 1 93 ? 20.110 100.967 120.550 1.00 17.41 78 ALA B O 1
ATOM 2612 N N . CYS B 1 94 ? 21.820 100.471 119.164 1.00 18.40 79 CYS B N 1
ATOM 2613 C CA . CYS B 1 94 ? 21.229 99.209 118.757 1.00 17.15 79 CYS B CA 1
ATOM 2614 C C . CYS B 1 94 ? 21.156 98.233 119.938 1.00 18.20 79 CYS B C 1
ATOM 2615 O O . CYS B 1 94 ? 20.168 97.524 120.091 1.00 18.29 79 CYS B O 1
ATOM 2618 N N . ALA B 1 95 ? 22.183 98.218 120.782 1.00 18.68 80 ALA B N 1
ATOM 2619 C CA . ALA B 1 95 ? 22.201 97.326 121.938 1.00 16.04 80 ALA B CA 1
ATOM 2620 C C . ALA B 1 95 ? 21.071 97.668 122.919 1.00 16.18 80 ALA B C 1
ATOM 2621 O O . ALA B 1 95 ? 20.403 96.766 123.454 1.00 18.28 80 ALA B O 1
ATOM 2623 N N . VAL B 1 96 ? 20.819 98.956 123.150 1.00 13.99 81 VAL B N 1
ATOM 2624 C CA . VAL B 1 96 ? 19.724 99.252 124.065 1.00 17.76 81 VAL B CA 1
ATOM 2625 C C . VAL B 1 96 ? 18.378 98.929 123.421 1.00 19.25 81 VAL B C 1
ATOM 2626 O O . VAL B 1 96 ? 17.415 98.587 124.123 1.00 19.77 81 VAL B O 1
ATOM 2630 N N . GLU B 1 97 ? 18.299 99.003 122.095 1.00 21.00 82 GLU B N 1
ATOM 2631 C CA . GLU B 1 97 ? 17.044 98.599 121.463 1.00 17.10 82 GLU B CA 1
ATOM 2632 C C . GLU B 1 97 ? 16.858 97.074 121.508 1.00 15.38 82 GLU B C 1
ATOM 2633 O O . GLU B 1 97 ? 15.749 96.594 121.655 1.00 18.34 82 GLU B O 1
ATOM 2639 N N . MET B 1 98 ? 17.939 96.320 121.382 1.00 12.31 83 MET B N 1
ATOM 2640 C CA . MET B 1 98 ? 17.907 94.865 121.536 1.00 17.43 83 MET B CA 1
ATOM 2641 C C . MET B 1 98 ? 17.441 94.467 122.923 1.00 17.55 83 MET B C 1
ATOM 2642 O O . MET B 1 98 ? 16.698 93.487 123.080 1.00 17.00 83 MET B O 1
ATOM 2647 N N . ILE B 1 99 ? 17.895 95.203 123.938 1.00 19.35 84 ILE B N 1
ATOM 2648 C CA . ILE B 1 99 ? 17.445 94.890 125.287 1.00 17.77 84 ILE B CA 1
ATOM 2649 C C . ILE B 1 99 ? 15.975 95.249 125.442 1.00 16.41 84 ILE B C 1
ATOM 2650 O O . ILE B 1 99 ? 15.187 94.427 125.931 1.00 19.21 84 ILE B O 1
ATOM 2655 N N . HIS B 1 100 ? 15.576 96.421 124.948 1.00 17.20 85 HIS B N 1
ATOM 2656 C CA . HIS B 1 100 ? 14.156 96.781 124.995 1.00 18.26 85 HIS B CA 1
ATOM 2657 C C . HIS B 1 100 ? 13.284 95.697 124.327 1.00 19.64 85 HIS B C 1
ATOM 2658 O O . HIS B 1 100 ? 12.253 95.260 124.877 1.00 18.12 85 HIS B O 1
ATOM 2665 N N . THR B 1 101 ? 13.735 95.246 123.155 1.00 20.38 86 THR B N 1
ATOM 2666 C CA . THR B 1 101 ? 13.029 94.256 122.352 1.00 16.47 86 THR B CA 1
ATOM 2667 C C . THR B 1 101 ? 12.934 92.908 123.083 1.00 17.66 86 THR B C 1
ATOM 2668 O O . THR B 1 101 ? 11.906 92.212 123.018 1.00 17.97 86 THR B O 1
ATOM 2672 N N . SER B 1 102 ? 14.010 92.561 123.781 1.00 18.53 87 SER B N 1
ATOM 2673 C CA . SER B 1 102 ? 14.047 91.360 124.615 1.00 22.22 87 SER B CA 1
ATOM 2674 C C . SER B 1 102 ? 12.957 91.411 125.699 1.00 24.71 87 SER B C 1
ATOM 2675 O O . SER B 1 102 ? 12.205 90.442 125.907 1.00 23.57 87 SER B O 1
ATOM 2678 N N . SER B 1 103 ? 12.863 92.549 126.380 1.00 24.93 88 SER B N 1
ATOM 2679 C CA . SER B 1 103 ? 11.880 92.673 127.461 1.00 23.71 88 SER B CA 1
ATOM 2680 C C . SER B 1 103 ? 10.457 92.663 126.917 1.00 24.49 88 SER B C 1
ATOM 2681 O O . SER B 1 103 ? 9.549 92.161 127.575 1.00 24.82 88 SER B O 1
ATOM 2684 N N . LEU B 1 104 ? 10.251 93.193 125.712 1.00 21.99 89 LEU B N 1
ATOM 2685 C CA . LEU B 1 104 ? 8.921 93.103 125.097 1.00 27.40 89 LEU B CA 1
ATOM 2686 C C . LEU B 1 104 ? 8.528 91.648 124.775 1.00 29.21 89 LEU B C 1
ATOM 2687 O O . LEU B 1 104 ? 7.404 91.202 125.090 1.00 22.75 89 LEU B O 1
ATOM 2692 N N . ILE B 1 105 ? 9.440 90.924 124.127 1.00 22.47 90 ILE B N 1
ATOM 2693 C CA . ILE B 1 105 ? 9.188 89.511 123.848 1.00 24.55 90 ILE B CA 1
ATOM 2694 C C . ILE B 1 105 ? 8.838 88.769 125.132 1.00 27.01 90 ILE B C 1
ATOM 2695 O O . ILE B 1 105 ? 7.866 88.019 125.170 1.00 22.76 90 ILE B O 1
ATOM 2700 N N . HIS B 1 106 ? 9.606 88.991 126.200 1.00 25.59 91 HIS B N 1
ATOM 2701 C CA . HIS B 1 106 ? 9.352 88.203 127.410 1.00 23.46 91 HIS B CA 1
ATOM 2702 C C . HIS B 1 106 ? 8.061 88.652 128.087 1.00 25.55 91 HIS B C 1
ATOM 2703 O O . HIS B 1 106 ? 7.303 87.828 128.606 1.00 26.43 91 HIS B O 1
ATOM 2710 N N . ASP B 1 107 ? 7.785 89.950 128.031 1.00 23.79 92 ASP B N 1
ATOM 2711 C CA . ASP B 1 107 ? 6.538 90.490 128.547 1.00 26.55 92 ASP B CA 1
ATOM 2712 C C . ASP B 1 107 ? 5.302 89.942 127.848 1.00 28.87 92 ASP B C 1
ATOM 2713 O O . ASP B 1 107 ? 4.283 89.764 128.495 1.00 28.52 92 ASP B O 1
ATOM 2718 N N . ASP B 1 108 ? 5.386 89.674 126.544 1.00 27.06 93 ASP B N 1
ATOM 2719 C CA . ASP B 1 108 ? 4.231 89.151 125.802 1.00 29.53 93 ASP B CA 1
ATOM 2720 C C . ASP B 1 108 ? 3.840 87.718 126.166 1.00 29.37 93 ASP B C 1
ATOM 2721 O O . ASP B 1 108 ? 2.700 87.306 125.930 1.00 26.32 93 ASP B O 1
ATOM 2726 N N . LEU B 1 109 ? 4.796 86.964 126.708 1.00 23.72 94 LEU B N 1
ATOM 2727 C CA . LEU B 1 109 ? 4.612 85.546 127.004 1.00 26.56 94 LEU B CA 1
ATOM 2728 C C . LEU B 1 109 ? 3.346 85.272 127.808 1.00 28.17 94 LEU B C 1
ATOM 2729 O O . LEU B 1 109 ? 2.891 86.115 128.588 1.00 29.60 94 LEU B O 1
ATOM 2734 N N . PRO B 1 110 ? 2.753 84.096 127.583 1.00 29.81 95 PRO B N 1
ATOM 2735 C CA . PRO B 1 110 ? 1.597 83.584 128.334 1.00 31.73 95 PRO B CA 1
ATOM 2736 C C . PRO B 1 110 ? 1.751 83.694 129.857 1.00 30.04 95 PRO B C 1
ATOM 2737 O O . PRO B 1 110 ? 0.815 84.097 130.552 1.00 30.95 95 PRO B O 1
ATOM 2741 N N . CYS B 1 111 ? 2.923 83.332 130.368 1.00 30.25 96 CYS B N 1
ATOM 2742 C CA . CYS B 1 111 ? 3.170 83.334 131.811 1.00 32.35 96 CYS B CA 1
ATOM 2743 C C . CYS B 1 111 ? 3.234 84.756 132.392 1.00 37.57 96 CYS B C 1
ATOM 2744 O O . CYS B 1 111 ? 3.271 84.937 133.605 1.00 41.56 96 CYS B O 1
ATOM 2747 N N . MET B 1 112 ? 3.258 85.763 131.524 1.00 39.91 97 MET B N 1
ATOM 2748 C CA . MET B 1 112 ? 3.285 87.147 131.995 1.00 39.57 97 MET B CA 1
ATOM 2749 C C . MET B 1 112 ? 2.231 88.181 131.593 1.00 39.48 97 MET B C 1
ATOM 2750 O O . MET B 1 112 ? 1.416 88.552 132.424 1.00 42.42 97 MET B O 1
ATOM 2755 N N . ASP B 1 113 ? 2.224 88.659 130.352 1.00 38.61 98 ASP B N 1
ATOM 2756 C CA . ASP B 1 113 ? 1.108 89.502 129.921 1.00 37.72 98 ASP B CA 1
ATOM 2757 C C . ASP B 1 113 ? 0.189 88.781 128.942 1.00 33.05 98 ASP B C 1
ATOM 2758 O O . ASP B 1 113 ? -0.931 89.218 128.710 1.00 36.64 98 ASP B O 1
ATOM 2763 N N . ASN B 1 114 ? 0.667 87.691 128.359 1.00 29.25 99 ASN B N 1
ATOM 2764 C CA . ASN B 1 114 ? -0.192 86.836 127.546 1.00 31.31 99 ASN B CA 1
ATOM 2765 C C . ASN B 1 114 ? -0.879 87.567 126.390 1.00 32.28 99 ASN B C 1
ATOM 2766 O O . ASN B 1 114 ? -2.054 87.334 126.089 1.00 33.87 99 ASN B O 1
ATOM 2771 N N . ALA B 1 115 ? -0.137 88.457 125.748 1.00 28.74 100 ALA B N 1
ATOM 2772 C CA . ALA B 1 115 ? -0.642 89.196 124.598 1.00 32.46 100 ALA B CA 1
ATOM 2773 C C . ALA B 1 115 ? -0.523 88.369 123.318 1.00 35.35 100 ALA B C 1
ATOM 2774 O O . ALA B 1 115 ? 0.552 87.840 123.018 1.00 32.01 100 ALA B O 1
ATOM 2776 N N . ASP B 1 116 ? -1.618 88.255 122.566 1.00 35.26 101 ASP B N 1
ATOM 2777 C CA . ASP B 1 116 ? -1.563 87.593 121.259 1.00 35.48 101 ASP B CA 1
ATOM 2778 C C . ASP B 1 116 ? -1.105 88.568 120.179 1.00 30.61 101 ASP B C 1
ATOM 2779 O O . ASP B 1 116 ? -0.590 88.162 119.137 1.00 25.06 101 ASP B O 1
ATOM 2784 N N . LEU B 1 117 ? -1.273 89.860 120.430 1.00 29.43 102 LEU B N 1
ATOM 2785 C CA . LEU B 1 117 ? -0.953 90.834 119.404 1.00 31.57 102 LEU B CA 1
ATOM 2786 C C . LEU B 1 117 ? -0.061 91.930 119.933 1.00 31.77 102 LEU B C 1
ATOM 2787 O O . LEU B 1 117 ? -0.105 92.266 121.106 1.00 31.51 102 LEU B O 1
ATOM 2792 N N . ARG B 1 118 ? 0.757 92.469 119.038 1.00 34.95 103 ARG B N 1
ATOM 2793 C CA . ARG B 1 118 ? 1.583 93.630 119.305 1.00 30.27 103 ARG B CA 1
ATOM 2794 C C . ARG B 1 118 ? 1.632 94.513 118.045 1.00 31.22 103 ARG B C 1
ATOM 2795 O O . ARG B 1 118 ? 2.128 94.098 116.995 1.00 35.34 103 ARG B O 1
ATOM 2803 N N . ARG B 1 119 ? 1.112 95.733 118.175 1.00 30.43 104 ARG B N 1
ATOM 2804 C CA . ARG B 1 119 ? 0.913 96.678 117.060 1.00 33.14 104 ARG B CA 1
ATOM 2805 C C . ARG B 1 119 ? 0.151 96.037 115.887 1.00 35.74 104 ARG B C 1
ATOM 2806 O O . ARG B 1 119 ? 0.510 96.220 114.726 1.00 38.65 104 ARG B O 1
ATOM 2814 N N . GLY B 1 120 ? -0.914 95.306 116.207 1.00 30.92 105 GLY B N 1
ATOM 2815 C CA . GLY B 1 120 ? -1.778 94.704 115.205 1.00 30.98 105 GLY B CA 1
ATOM 2816 C C . GLY B 1 120 ? -1.218 93.420 114.617 1.00 31.37 105 GLY B C 1
ATOM 2817 O O . GLY B 1 120 ? -1.815 92.812 113.738 1.00 31.07 105 GLY B O 1
ATOM 2818 N N . LYS B 1 121 ? -0.067 93.004 115.129 1.00 32.09 106 LYS B N 1
ATOM 2819 C CA . LYS B 1 121 ? 0.734 91.945 114.532 1.00 34.37 106 LYS B CA 1
ATOM 2820 C C . LYS B 1 121 ? 0.891 90.827 115.560 1.00 27.95 106 LYS B C 1
ATOM 2821 O O . LYS B 1 121 ? 0.980 91.103 116.745 1.00 27.10 106 LYS B O 1
ATOM 2827 N N . PRO B 1 122 ? 0.907 89.560 115.124 1.00 26.62 107 PRO B N 1
ATOM 2828 C CA . PRO B 1 122 ? 1.043 88.546 116.176 1.00 29.96 107 PRO B CA 1
ATOM 2829 C C . PRO B 1 122 ? 2.380 88.661 116.915 1.00 26.39 107 PRO B C 1
ATOM 2830 O O . PRO B 1 122 ? 3.404 88.968 116.319 1.00 23.13 107 PRO B O 1
ATOM 2834 N N . THR B 1 123 ? 2.338 88.446 118.222 1.00 21.57 108 THR B N 1
ATOM 2835 C CA . THR B 1 123 ? 3.532 88.468 119.051 1.00 22.90 108 THR B CA 1
ATOM 2836 C C . THR B 1 123 ? 4.416 87.259 118.739 1.00 24.32 108 THR B C 1
ATOM 2837 O O . THR B 1 123 ? 3.977 86.295 118.086 1.00 24.25 108 THR B O 1
ATOM 2841 N N . ASN B 1 124 ? 5.655 87.326 119.213 1.00 19.65 109 ASN B N 1
ATOM 2842 C CA . ASN B 1 124 ? 6.711 86.380 118.845 1.00 21.72 109 ASN B CA 1
ATOM 2843 C C . ASN B 1 124 ? 6.348 84.923 119.125 1.00 24.89 109 ASN B C 1
ATOM 2844 O O . ASN B 1 124 ? 6.440 84.072 118.248 1.00 23.16 109 ASN B O 1
ATOM 2849 N N . HIS B 1 125 ? 5.923 84.646 120.351 1.00 24.43 110 HIS B N 1
ATOM 2850 C CA . HIS B 1 125 ? 5.570 83.291 120.732 1.00 26.22 110 HIS B CA 1
ATOM 2851 C C . HIS B 1 125 ? 4.393 82.761 119.910 1.00 29.74 110 HIS B C 1
ATOM 2852 O O . HIS B 1 125 ? 4.278 81.556 119.698 1.00 26.64 110 HIS B O 1
ATOM 2859 N N . LYS B 1 126 ? 3.540 83.657 119.418 1.00 27.73 111 LYS B N 1
ATOM 2860 C CA . LYS B 1 126 ? 2.414 83.221 118.592 1.00 30.07 111 LYS B CA 1
ATOM 2861 C C . LYS B 1 126 ? 2.885 82.775 117.211 1.00 28.05 111 LYS B C 1
ATOM 2862 O O . LYS B 1 126 ? 2.284 81.891 116.613 1.00 28.86 111 LYS B O 1
ATOM 2868 N N . VAL B 1 127 ? 3.965 83.366 116.702 1.00 28.17 112 VAL B N 1
ATOM 2869 C CA . VAL B 1 127 ? 4.524 82.901 115.436 1.00 26.67 112 VAL B CA 1
ATOM 2870 C C . VAL B 1 127 ? 5.424 81.670 115.615 1.00 27.81 112 VAL B C 1
ATOM 2871 O O . VAL B 1 127 ? 5.262 80.682 114.912 1.00 27.49 112 VAL B O 1
ATOM 2875 N N . TYR B 1 128 ? 6.364 81.731 116.556 1.00 29.73 113 TYR B N 1
ATOM 2876 C CA . TYR B 1 128 ? 7.428 80.727 116.643 1.00 30.04 113 TYR B CA 1
ATOM 2877 C C . TYR B 1 128 ? 7.317 79.723 117.791 1.00 29.29 113 TYR B C 1
ATOM 2878 O O . TYR B 1 128 ? 8.097 78.786 117.847 1.00 28.95 113 TYR B O 1
ATOM 2887 N N . GLY B 1 129 ? 6.370 79.914 118.704 1.00 25.71 114 GLY B N 1
ATOM 2888 C CA . GLY B 1 129 ? 6.273 79.053 119.872 1.00 25.91 114 GLY B CA 1
ATOM 2889 C C . GLY B 1 129 ? 6.931 79.696 121.087 1.00 26.93 114 GLY B C 1
ATOM 2890 O O . GLY B 1 129 ? 7.837 80.520 120.956 1.00 24.68 114 GLY B O 1
ATOM 2891 N N . GLU B 1 130 ? 6.479 79.328 122.280 1.00 24.79 115 GLU B N 1
ATOM 2892 C CA . GLU B 1 130 ? 6.972 79.969 123.494 1.00 25.46 115 GLU B CA 1
ATOM 2893 C C . GLU B 1 130 ? 8.467 79.699 123.741 1.00 24.38 115 GLU B C 1
ATOM 2894 O O . GLU B 1 130 ? 9.182 80.545 124.291 1.00 24.99 115 GLU B O 1
ATOM 2900 N N . ASP B 1 131 ? 8.941 78.532 123.320 1.00 22.69 116 ASP B N 1
ATOM 2901 C CA . ASP B 1 131 ? 10.333 78.160 123.563 1.00 24.65 116 ASP B CA 1
ATOM 2902 C C . ASP B 1 131 ? 11.244 79.038 122.722 1.00 24.02 116 ASP B C 1
ATOM 2903 O O . ASP B 1 131 ? 12.228 79.600 123.216 1.00 28.47 116 ASP B O 1
ATOM 2908 N N . MET B 1 132 ? 10.882 79.181 121.452 1.00 24.57 117 MET B N 1
ATOM 2909 C CA . MET B 1 132 ? 11.657 80.006 120.546 1.00 25.56 117 MET B CA 1
ATOM 2910 C C . MET B 1 132 ? 11.624 81.453 121.005 1.00 24.55 117 MET B C 1
ATOM 2911 O O . MET B 1 132 ? 12.612 82.159 120.887 1.00 25.68 117 MET B O 1
ATOM 2916 N N . ALA B 1 133 ? 10.494 81.886 121.551 1.00 24.80 118 ALA B N 1
ATOM 2917 C CA . ALA B 1 133 ? 10.390 83.262 122.030 1.00 25.41 118 ALA B CA 1
ATOM 2918 C C . ALA B 1 133 ? 11.347 83.485 123.201 1.00 21.09 118 ALA B C 1
ATOM 2919 O O . ALA B 1 133 ? 12.097 84.463 123.207 1.00 22.29 118 ALA B O 1
ATOM 2921 N N . VAL B 1 134 ? 11.329 82.569 124.173 1.00 24.63 119 VAL B N 1
ATOM 2922 C CA . VAL B 1 134 ? 12.229 82.657 125.319 1.00 22.92 119 VAL B CA 1
ATOM 2923 C C . VAL B 1 134 ? 13.684 82.737 124.866 1.00 23.44 119 VAL B C 1
ATOM 2924 O O . VAL B 1 134 ? 14.464 83.615 125.304 1.00 22.75 119 VAL B O 1
ATOM 2928 N N . LEU B 1 135 ? 14.036 81.819 123.969 1.00 22.38 120 LEU B N 1
ATOM 2929 C CA . LEU B 1 135 ? 15.389 81.764 123.437 1.00 24.32 120 LEU B CA 1
ATOM 2930 C C . LEU B 1 135 ? 15.780 83.038 122.684 1.00 27.43 120 LEU B C 1
ATOM 2931 O O . LEU B 1 135 ? 16.915 83.499 122.779 1.00 26.76 120 LEU B O 1
ATOM 2936 N N . ALA B 1 136 ? 14.836 83.581 121.922 1.00 21.61 121 ALA B N 1
ATOM 2937 C CA . ALA B 1 136 ? 15.042 84.797 121.139 1.00 20.45 121 ALA B CA 1
ATOM 2938 C C . ALA B 1 136 ? 15.344 85.971 122.061 1.00 22.78 121 ALA B C 1
ATOM 2939 O O . ALA B 1 136 ? 16.218 86.807 121.772 1.00 24.29 121 ALA B O 1
ATOM 2941 N N . GLY B 1 137 ? 14.643 86.006 123.196 1.00 22.72 122 GLY B N 1
ATOM 2942 C CA . GLY B 1 137 ? 14.917 87.005 124.223 1.00 24.60 122 GLY B CA 1
ATOM 2943 C C . GLY B 1 137 ? 16.334 86.898 124.764 1.00 22.24 122 GLY B C 1
ATOM 2944 O O . GLY B 1 137 ? 17.063 87.921 124.899 1.00 23.29 122 GLY B O 1
ATOM 2945 N N . ASP B 1 138 ? 16.749 85.658 125.051 1.00 20.44 123 ASP B N 1
ATOM 2946 C CA . ASP B 1 138 ? 18.112 85.417 125.572 1.00 22.60 123 ASP B CA 1
ATOM 2947 C C . ASP B 1 138 ? 19.219 85.795 124.560 1.00 23.59 123 ASP B C 1
ATOM 2948 O O . ASP B 1 138 ? 20.249 86.428 124.901 1.00 26.11 123 ASP B O 1
ATOM 2953 N N . ALA B 1 139 ? 18.986 85.430 123.304 1.00 21.26 124 ALA B N 1
ATOM 2954 C CA . ALA B 1 139 ? 19.885 85.808 122.215 1.00 20.32 124 ALA B CA 1
ATOM 2955 C C . ALA B 1 139 ? 20.031 87.328 122.095 1.00 18.59 124 ALA B C 1
ATOM 2956 O O . ALA B 1 139 ? 21.128 87.828 121.907 1.00 25.20 124 ALA B O 1
ATOM 2958 N N . LEU B 1 140 ? 18.929 88.062 122.211 1.00 19.05 125 LEU B N 1
ATOM 2959 C CA . LEU B 1 140 ? 19.019 89.513 122.094 1.00 20.82 125 LEU B CA 1
ATOM 2960 C C . LEU B 1 140 ? 19.831 90.109 123.244 1.00 22.65 125 LEU B C 1
ATOM 2961 O O . LEU B 1 140 ? 20.637 91.042 123.040 1.00 22.58 125 LEU B O 1
ATOM 2966 N N . LEU B 1 141 ? 19.642 89.559 124.440 1.00 21.85 126 LEU B N 1
ATOM 2967 C CA . LEU B 1 141 ? 20.459 89.990 125.573 1.00 23.55 126 LEU B CA 1
ATOM 2968 C C . LEU B 1 141 ? 21.968 89.793 125.337 1.00 23.81 126 LEU B C 1
ATOM 2969 O O . LEU B 1 141 ? 22.767 90.689 125.626 1.00 26.58 126 LEU B O 1
ATOM 2974 N N . ALA B 1 142 ? 22.368 88.627 124.829 1.00 20.70 127 ALA B N 1
ATOM 2975 C CA . ALA B 1 142 ? 23.800 88.412 124.538 1.00 23.89 127 ALA B CA 1
ATOM 2976 C C . ALA B 1 142 ? 24.331 89.265 123.379 1.00 25.29 127 ALA B C 1
ATOM 2977 O O . ALA B 1 142 ? 25.468 89.779 123.415 1.00 26.72 127 ALA B O 1
ATOM 2979 N N . LEU B 1 143 ? 23.519 89.375 122.337 1.00 18.73 128 LEU B N 1
ATOM 2980 C CA . LEU B 1 143 ? 23.903 90.116 121.146 1.00 19.97 128 LEU B CA 1
ATOM 2981 C C . LEU B 1 143 ? 24.108 91.594 121.454 1.00 19.68 128 LEU B C 1
ATOM 2982 O O . LEU B 1 143 ? 24.942 92.235 120.855 1.00 18.24 128 LEU B O 1
ATOM 2987 N N . ALA B 1 144 ? 23.344 92.141 122.390 1.00 16.02 129 ALA B N 1
ATOM 2988 C CA . ALA B 1 144 ? 23.543 93.541 122.739 1.00 18.21 129 ALA B CA 1
ATOM 2989 C C . ALA B 1 144 ? 24.990 93.783 123.218 1.00 21.77 129 ALA B C 1
ATOM 2990 O O . ALA B 1 144 ? 25.654 94.717 122.756 1.00 22.12 129 ALA B O 1
ATOM 2992 N N . PHE B 1 145 ? 25.487 92.923 124.108 1.00 19.27 130 PHE B N 1
ATOM 2993 C CA . PHE B 1 145 ? 26.858 93.038 124.596 1.00 18.25 130 PHE B CA 1
ATOM 2994 C C . PHE B 1 145 ? 27.905 92.726 123.518 1.00 18.98 130 PHE B C 1
ATOM 2995 O O . PHE B 1 145 ? 28.892 93.454 123.359 1.00 19.07 130 PHE B O 1
ATOM 3003 N N . GLU B 1 146 ? 27.696 91.646 122.774 1.00 19.41 131 GLU B N 1
ATOM 3004 C CA . GLU B 1 146 ? 28.627 91.318 121.700 1.00 18.24 131 GLU B CA 1
ATOM 3005 C C . GLU B 1 146 ? 28.714 92.419 120.637 1.00 20.11 131 GLU B C 1
ATOM 3006 O O . GLU B 1 146 ? 29.799 92.791 120.208 1.00 21.41 131 GLU B O 1
ATOM 3012 N N . HIS B 1 147 ? 27.564 92.924 120.211 1.00 16.40 132 HIS B N 1
ATOM 3013 C CA . HIS B 1 147 ? 27.512 93.899 119.133 1.00 15.99 132 HIS B CA 1
ATOM 3014 C C . HIS B 1 147 ? 28.082 95.230 119.596 1.00 18.15 132 HIS B C 1
ATOM 3015 O O . HIS B 1 147 ? 28.940 95.828 118.920 1.00 19.08 132 HIS B O 1
ATOM 3022 N N . MET B 1 148 ? 27.632 95.684 120.763 1.00 15.04 133 MET B N 1
ATOM 3023 C CA . MET B 1 148 ? 28.140 96.967 121.257 1.00 17.96 133 MET B CA 1
ATOM 3024 C C . MET B 1 148 ? 29.637 96.906 121.488 1.00 18.94 133 MET B C 1
ATOM 3025 O O . MET B 1 148 ? 30.369 97.819 121.123 1.00 21.84 133 MET B O 1
ATOM 3030 N N . THR B 1 149 ? 30.103 95.812 122.068 1.00 19.78 134 THR B N 1
ATOM 3031 C CA . THR B 1 149 ? 31.504 95.746 122.438 1.00 21.49 134 THR B CA 1
ATOM 3032 C C . THR B 1 149 ? 32.381 95.526 121.222 1.00 22.26 134 THR B C 1
ATOM 3033 O O . THR B 1 149 ? 33.436 96.129 121.105 1.00 25.81 134 THR B O 1
ATOM 3037 N N . VAL B 1 150 ? 31.956 94.666 120.307 1.00 20.80 135 VAL B N 1
ATOM 3038 C CA . VAL B 1 150 ? 32.791 94.401 119.144 1.00 21.77 135 VAL B CA 1
ATOM 3039 C C . VAL B 1 150 ? 32.910 95.661 118.298 1.00 22.04 135 VAL B C 1
ATOM 3040 O O . VAL B 1 150 ? 34.003 96.001 117.846 1.00 24.62 135 VAL B O 1
ATOM 3044 N N . VAL B 1 151 ? 31.802 96.368 118.088 1.00 19.91 136 VAL B N 1
ATOM 3045 C CA . VAL B 1 151 ? 31.874 97.540 117.210 1.00 18.69 136 VAL B CA 1
ATOM 3046 C C . VAL B 1 151 ? 32.498 98.754 117.890 1.00 21.56 136 VAL B C 1
ATOM 3047 O O . VAL B 1 151 ? 33.281 99.460 117.279 1.00 23.20 136 VAL B O 1
ATOM 3051 N N . SER B 1 152 ? 32.165 99.004 119.150 1.00 23.16 137 SER B N 1
ATOM 3052 C CA . SER B 1 152 ? 32.601 100.253 119.772 1.00 21.16 137 SER B CA 1
ATOM 3053 C C . SER B 1 152 ? 34.065 100.245 120.205 1.00 22.04 137 SER B C 1
ATOM 3054 O O . SER B 1 152 ? 34.645 101.300 120.409 1.00 23.46 137 SER B O 1
ATOM 3057 N N . SER B 1 153 ? 34.678 99.072 120.317 1.00 21.11 138 SER B N 1
ATOM 3058 C CA . SER B 1 153 ? 35.962 98.965 121.020 1.00 26.02 138 SER B CA 1
ATOM 3059 C C . SER B 1 153 ? 37.354 99.354 120.409 1.00 25.94 138 SER B C 1
ATOM 3060 O O . SER B 1 153 ? 38.270 99.593 121.199 1.00 35.39 138 SER B O 1
ATOM 3063 N N . GLY B 1 154 ? 37.578 99.484 119.104 1.00 25.69 139 GLY B N 1
ATOM 3064 C CA . GLY B 1 154 ? 36.657 99.903 118.085 1.00 28.70 139 GLY B CA 1
ATOM 3065 C C . GLY B 1 154 ? 36.996 101.383 117.930 1.00 31.84 139 GLY B C 1
ATOM 3066 O O . GLY B 1 154 ? 38.040 101.772 117.381 1.00 25.10 139 GLY B O 1
ATOM 3067 N N . LEU B 1 155 ? 36.135 102.203 118.518 1.00 27.72 140 LEU B N 1
ATOM 3068 C CA . LEU B 1 155 ? 36.074 103.620 118.241 1.00 26.37 140 LEU B CA 1
ATOM 3069 C C . LEU B 1 155 ? 36.419 104.457 119.452 1.00 26.44 140 LEU B C 1
ATOM 3070 O O . LEU B 1 155 ? 36.583 105.666 119.351 1.00 25.72 140 LEU B O 1
ATOM 3075 N N . VAL B 1 156 ? 36.512 103.804 120.605 1.00 25.17 141 VAL B N 1
ATOM 3076 C CA . VAL B 1 156 ? 36.614 104.510 121.865 1.00 25.78 141 VAL B CA 1
ATOM 3077 C C . VAL B 1 156 ? 37.782 103.933 122.673 1.00 24.73 141 VAL B C 1
ATOM 3078 O O . VAL B 1 156 ? 38.192 102.798 122.428 1.00 21.77 141 VAL B O 1
ATOM 3082 N N . ALA B 1 157 ? 38.342 104.718 123.595 1.00 23.63 142 ALA B N 1
ATOM 3083 C CA . ALA B 1 157 ? 39.323 104.219 124.573 1.00 26.97 142 ALA B CA 1
ATOM 3084 C C . ALA B 1 157 ? 38.773 103.030 125.373 1.00 23.83 142 ALA B C 1
ATOM 3085 O O . ALA B 1 157 ? 37.602 103.015 125.737 1.00 26.00 142 ALA B O 1
ATOM 3087 N N . PRO B 1 158 ? 39.630 102.040 125.666 1.00 22.92 143 PRO B N 1
ATOM 3088 C CA . PRO B 1 158 ? 39.189 100.781 126.293 1.00 23.00 143 PRO B CA 1
ATOM 3089 C C . PRO B 1 158 ? 38.523 100.958 127.675 1.00 23.37 143 PRO B C 1
ATOM 3090 O O . PRO B 1 158 ? 37.624 100.188 128.024 1.00 25.29 143 PRO B O 1
ATOM 3094 N N . GLU B 1 159 ? 38.920 101.977 128.428 1.00 26.42 144 GLU B N 1
ATOM 3095 C CA . GLU B 1 159 ? 38.294 102.241 129.726 1.00 27.01 144 GLU B CA 1
ATOM 3096 C C . GLU B 1 159 ? 36.845 102.672 129.562 1.00 24.86 144 GLU B C 1
ATOM 3097 O O . GLU B 1 159 ? 35.968 102.321 130.368 1.00 19.43 144 GLU B O 1
ATOM 3103 N N . ARG B 1 160 ? 36.586 103.443 128.515 1.00 23.83 145 ARG B N 1
ATOM 3104 C CA . ARG B 1 160 ? 35.219 103.832 128.228 1.00 22.89 145 ARG B CA 1
ATOM 3105 C C . ARG B 1 160 ? 34.375 102.628 127.822 1.00 19.68 145 ARG B C 1
ATOM 3106 O O . ARG B 1 160 ? 33.206 102.536 128.187 1.00 19.49 145 ARG B O 1
ATOM 3114 N N . MET B 1 161 ? 34.980 101.715 127.068 1.00 22.26 146 MET B N 1
ATOM 3115 C CA . MET B 1 161 ? 34.294 100.528 126.578 1.00 20.00 146 MET B CA 1
ATOM 3116 C C . MET B 1 161 ? 33.855 99.690 127.761 1.00 18.88 146 MET B C 1
ATOM 3117 O O . MET B 1 161 ? 32.730 99.187 127.825 1.00 23.40 146 MET B O 1
ATOM 3122 N N . ILE B 1 162 ? 34.773 99.578 128.709 1.00 18.00 147 ILE B N 1
ATOM 3123 C CA . ILE B 1 162 ? 34.555 98.843 129.938 1.00 17.41 147 ILE B CA 1
ATOM 3124 C C . ILE B 1 162 ? 33.424 99.464 130.728 1.00 17.15 147 ILE B C 1
ATOM 3125 O O . ILE B 1 162 ? 32.469 98.782 131.160 1.00 18.24 147 ILE B O 1
ATOM 3130 N N . ARG B 1 163 ? 33.497 100.778 130.887 1.00 16.02 148 ARG B N 1
ATOM 3131 C CA . ARG B 1 163 ? 32.412 101.431 131.557 1.00 18.64 148 ARG B CA 1
ATOM 3132 C C . ARG B 1 163 ? 31.043 101.292 130.866 1.00 19.68 148 ARG B C 1
ATOM 3133 O O . ARG B 1 163 ? 30.014 101.221 131.532 1.00 15.90 148 ARG B O 1
ATOM 3141 N N . ALA B 1 164 ? 31.040 101.282 129.538 1.00 17.75 149 ALA B N 1
ATOM 3142 C CA . ALA B 1 164 ? 29.829 101.074 128.751 1.00 17.92 149 ALA B CA 1
ATOM 3143 C C . ALA B 1 164 ? 29.222 99.681 129.013 1.00 18.60 149 ALA B C 1
ATOM 3144 O O . ALA B 1 164 ? 27.997 99.516 129.140 1.00 17.57 149 ALA B O 1
ATOM 3146 N N . VAL B 1 165 ? 30.090 98.676 129.087 1.00 15.63 150 VAL B N 1
ATOM 3147 C CA . VAL B 1 165 ? 29.616 97.342 129.452 1.00 17.66 150 VAL B CA 1
ATOM 3148 C C . VAL B 1 165 ? 29.016 97.324 130.855 1.00 16.66 150 VAL B C 1
ATOM 3149 O O . VAL B 1 165 ? 27.929 96.794 131.058 1.00 18.66 150 VAL B O 1
ATOM 3153 N N . VAL B 1 166 ? 29.697 97.937 131.818 1.00 15.14 151 VAL B N 1
ATOM 3154 C CA . VAL B 1 166 ? 29.129 97.987 133.157 1.00 17.01 151 VAL B CA 1
ATOM 3155 C C . VAL B 1 166 ? 27.770 98.715 133.201 1.00 18.94 151 VAL B C 1
ATOM 3156 O O . VAL B 1 166 ? 26.832 98.227 133.843 1.00 21.32 151 VAL B O 1
ATOM 3160 N N . GLU B 1 167 ? 27.636 99.844 132.499 1.00 19.13 152 GLU B N 1
ATOM 3161 C CA . GLU B 1 167 ? 26.351 100.572 132.511 1.00 22.76 152 GLU B CA 1
ATOM 3162 C C . GLU B 1 167 ? 25.225 99.751 131.861 1.00 20.20 152 GLU B C 1
ATOM 3163 O O . GLU B 1 167 ? 24.121 99.636 132.409 1.00 20.86 152 GLU B O 1
ATOM 3169 N N . LEU B 1 168 ? 25.502 99.167 130.701 1.00 18.33 153 LEU B N 1
ATOM 3170 C CA . LEU B 1 168 ? 24.478 98.347 130.049 1.00 19.00 153 LEU B CA 1
ATOM 3171 C C . LEU B 1 168 ? 24.055 97.209 130.967 1.00 18.64 153 LEU B C 1
ATOM 3172 O O . LEU B 1 168 ? 22.855 96.986 131.178 1.00 18.40 153 LEU B O 1
ATOM 3177 N N . ALA B 1 169 ? 25.037 96.517 131.544 1.00 16.24 154 ALA B N 1
ATOM 3178 C CA . ALA B 1 169 ? 24.746 95.382 132.435 1.00 19.28 154 ALA B CA 1
ATOM 3179 C C . ALA B 1 169 ? 23.900 95.800 133.647 1.00 23.36 154 ALA B C 1
ATOM 3180 O O . ALA B 1 169 ? 22.977 95.088 134.055 1.00 21.06 154 ALA B O 1
ATOM 3182 N N . ARG B 1 170 ? 24.213 96.963 134.208 1.00 24.21 155 ARG B N 1
ATOM 3183 C CA . ARG B 1 170 ? 23.501 97.468 135.376 1.00 19.93 155 ARG B CA 1
ATOM 3184 C C . ARG B 1 170 ? 22.077 97.901 135.061 1.00 22.23 155 ARG B C 1
ATOM 3185 O O . ARG B 1 170 ? 21.213 97.869 135.942 1.00 22.06 155 ARG B O 1
ATOM 3193 N N . ALA B 1 171 ? 21.829 98.317 133.819 1.00 20.99 156 ALA B N 1
ATOM 3194 C CA . ALA B 1 171 ? 20.470 98.713 133.432 1.00 23.92 156 ALA B CA 1
ATOM 3195 C C . ALA B 1 171 ? 19.491 97.537 133.275 1.00 23.80 156 ALA B C 1
ATOM 3196 O O . ALA B 1 171 ? 18.266 97.731 133.354 1.00 21.85 156 ALA B O 1
ATOM 3198 N N . ILE B 1 172 ? 20.022 96.337 133.041 1.00 25.33 157 ILE B N 1
ATOM 3199 C CA . ILE B 1 172 ? 19.199 95.170 132.694 1.00 23.97 157 ILE B CA 1
ATOM 3200 C C . ILE B 1 172 ? 18.670 94.371 133.903 1.00 24.36 157 ILE B C 1
ATOM 3201 O O . ILE B 1 172 ? 17.522 93.929 133.904 1.00 25.09 157 ILE B O 1
ATOM 3206 N N . GLY B 1 173 ? 19.508 94.177 134.920 1.00 24.21 158 GLY B N 1
ATOM 3207 C CA . GLY B 1 173 ? 19.247 93.163 135.927 1.00 26.47 158 GLY B CA 1
ATOM 3208 C C . GLY B 1 173 ? 18.597 93.544 137.239 1.00 27.85 158 GLY B C 1
ATOM 3209 O O . GLY B 1 173 ? 17.633 94.308 137.271 1.00 26.20 158 GLY B O 1
ATOM 3210 N N . THR B 1 174 ? 19.141 92.980 138.317 1.00 31.45 159 THR B N 1
ATOM 3211 C CA . THR B 1 174 ? 18.591 93.081 139.673 1.00 35.34 159 THR B CA 1
ATOM 3212 C C . THR B 1 174 ? 18.525 94.499 140.231 1.00 36.25 159 THR B C 1
ATOM 3213 O O . THR B 1 174 ? 17.856 94.744 141.232 1.00 39.16 159 THR B O 1
ATOM 3217 N N . THR B 1 175 ? 19.240 95.425 139.602 1.00 29.27 160 THR B N 1
ATOM 3218 C CA . THR B 1 175 ? 19.118 96.837 139.942 1.00 31.25 160 THR B CA 1
ATOM 3219 C C . THR B 1 175 ? 18.623 97.608 138.732 1.00 28.70 160 THR B C 1
ATOM 3220 O O . THR B 1 175 ? 18.758 98.827 138.654 1.00 28.90 160 THR B O 1
ATOM 3224 N N . GLY B 1 176 ? 18.052 96.881 137.779 1.00 24.79 161 GLY B N 1
ATOM 3225 C CA . GLY B 1 176 ? 17.597 97.491 136.546 1.00 25.82 161 GLY B CA 1
ATOM 3226 C C . GLY B 1 176 ? 16.225 97.004 136.138 1.00 24.35 161 GLY B C 1
ATOM 3227 O O . GLY B 1 176 ? 15.350 96.823 136.988 1.00 24.39 161 GLY B O 1
ATOM 3228 N N . LEU B 1 177 ? 16.068 96.767 134.835 1.00 23.53 162 LEU B N 1
ATOM 3229 C CA . LEU B 1 177 ? 14.793 96.450 134.207 1.00 26.32 162 LEU B CA 1
ATOM 3230 C C . LEU B 1 177 ? 14.095 95.207 134.772 1.00 26.81 162 LEU B C 1
ATOM 3231 O O . LEU B 1 177 ? 12.884 95.229 135.040 1.00 26.53 162 LEU B O 1
ATOM 3236 N N . VAL B 1 178 ? 14.856 94.136 134.972 1.00 27.16 163 VAL B N 1
ATOM 3237 C CA . VAL B 1 178 ? 14.281 92.890 135.471 1.00 27.25 163 VAL B CA 1
ATOM 3238 C C . VAL B 1 178 ? 13.742 93.052 136.897 1.00 29.59 163 VAL B C 1
ATOM 3239 O O . VAL B 1 178 ? 12.684 92.501 137.230 1.00 29.67 163 VAL B O 1
ATOM 3243 N N . ALA B 1 179 ? 14.450 93.813 137.729 1.00 28.69 164 ALA B N 1
ATOM 3244 C CA . ALA B 1 179 ? 13.952 94.124 139.068 1.00 29.55 164 ALA B CA 1
ATOM 3245 C C . ALA B 1 179 ? 12.575 94.763 138.956 1.00 32.47 164 ALA B C 1
ATOM 3246 O O . ALA B 1 179 ? 11.628 94.373 139.664 1.00 29.89 164 ALA B O 1
ATOM 3248 N N . GLY B 1 180 ? 12.469 95.734 138.048 1.00 26.83 165 GLY B N 1
ATOM 3249 C CA . GLY B 1 180 ? 11.211 96.403 137.798 1.00 28.44 165 GLY B CA 1
ATOM 3250 C C . GLY B 1 180 ? 10.100 95.450 137.392 1.00 32.46 165 GLY B C 1
ATOM 3251 O O . GLY B 1 180 ? 8.979 95.546 137.901 1.00 31.21 165 GLY B O 1
ATOM 3252 N N . GLN B 1 181 ? 10.405 94.534 136.471 1.00 31.43 166 GLN B N 1
ATOM 3253 C CA . GLN B 1 181 ? 9.417 93.552 136.005 1.00 30.77 166 GLN B CA 1
ATOM 3254 C C . GLN B 1 181 ? 8.925 92.630 137.130 1.00 33.93 166 GLN B C 1
ATOM 3255 O O . GLN B 1 181 ? 7.708 92.431 137.299 1.00 33.89 166 GLN B O 1
ATOM 3261 N N . MET B 1 182 ? 9.873 92.096 137.905 1.00 35.83 167 MET B N 1
ATOM 3262 C CA . MET B 1 182 ? 9.572 91.228 139.049 1.00 35.11 167 MET B CA 1
ATOM 3263 C C . MET B 1 182 ? 8.689 91.927 140.082 1.00 37.92 167 MET B C 1
ATOM 3264 O O . MET B 1 182 ? 7.707 91.358 140.555 1.00 39.36 167 MET B O 1
ATOM 3269 N N . ILE B 1 183 ? 9.034 93.160 140.435 1.00 37.17 168 ILE B N 1
ATOM 3270 C CA . ILE B 1 183 ? 8.278 93.844 141.472 1.00 39.43 168 ILE B CA 1
ATOM 3271 C C . ILE B 1 183 ? 6.923 94.271 140.903 1.00 43.10 168 ILE B C 1
ATOM 3272 O O . ILE B 1 183 ? 5.941 94.380 141.631 1.00 40.81 168 ILE B O 1
ATOM 3277 N N . ASP B 1 184 ? 6.857 94.452 139.589 1.00 42.28 169 ASP B N 1
ATOM 3278 C CA . ASP B 1 184 ? 5.589 94.797 138.952 1.00 44.23 169 ASP B CA 1
ATOM 3279 C C . ASP B 1 184 ? 4.605 93.638 138.962 1.00 49.01 169 ASP B C 1
ATOM 3280 O O . ASP B 1 184 ? 3.400 93.858 139.079 1.00 54.31 169 ASP B O 1
ATOM 3285 N N . LEU B 1 185 ? 5.107 92.411 138.821 1.00 47.27 170 LEU B N 1
ATOM 3286 C CA . LEU B 1 185 ? 4.236 91.234 138.939 1.00 51.96 170 LEU B CA 1
ATOM 3287 C C . LEU B 1 185 ? 3.332 91.212 140.198 1.00 67.17 170 LEU B C 1
ATOM 3288 O O . LEU B 1 185 ? 2.213 90.695 140.138 1.00 68.48 170 LEU B O 1
ATOM 3293 N N . ALA B 1 186 ? 3.809 91.768 141.318 1.00 66.84 171 ALA B N 1
ATOM 3294 C CA . ALA B 1 186 ? 3.010 91.873 142.554 1.00 63.45 171 ALA B CA 1
ATOM 3295 C C . ALA B 1 186 ? 1.791 92.790 142.390 1.00 62.01 171 ALA B C 1
ATOM 3296 O O . ALA B 1 186 ? 1.589 93.729 143.167 1.00 60.21 171 ALA B O 1
ATOM 3298 N N . VAL B 1 195 ? 1.602 101.206 151.019 1.00 89.30 180 VAL B N 1
ATOM 3299 C CA . VAL B 1 195 ? 0.475 101.176 150.093 1.00 86.87 180 VAL B CA 1
ATOM 3300 C C . VAL B 1 195 ? 0.889 101.616 148.674 1.00 77.76 180 VAL B C 1
ATOM 3301 O O . VAL B 1 195 ? 0.582 100.933 147.693 1.00 71.31 180 VAL B O 1
ATOM 3305 N N . GLY B 1 196 ? 1.612 102.728 148.559 1.00 71.37 181 GLY B N 1
ATOM 3306 C CA . GLY B 1 196 ? 1.766 103.348 147.254 1.00 64.48 181 GLY B CA 1
ATOM 3307 C C . GLY B 1 196 ? 3.097 103.853 146.719 1.00 53.07 181 GLY B C 1
ATOM 3308 O O . GLY B 1 196 ? 3.807 103.128 146.021 1.00 49.07 181 GLY B O 1
ATOM 3309 N N . LEU B 1 197 ? 3.417 105.106 147.032 1.00 50.64 182 LEU B N 1
ATOM 3310 C CA . LEU B 1 197 ? 4.381 105.895 146.255 1.00 52.99 182 LEU B CA 1
ATOM 3311 C C . LEU B 1 197 ? 5.804 105.323 146.182 1.00 49.90 182 LEU B C 1
ATOM 3312 O O . LEU B 1 197 ? 6.470 105.439 145.150 1.00 46.86 182 LEU B O 1
ATOM 3317 N N . GLU B 1 198 ? 6.269 104.726 147.271 1.00 48.23 183 GLU B N 1
ATOM 3318 C CA . GLU B 1 198 ? 7.589 104.117 147.286 1.00 49.63 183 GLU B CA 1
ATOM 3319 C C . GLU B 1 198 ? 7.636 103.000 146.244 1.00 46.25 183 GLU B C 1
ATOM 3320 O O . GLU B 1 198 ? 8.542 102.943 145.398 1.00 47.17 183 GLU B O 1
ATOM 3326 N N . HIS B 1 199 ? 6.616 102.148 146.294 1.00 41.88 184 HIS B N 1
ATOM 3327 C CA . HIS B 1 199 ? 6.472 101.005 145.397 1.00 44.53 184 HIS B CA 1
ATOM 3328 C C . HIS B 1 199 ? 6.388 101.434 143.924 1.00 43.55 184 HIS B C 1
ATOM 3329 O O . HIS B 1 199 ? 7.145 100.942 143.070 1.00 41.61 184 HIS B O 1
ATOM 3336 N N . LEU B 1 200 ? 5.467 102.350 143.639 1.00 42.33 185 LEU B N 1
ATOM 3337 C CA . LEU B 1 200 ? 5.251 102.827 142.279 1.00 38.10 185 LEU B CA 1
ATOM 3338 C C . LEU B 1 200 ? 6.501 103.483 141.715 1.00 35.67 185 LEU B C 1
ATOM 3339 O O . LEU B 1 200 ? 6.848 103.266 140.549 1.00 37.57 185 LEU B O 1
ATOM 3344 N N . GLU B 1 201 ? 7.183 104.275 142.539 1.00 34.89 186 GLU B N 1
ATOM 3345 C CA . GLU B 1 201 ? 8.390 104.959 142.078 1.00 41.84 186 GLU B CA 1
ATOM 3346 C C . GLU B 1 201 ? 9.481 103.933 141.793 1.00 37.02 186 GLU B C 1
ATOM 3347 O O . GLU B 1 201 ? 10.214 104.073 140.824 1.00 32.27 186 GLU B O 1
ATOM 3353 N N . PHE B 1 202 ? 9.565 102.895 142.621 1.00 33.50 187 PHE B N 1
ATOM 3354 C CA . PHE B 1 202 ? 10.493 101.799 142.357 1.00 33.11 187 PHE B CA 1
ATOM 3355 C C . PHE B 1 202 ? 10.234 101.117 141.010 1.00 34.51 187 PHE B C 1
ATOM 3356 O O . PHE B 1 202 ? 11.159 100.885 140.219 1.00 35.54 187 PHE B O 1
ATOM 3364 N N . ILE B 1 203 ? 8.978 100.771 140.765 1.00 35.62 188 ILE B N 1
ATOM 3365 C CA . ILE B 1 203 ? 8.645 100.104 139.520 1.00 31.15 188 ILE B CA 1
ATOM 3366 C C . ILE B 1 203 ? 8.964 100.987 138.321 1.00 30.94 188 ILE B C 1
ATOM 3367 O O . ILE B 1 203 ? 9.605 100.549 137.377 1.00 29.01 188 ILE B O 1
ATOM 3372 N N . HIS B 1 204 ? 8.547 102.241 138.357 1.00 29.74 189 HIS B N 1
ATOM 3373 C CA . HIS B 1 204 ? 8.777 103.096 137.200 1.00 32.09 189 HIS B CA 1
ATOM 3374 C C . HIS B 1 204 ? 10.274 103.372 136.991 1.00 32.64 189 HIS B C 1
ATOM 3375 O O . HIS B 1 204 ? 10.759 103.382 135.859 1.00 30.53 189 HIS B O 1
ATOM 3382 N N . LEU B 1 205 ? 11.007 103.572 138.086 1.00 29.46 190 LEU B N 1
ATOM 3383 C CA . LEU B 1 205 ? 12.440 103.825 137.995 1.00 30.65 190 LEU B CA 1
ATOM 3384 C C . LEU B 1 205 ? 13.200 102.623 137.455 1.00 29.92 190 LEU B C 1
ATOM 3385 O O . LEU B 1 205 ? 14.260 102.779 136.838 1.00 25.66 190 LEU B O 1
ATOM 3390 N N . HIS B 1 206 ? 12.697 101.418 137.703 1.00 25.76 191 HIS B N 1
ATOM 3391 C CA . HIS B 1 206 ? 13.466 100.268 137.268 1.00 28.26 191 HIS B CA 1
ATOM 3392 C C . HIS B 1 206 ? 12.993 99.744 135.910 1.00 25.57 191 HIS B C 1
ATOM 3393 O O . HIS B 1 206 ? 13.806 99.327 135.082 1.00 24.23 191 HIS B O 1
ATOM 3400 N N . LYS B 1 207 ? 11.694 99.806 135.667 1.00 24.55 192 LYS B N 1
ATOM 3401 C CA . LYS B 1 207 ? 11.112 99.223 134.463 1.00 26.80 192 LYS B CA 1
ATOM 3402 C C . LYS B 1 207 ? 11.149 100.180 133.275 1.00 25.85 192 LYS B C 1
ATOM 3403 O O . LYS B 1 207 ? 11.158 99.755 132.124 1.00 31.96 192 LYS B O 1
ATOM 3409 N N . THR B 1 208 ? 11.164 101.474 133.554 1.00 23.37 193 THR B N 1
ATOM 3410 C CA . THR B 1 208 ? 11.236 102.460 132.493 1.00 25.94 193 THR B CA 1
ATOM 3411 C C . THR B 1 208 ? 12.551 103.203 132.490 1.00 26.38 193 THR B C 1
ATOM 3412 O O . THR B 1 208 ? 13.220 103.263 131.470 1.00 26.97 193 THR B O 1
ATOM 3416 N N . ALA B 1 209 ? 12.910 103.769 133.641 1.00 20.59 194 ALA B N 1
ATOM 3417 C CA . ALA B 1 209 ? 13.981 104.751 133.694 1.00 23.97 194 ALA B CA 1
ATOM 3418 C C . ALA B 1 209 ? 15.352 104.127 133.498 1.00 24.46 194 ALA B C 1
ATOM 3419 O O . ALA B 1 209 ? 16.175 104.692 132.780 1.00 24.44 194 ALA B O 1
ATOM 3421 N N . ALA B 1 210 ? 15.585 102.966 134.114 1.00 21.30 195 ALA B N 1
ATOM 3422 C CA . ALA B 1 210 ? 16.912 102.349 134.131 1.00 22.97 195 ALA B CA 1
ATOM 3423 C C . ALA B 1 210 ? 17.533 102.180 132.736 1.00 21.74 195 ALA B C 1
ATOM 3424 O O . ALA B 1 210 ? 18.708 102.526 132.523 1.00 24.87 195 ALA B O 1
ATOM 3426 N N . LEU B 1 211 ? 16.736 101.688 131.785 1.00 21.11 196 LEU B N 1
ATOM 3427 C CA . LEU B 1 211 ? 17.205 101.488 130.412 1.00 19.92 196 LEU B CA 1
ATOM 3428 C C . LEU B 1 211 ? 17.334 102.807 129.621 1.00 20.95 196 LEU B C 1
ATOM 3429 O O . LEU B 1 211 ? 18.230 102.927 128.778 1.00 21.88 196 LEU B O 1
ATOM 3434 N N . LEU B 1 212 ? 16.458 103.783 129.877 1.00 16.59 197 LEU B N 1
ATOM 3435 C CA . LEU B 1 212 ? 16.612 105.120 129.262 1.00 22.54 197 LEU B CA 1
ATOM 3436 C C . LEU B 1 212 ? 17.906 105.770 129.739 1.00 22.35 197 LEU B C 1
ATOM 3437 O O . LEU B 1 212 ? 18.620 106.420 128.965 1.00 23.91 197 LEU B O 1
ATOM 3442 N N . GLU B 1 213 ? 18.191 105.581 131.023 1.00 20.49 198 GLU B N 1
ATOM 3443 C CA . GLU B 1 213 ? 19.395 106.099 131.655 1.00 23.29 198 GLU B CA 1
ATOM 3444 C C . GLU B 1 213 ? 20.604 105.465 130.996 1.00 25.90 198 GLU B C 1
ATOM 3445 O O . GLU B 1 213 ? 21.590 106.157 130.698 1.00 24.75 198 GLU B O 1
ATOM 3451 N N . ALA B 1 214 ? 20.531 104.152 130.760 1.00 23.88 199 ALA B N 1
ATOM 3452 C CA . ALA B 1 214 ? 21.590 103.476 129.995 1.00 21.04 199 ALA B CA 1
ATOM 3453 C C . ALA B 1 214 ? 21.773 104.086 128.611 1.00 16.25 199 ALA B C 1
ATOM 3454 O O . ALA B 1 214 ? 22.887 104.375 128.199 1.00 18.02 199 ALA B O 1
ATOM 3456 N N . ALA B 1 215 ? 20.680 104.272 127.888 1.00 15.45 200 ALA B N 1
ATOM 3457 C CA . ALA B 1 215 ? 20.764 104.893 126.569 1.00 18.52 200 ALA B CA 1
ATOM 3458 C C . ALA B 1 215 ? 21.513 106.227 126.625 1.00 18.30 200 ALA B C 1
ATOM 3459 O O . ALA B 1 215 ? 22.444 106.463 125.848 1.00 20.18 200 ALA B O 1
ATOM 3461 N N . ALA B 1 216 ? 21.132 107.081 127.575 1.00 18.61 201 ALA B N 1
ATOM 3462 C CA . ALA B 1 216 ? 21.723 108.417 127.662 1.00 20.12 201 ALA B CA 1
ATOM 3463 C C . ALA B 1 216 ? 23.199 108.367 128.060 1.00 19.56 201 ALA B C 1
ATOM 3464 O O . ALA B 1 216 ? 24.059 109.039 127.450 1.00 20.54 201 ALA B O 1
ATOM 3466 N N . VAL B 1 217 ? 23.497 107.571 129.083 1.00 17.71 202 VAL B N 1
ATOM 3467 C CA . VAL B 1 217 ? 24.862 107.487 129.586 1.00 16.81 202 VAL B CA 1
ATOM 3468 C C . VAL B 1 217 ? 25.777 106.892 128.521 1.00 19.24 202 VAL B C 1
ATOM 3469 O O . VAL B 1 217 ? 26.910 107.350 128.335 1.00 21.77 202 VAL B O 1
ATOM 3473 N N . LEU B 1 218 ? 25.271 105.889 127.810 1.00 20.84 203 LEU B N 1
ATOM 3474 C CA . LEU B 1 218 ? 26.016 105.274 126.705 1.00 17.60 203 LEU B CA 1
ATOM 3475 C C . LEU B 1 218 ? 26.278 106.322 125.639 1.00 19.65 203 LEU B C 1
ATOM 3476 O O . LEU B 1 218 ? 27.385 106.421 125.129 1.00 18.24 203 LEU B O 1
ATOM 3481 N N . GLY B 1 219 ? 25.263 107.127 125.330 1.00 23.27 204 GLY B N 1
ATOM 3482 C CA . GLY B 1 219 ? 25.456 108.299 124.486 1.00 22.81 204 GLY B CA 1
ATOM 3483 C C . GLY B 1 219 ? 26.611 109.215 124.901 1.00 22.14 204 GLY B C 1
ATOM 3484 O O . GLY B 1 219 ? 27.454 109.545 124.068 1.00 20.03 204 GLY B O 1
ATOM 3485 N N . VAL B 1 220 ? 26.664 109.617 126.172 1.00 19.22 205 VAL B N 1
ATOM 3486 C CA . VAL B 1 220 ? 27.775 110.437 126.664 1.00 20.19 205 VAL B CA 1
ATOM 3487 C C . VAL B 1 220 ? 29.143 109.715 126.568 1.00 24.36 205 VAL B C 1
ATOM 3488 O O . VAL B 1 220 ? 30.168 110.322 126.227 1.00 21.71 205 VAL B O 1
ATOM 3492 N N . ILE B 1 221 ? 29.160 108.425 126.875 1.00 22.50 206 ILE B N 1
ATOM 3493 C CA . ILE B 1 221 ? 30.401 107.664 126.827 1.00 22.02 206 ILE B CA 1
ATOM 3494 C C . ILE B 1 221 ? 30.940 107.546 125.399 1.00 21.52 206 ILE B C 1
ATOM 3495 O O . ILE B 1 221 ? 32.114 107.856 125.153 1.00 22.88 206 ILE B O 1
ATOM 3500 N N . MET B 1 222 ? 30.086 107.134 124.455 1.00 17.04 207 MET B N 1
ATOM 3501 C CA . MET B 1 222 ? 30.520 106.974 123.069 1.00 21.31 207 MET B CA 1
ATOM 3502 C C . MET B 1 222 ? 30.834 108.317 122.424 1.00 26.89 207 MET B C 1
ATOM 3503 O O . MET B 1 222 ? 31.517 108.366 121.401 1.00 29.42 207 MET B O 1
ATOM 3508 N N . GLY B 1 223 ? 30.337 109.398 123.028 1.00 27.12 208 GLY B N 1
ATOM 3509 C CA . GLY B 1 223 ? 30.528 110.736 122.501 1.00 22.90 208 GLY B CA 1
ATOM 3510 C C . GLY B 1 223 ? 31.782 111.423 123.006 1.00 26.91 208 GLY B C 1
ATOM 3511 O O . GLY B 1 223 ? 32.072 112.558 122.612 1.00 27.71 208 GLY B O 1
ATOM 3512 N N . GLY B 1 224 ? 32.526 110.748 123.881 1.00 23.88 209 GLY B N 1
ATOM 3513 C CA . GLY B 1 224 ? 33.733 111.325 124.464 1.00 24.90 209 GLY B CA 1
ATOM 3514 C C . GLY B 1 224 ? 33.455 112.282 125.614 1.00 28.58 209 GLY B C 1
ATOM 3515 O O . GLY B 1 224 ? 34.353 112.983 126.092 1.00 29.39 209 GLY B O 1
ATOM 3516 N N . GLY B 1 225 ? 32.205 112.308 126.073 1.00 28.47 210 GLY B N 1
ATOM 3517 C CA . GLY B 1 225 ? 31.786 113.268 127.083 1.00 26.71 210 GLY B CA 1
ATOM 3518 C C . GLY B 1 225 ? 32.434 113.012 128.423 1.00 28.41 210 GLY B C 1
ATOM 3519 O O . GLY B 1 225 ? 33.111 111.997 128.618 1.00 27.34 210 GLY B O 1
ATOM 3520 N N . THR B 1 226 ? 32.221 113.921 129.363 1.00 28.39 211 THR B N 1
ATOM 3521 C CA . THR B 1 226 ? 32.824 113.778 130.687 1.00 28.79 211 THR B CA 1
ATOM 3522 C C . THR B 1 226 ? 31.896 113.116 131.712 1.00 31.00 211 THR B C 1
ATOM 3523 O O . THR B 1 226 ? 30.685 112.987 131.497 1.00 29.79 211 THR B O 1
ATOM 3527 N N . GLU B 1 227 ? 32.491 112.706 132.828 1.00 31.85 212 GLU B N 1
ATOM 3528 C CA . GLU B 1 227 ? 31.773 112.158 133.976 1.00 36.37 212 GLU B CA 1
ATOM 3529 C C . GLU B 1 227 ? 30.622 113.049 134.413 1.00 31.79 212 GLU B C 1
ATOM 3530 O O . GLU B 1 227 ? 29.535 112.597 134.816 1.00 30.46 212 GLU B O 1
ATOM 3536 N N . GLU B 1 228 ? 30.878 114.336 134.331 1.00 31.11 213 GLU B N 1
ATOM 3537 C CA . GLU B 1 228 ? 29.948 115.291 134.847 1.00 31.51 213 GLU B CA 1
ATOM 3538 C C . GLU B 1 228 ? 28.778 115.438 133.837 1.00 30.66 213 GLU B C 1
ATOM 3539 O O . GLU B 1 228 ? 27.620 115.603 134.225 1.00 29.96 213 GLU B O 1
ATOM 3545 N N . GLU B 1 229 ? 29.068 115.294 132.549 1.00 27.62 214 GLU B N 1
ATOM 3546 C CA . GLU B 1 229 ? 28.013 115.169 131.542 1.00 27.73 214 GLU B CA 1
ATOM 3547 C C . GLU B 1 229 ? 27.203 113.853 131.690 1.00 25.32 214 GLU B C 1
ATOM 3548 O O . GLU B 1 229 ? 25.978 113.825 131.516 1.00 25.67 214 GLU B O 1
ATOM 3554 N N . ILE B 1 230 ? 27.891 112.773 132.039 1.00 25.41 215 ILE B N 1
ATOM 3555 C CA . ILE B 1 230 ? 27.241 111.507 132.360 1.00 25.75 215 ILE B CA 1
ATOM 3556 C C . ILE B 1 230 ? 26.188 111.661 133.459 1.00 26.03 215 ILE B C 1
ATOM 3557 O O . ILE B 1 230 ? 25.045 111.219 133.316 1.00 25.17 215 ILE B O 1
ATOM 3562 N N . GLU B 1 231 ? 26.571 112.289 134.562 1.00 22.67 216 GLU B N 1
ATOM 3563 C CA . GLU B 1 231 ? 25.629 112.418 135.671 1.00 26.84 216 GLU B CA 1
ATOM 3564 C C . GLU B 1 231 ? 24.418 113.293 135.296 1.00 24.60 216 GLU B C 1
ATOM 3565 O O . GLU B 1 231 ? 23.264 112.923 135.579 1.00 28.58 216 GLU B O 1
ATOM 3571 N N . LYS B 1 232 ? 24.677 114.419 134.627 1.00 22.54 217 LYS B N 1
ATOM 3572 C CA . LYS B 1 232 ? 23.610 115.294 134.135 1.00 23.95 217 LYS B CA 1
ATOM 3573 C C . LYS B 1 232 ? 22.651 114.552 133.205 1.00 23.17 217 LYS B C 1
ATOM 3574 O O . LYS B 1 232 ? 21.430 114.690 133.314 1.00 24.80 217 LYS B O 1
ATOM 3580 N N . LEU B 1 233 ? 23.189 113.743 132.299 1.00 20.78 218 LEU B N 1
ATOM 3581 C CA . LEU B 1 233 ? 22.303 113.163 131.328 1.00 17.95 218 LEU B CA 1
ATOM 3582 C C . LEU B 1 233 ? 21.589 111.942 131.884 1.00 21.26 218 LEU B C 1
ATOM 3583 O O . LEU B 1 233 ? 20.458 111.677 131.484 1.00 25.46 218 LEU B O 1
ATOM 3588 N N . ARG B 1 234 ? 22.221 111.241 132.829 1.00 18.85 219 ARG B N 1
ATOM 3589 C CA . ARG B 1 234 ? 21.559 110.158 133.564 1.00 20.96 219 ARG B CA 1
ATOM 3590 C C . ARG B 1 234 ? 20.331 110.738 134.235 1.00 21.71 219 ARG B C 1
ATOM 3591 O O . ARG B 1 234 ? 19.229 110.176 134.170 1.00 25.92 219 ARG B O 1
ATOM 3599 N N . LYS B 1 235 ? 20.540 111.897 134.857 1.00 24.01 220 LYS B N 1
ATOM 3600 C CA . LYS B 1 235 ? 19.464 112.610 135.534 1.00 25.22 220 LYS B CA 1
ATOM 3601 C C . LYS B 1 235 ? 18.366 113.001 134.546 1.00 24.72 220 LYS B C 1
ATOM 3602 O O . LYS B 1 235 ? 17.175 112.834 134.813 1.00 28.70 220 LYS B O 1
ATOM 3608 N N . TYR B 1 236 ? 18.771 113.546 133.407 1.00 23.35 221 TYR B N 1
ATOM 3609 C CA . TYR B 1 236 ? 17.816 113.917 132.369 1.00 21.66 221 TYR B CA 1
ATOM 3610 C C . TYR B 1 236 ? 16.936 112.723 131.956 1.00 19.99 221 TYR B C 1
ATOM 3611 O O . TYR B 1 236 ? 15.706 112.826 131.868 1.00 22.56 221 TYR B O 1
ATOM 3620 N N . ALA B 1 237 ? 17.587 111.598 131.691 1.00 19.88 222 ALA B N 1
ATOM 3621 C CA . ALA B 1 237 ? 16.903 110.404 131.207 1.00 23.21 222 ALA B CA 1
ATOM 3622 C C . ALA B 1 237 ? 15.926 109.940 132.260 1.00 23.69 222 ALA B C 1
ATOM 3623 O O . ALA B 1 237 ? 14.816 109.528 131.966 1.00 22.25 222 ALA B O 1
ATOM 3625 N N . ARG B 1 238 ? 16.347 110.037 133.507 1.00 22.93 223 ARG B N 1
ATOM 3626 C CA . ARG B 1 238 ? 15.508 109.601 134.602 1.00 23.86 223 ARG B CA 1
ATOM 3627 C C . ARG B 1 238 ? 14.242 110.459 134.681 1.00 26.49 223 ARG B C 1
ATOM 3628 O O . ARG B 1 238 ? 13.117 109.936 134.778 1.00 24.66 223 ARG B O 1
ATOM 3636 N N . CYS B 1 239 ? 14.435 111.774 134.615 1.00 25.66 224 CYS B N 1
ATOM 3637 C CA . CYS B 1 239 ? 13.314 112.707 134.699 1.00 25.43 224 CYS B CA 1
ATOM 3638 C C . CYS B 1 239 ? 12.354 112.436 133.580 1.00 26.17 224 CYS B C 1
ATOM 3639 O O . CYS B 1 239 ? 11.158 112.485 133.765 1.00 29.95 224 CYS B O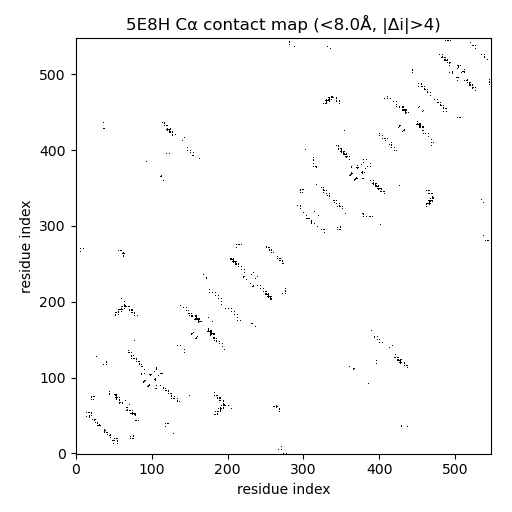 1
ATOM 3642 N N . ILE B 1 240 ? 12.911 112.151 132.413 1.00 24.23 225 ILE B N 1
ATOM 3643 C CA . ILE B 1 240 ? 12.135 111.911 131.212 1.00 24.62 225 ILE B CA 1
ATOM 3644 C C . ILE B 1 240 ? 11.298 110.630 131.346 1.00 26.93 225 ILE B C 1
ATOM 3645 O O . ILE B 1 240 ? 10.110 110.637 131.054 1.00 25.58 225 ILE B O 1
ATOM 3650 N N . GLY B 1 241 ? 11.904 109.543 131.819 1.00 28.30 226 GLY B N 1
ATOM 3651 C CA . GLY B 1 241 ? 11.173 108.294 132.020 1.00 26.65 226 GLY B CA 1
ATOM 3652 C C . GLY B 1 241 ? 10.034 108.434 133.010 1.00 28.15 226 GLY B C 1
ATOM 3653 O O . GLY B 1 241 ? 8.864 108.056 132.728 1.00 29.55 226 GLY B O 1
ATOM 3654 N N . LEU B 1 242 ? 10.369 109.012 134.167 1.00 24.30 227 LEU B N 1
ATOM 3655 C CA . LEU B 1 242 ? 9.360 109.308 135.173 1.00 24.58 227 LEU B CA 1
ATOM 3656 C C . LEU B 1 242 ? 8.251 110.182 134.585 1.00 26.37 227 LEU B C 1
ATOM 3657 O O . LEU B 1 242 ? 7.067 109.872 134.744 1.00 26.34 227 LEU B O 1
ATOM 3662 N N . LEU B 1 243 ? 8.636 111.240 133.875 1.00 29.90 228 LEU B N 1
ATOM 3663 C CA . LEU B 1 243 ? 7.680 112.177 133.265 1.00 31.26 228 LEU B CA 1
ATOM 3664 C C . LEU B 1 243 ? 6.711 111.428 132.381 1.00 31.16 228 LEU B C 1
ATOM 3665 O O . LEU B 1 243 ? 5.505 111.624 132.467 1.00 30.92 228 LEU B O 1
ATOM 3670 N N . PHE B 1 244 ? 7.257 110.560 131.537 1.00 32.44 229 PHE B N 1
ATOM 3671 C CA . PHE B 1 244 ? 6.435 109.692 130.700 1.00 35.36 229 PHE B CA 1
ATOM 3672 C C . PHE B 1 244 ? 5.369 108.968 131.513 1.00 27.99 229 PHE B C 1
ATOM 3673 O O . PHE B 1 244 ? 4.189 109.009 131.168 1.00 29.17 229 PHE B O 1
ATOM 3681 N N . GLN B 1 245 ? 5.768 108.312 132.594 1.00 28.49 230 GLN B N 1
ATOM 3682 C CA . GLN B 1 245 ? 4.768 107.534 133.346 1.00 27.91 230 GLN B CA 1
ATOM 3683 C C . GLN B 1 245 ? 3.736 108.418 134.083 1.00 32.66 230 GLN B C 1
ATOM 3684 O O . GLN B 1 245 ? 2.540 108.092 134.143 1.00 33.46 230 GLN B O 1
ATOM 3690 N N . VAL B 1 246 ? 4.182 109.551 134.617 1.00 34.65 231 VAL B N 1
ATOM 3691 C CA . VAL B 1 246 ? 3.272 110.443 135.332 1.00 31.46 231 VAL B CA 1
ATOM 3692 C C . VAL B 1 246 ? 2.256 111.055 134.379 1.00 30.09 231 VAL B C 1
ATOM 3693 O O . VAL B 1 246 ? 1.050 111.076 134.659 1.00 34.34 231 VAL B O 1
ATOM 3697 N N . VAL B 1 247 ? 2.744 111.543 133.247 1.00 31.12 232 VAL B N 1
ATOM 3698 C CA . VAL B 1 247 ? 1.880 112.116 132.216 1.00 32.46 232 VAL B CA 1
ATOM 3699 C C . VAL B 1 247 ? 0.914 111.049 131.683 1.00 34.16 232 VAL B C 1
ATOM 3700 O O . VAL B 1 247 ? -0.259 111.334 131.475 1.00 33.94 232 VAL B O 1
ATOM 3704 N N . ASP B 1 248 ? 1.387 109.817 131.493 1.00 32.32 233 ASP B N 1
ATOM 3705 C CA . ASP B 1 248 ? 0.488 108.744 131.057 1.00 37.57 233 ASP B CA 1
ATOM 3706 C C . ASP B 1 248 ? -0.636 108.513 132.074 1.00 38.62 233 ASP B C 1
ATOM 3707 O O . ASP B 1 248 ? -1.794 108.324 131.696 1.00 38.07 233 ASP B O 1
ATOM 3712 N N . ASP B 1 249 ? -0.297 108.528 133.360 1.00 36.84 234 ASP B N 1
ATOM 3713 C CA . ASP B 1 249 ? -1.327 108.407 134.387 1.00 37.60 234 ASP B CA 1
ATOM 3714 C C . ASP B 1 249 ? -2.303 109.590 134.364 1.00 37.34 234 ASP B C 1
ATOM 3715 O O . ASP B 1 249 ? -3.503 109.410 134.551 1.00 35.79 234 ASP B O 1
ATOM 3720 N N . ILE B 1 250 ? -1.793 110.797 134.131 1.00 35.89 235 ILE B N 1
ATOM 3721 C CA . ILE B 1 250 ? -2.661 111.971 134.118 1.00 38.72 235 ILE B CA 1
ATOM 3722 C C . ILE B 1 250 ? -3.619 111.913 132.931 1.00 43.32 235 ILE B C 1
ATOM 3723 O O . ILE B 1 250 ? -4.813 112.197 133.080 1.00 43.88 235 ILE B O 1
ATOM 3728 N N . LEU B 1 251 ? -3.100 111.517 131.769 1.00 41.83 236 LEU B N 1
ATOM 3729 C CA . LEU B 1 251 ? -3.899 111.395 130.552 1.00 44.60 236 LEU B CA 1
ATOM 3730 C C . LEU B 1 251 ? -5.071 110.445 130.744 1.00 45.65 236 LEU B C 1
ATOM 3731 O O . LEU B 1 251 ? -6.129 110.613 130.134 1.00 46.56 236 LEU B O 1
ATOM 3736 N N . ASP B 1 252 ? -4.876 109.448 131.599 1.00 46.16 237 ASP B N 1
ATOM 3737 C CA . ASP B 1 252 ? -5.887 108.422 131.811 1.00 49.85 237 ASP B CA 1
ATOM 3738 C C . ASP B 1 252 ? -7.046 108.833 132.728 1.00 51.72 237 ASP B C 1
ATOM 3739 O O . ASP B 1 252 ? -7.769 107.978 133.227 1.00 50.48 237 ASP B O 1
ATOM 3744 N N . VAL B 1 253 ? -7.218 110.135 132.950 1.00 54.84 238 VAL B N 1
ATOM 3745 C CA . VAL B 1 253 ? -8.388 110.650 133.665 1.00 58.92 238 VAL B CA 1
ATOM 3746 C C . VAL B 1 253 ? -8.843 111.993 133.076 1.00 59.89 238 VAL B C 1
ATOM 3747 O O . VAL B 1 253 ? -9.435 112.050 131.993 1.00 60.67 238 VAL B O 1
ATOM 3751 N N . LEU B 1 273 ? -3.171 101.373 140.768 1.00 44.01 258 LEU B N 1
ATOM 3752 C CA . LEU B 1 273 ? -1.882 101.874 141.243 1.00 45.77 258 LEU B CA 1
ATOM 3753 C C . LEU B 1 273 ? -1.287 102.914 140.276 1.00 46.75 258 LEU B C 1
ATOM 3754 O O . LEU B 1 273 ? -0.491 102.598 139.388 1.00 46.05 258 LEU B O 1
ATOM 3759 N N . THR B 1 274 ? -1.697 104.165 140.452 1.00 45.82 259 THR B N 1
ATOM 3760 C CA . THR B 1 274 ? -1.276 105.256 139.580 1.00 43.30 259 THR B CA 1
ATOM 3761 C C . THR B 1 274 ? -0.885 106.470 140.398 1.00 38.71 259 THR B C 1
ATOM 3762 O O . THR B 1 274 ? -1.148 106.518 141.591 1.00 36.07 259 THR B O 1
ATOM 3766 N N . TYR B 1 275 ? -0.293 107.468 139.755 1.00 33.96 260 TYR B N 1
ATOM 3767 C CA . TYR B 1 275 ? 0.037 108.706 140.452 1.00 38.01 260 TYR B CA 1
ATOM 3768 C C . TYR B 1 275 ? -1.223 109.467 140.954 1.00 35.93 260 TYR B C 1
ATOM 3769 O O . TYR B 1 275 ? -1.295 109.800 142.141 1.00 33.75 260 TYR B O 1
ATOM 3778 N N . PRO B 1 276 ? -2.227 109.712 140.083 1.00 32.84 261 PRO B N 1
ATOM 3779 C CA . PRO B 1 276 ? -3.389 110.478 140.575 1.00 38.65 261 PRO B CA 1
ATOM 3780 C C . PRO B 1 276 ? -4.165 109.841 141.743 1.00 41.00 261 PRO B C 1
ATOM 3781 O O . PRO B 1 276 ? -4.847 110.562 142.471 1.00 39.88 261 PRO B O 1
ATOM 3785 N N . ARG B 1 277 ? -4.072 108.528 141.930 1.00 40.16 262 ARG B N 1
ATOM 3786 C CA . ARG B 1 277 ? -4.824 107.884 143.002 1.00 45.40 262 ARG B CA 1
ATOM 3787 C C . ARG B 1 277 ? -4.014 107.859 144.302 1.00 44.92 262 ARG B C 1
ATOM 3788 O O . ARG B 1 277 ? -4.580 107.823 145.402 1.00 45.25 262 ARG B O 1
ATOM 3796 N N . LEU B 1 278 ? -2.691 107.866 144.168 1.00 41.01 263 LEU B N 1
ATOM 3797 C CA . LEU B 1 278 ? -1.804 107.839 145.326 1.00 41.79 263 LEU B CA 1
ATOM 3798 C C . LEU B 1 278 ? -1.528 109.241 145.891 1.00 39.35 263 LEU B C 1
ATOM 3799 O O . LEU B 1 278 ? -1.413 109.416 147.098 1.00 38.58 263 LEU B O 1
ATOM 3804 N N . ILE B 1 279 ? -1.420 110.238 145.020 1.00 40.94 264 ILE B N 1
ATOM 3805 C CA . ILE B 1 279 ? -0.968 111.547 145.472 1.00 41.64 264 ILE B CA 1
ATOM 3806 C C . ILE B 1 279 ? -1.917 112.653 145.028 1.00 41.67 264 ILE B C 1
ATOM 3807 O O . ILE B 1 279 ? -1.702 113.828 145.327 1.00 46.71 264 ILE B O 1
ATOM 3812 N N . GLY B 1 280 ? -2.967 112.267 144.312 1.00 36.69 265 GLY B N 1
ATOM 3813 C CA . GLY B 1 280 ? -3.925 113.220 143.779 1.00 34.43 265 GLY B CA 1
ATOM 3814 C C . GLY B 1 280 ? -3.578 113.717 142.387 1.00 34.32 265 GLY B C 1
ATOM 3815 O O . GLY B 1 280 ? -2.427 113.683 141.969 1.00 38.54 265 GLY B O 1
ATOM 3816 N N . LEU B 1 281 ? -4.589 114.194 141.676 1.00 38.00 266 LEU B N 1
ATOM 3817 C CA . LEU B 1 281 ? -4.417 114.748 140.343 1.00 39.36 266 LEU B CA 1
ATOM 3818 C C . LEU B 1 281 ? -3.569 116.031 140.321 1.00 43.77 266 LEU B C 1
ATOM 3819 O O . LEU B 1 281 ? -2.702 116.216 139.448 1.00 41.00 266 LEU B O 1
ATOM 3824 N N . GLU B 1 282 ? -3.815 116.909 141.291 1.00 49.38 267 GLU B N 1
ATOM 3825 C CA . GLU B 1 282 ? -3.146 118.206 141.343 1.00 47.32 267 GLU B CA 1
ATOM 3826 C C . GLU B 1 282 ? -1.649 118.028 141.581 1.00 41.59 267 GLU B C 1
ATOM 3827 O O . GLU B 1 282 ? -0.811 118.567 140.842 1.00 43.13 267 GLU B O 1
ATOM 3833 N N . ARG B 1 283 ? -1.305 117.238 142.591 1.00 39.00 268 ARG B N 1
ATOM 3834 C CA . ARG B 1 283 ? 0.101 117.024 142.887 1.00 43.77 268 ARG B CA 1
ATOM 3835 C C . ARG B 1 283 ? 0.755 116.187 141.770 1.00 41.26 268 ARG B C 1
ATOM 3836 O O . ARG B 1 283 ? 1.969 116.253 141.582 1.00 36.06 268 ARG B O 1
ATOM 3844 N N . SER B 1 284 ? -0.043 115.425 141.019 1.00 36.77 269 SER B N 1
ATOM 3845 C CA . SER B 1 284 ? 0.505 114.686 139.880 1.00 39.25 269 SER B CA 1
ATOM 3846 C C . SER B 1 284 ? 0.936 115.666 138.790 1.00 39.43 269 SER B C 1
ATOM 3847 O O . SER B 1 284 ? 2.024 115.531 138.227 1.00 43.41 269 SER B O 1
ATOM 3850 N N . LYS B 1 285 ? 0.095 116.656 138.501 1.00 37.83 270 LYS B N 1
ATOM 3851 C CA . LYS B 1 285 ? 0.461 117.661 137.506 1.00 39.86 270 LYS B CA 1
ATOM 3852 C C . LYS B 1 285 ? 1.658 118.514 137.967 1.00 38.68 270 LYS B C 1
ATOM 3853 O O . LYS B 1 285 ? 2.506 118.925 137.161 1.00 39.62 270 LYS B O 1
ATOM 3859 N N . GLU B 1 286 ? 1.752 118.743 139.270 1.00 36.03 271 GLU B N 1
ATOM 3860 C CA . GLU B 1 286 ? 2.915 119.446 139.805 1.00 41.12 271 GLU B CA 1
ATOM 3861 C C . GLU B 1 286 ? 4.219 118.643 139.638 1.00 41.58 271 GLU B C 1
ATOM 3862 O O . GLU B 1 286 ? 5.254 119.189 139.195 1.00 39.88 271 GLU B O 1
ATOM 3868 N N . VAL B 1 287 ? 4.152 117.352 139.971 1.00 38.65 272 VAL B N 1
ATOM 3869 C CA . VAL B 1 287 ? 5.274 116.434 139.785 1.00 34.41 272 VAL B CA 1
ATOM 3870 C C . VAL B 1 287 ? 5.702 116.377 138.312 1.00 31.56 272 VAL B C 1
ATOM 3871 O O . VAL B 1 287 ? 6.898 116.443 138.007 1.00 34.03 272 VAL B O 1
ATOM 3875 N N . ALA B 1 288 ? 4.726 116.294 137.404 1.00 35.27 273 ALA B N 1
ATOM 3876 C CA . ALA B 1 288 ? 5.012 116.301 135.963 1.00 35.95 273 ALA B CA 1
ATOM 3877 C C . ALA B 1 288 ? 5.773 117.560 135.557 1.00 36.05 273 ALA B C 1
ATOM 3878 O O . ALA B 1 288 ? 6.824 117.468 134.915 1.00 35.15 273 ALA B O 1
ATOM 3880 N N . GLU B 1 289 ? 5.265 118.726 135.953 1.00 36.71 274 GLU B N 1
ATOM 3881 C CA . GLU B 1 289 ? 5.935 119.968 135.575 1.00 43.69 274 GLU B CA 1
ATOM 3882 C C . GLU B 1 289 ? 7.372 120.113 136.135 1.00 39.15 274 GLU B C 1
ATOM 3883 O O . GLU B 1 289 ? 8.276 120.570 135.413 1.00 36.52 274 GLU B O 1
ATOM 3889 N N . LYS B 1 290 ? 7.604 119.709 137.388 1.00 37.82 275 LYS B N 1
ATOM 3890 C CA . LYS B 1 290 ? 8.956 119.827 137.958 1.00 37.95 275 LYS B CA 1
ATOM 3891 C C . LYS B 1 290 ? 9.894 118.783 137.351 1.00 36.52 275 LYS B C 1
ATOM 3892 O O . LYS B 1 290 ? 11.101 118.997 137.310 1.00 37.63 275 LYS B O 1
ATOM 3898 N N . LEU B 1 291 ? 9.349 117.643 136.918 1.00 35.08 276 LEU B N 1
ATOM 3899 C CA . LEU B 1 291 ? 10.163 116.654 136.206 1.00 33.92 276 LEU B CA 1
ATOM 3900 C C . LEU B 1 291 ? 10.607 117.220 134.863 1.00 32.10 276 LEU B C 1
ATOM 3901 O O . LEU B 1 291 ? 11.799 117.198 134.531 1.00 31.44 276 LEU B O 1
ATOM 3906 N N . ARG B 1 292 ? 9.642 117.729 134.098 1.00 31.33 277 ARG B N 1
ATOM 3907 C CA . ARG B 1 292 ? 9.947 118.329 132.799 1.00 32.89 277 ARG B CA 1
ATOM 3908 C C . ARG B 1 292 ? 11.063 119.370 132.914 1.00 35.57 277 ARG B C 1
ATOM 3909 O O . ARG B 1 292 ? 12.044 119.344 132.140 1.00 39.48 277 ARG B O 1
ATOM 3917 N N . ARG B 1 293 ? 10.906 120.272 133.894 1.00 31.84 278 ARG B N 1
ATOM 3918 C CA . ARG B 1 293 ? 11.848 121.383 134.080 1.00 37.01 278 ARG B CA 1
ATOM 3919 C C . ARG B 1 293 ? 13.149 120.835 134.622 1.00 35.34 278 ARG B C 1
ATOM 3920 O O . ARG B 1 293 ? 14.194 121.385 134.304 1.00 35.06 278 ARG B O 1
ATOM 3928 N N . GLU B 1 294 ? 13.121 119.768 135.422 1.00 29.48 279 GLU B N 1
ATOM 3929 C CA . GLU B 1 294 ? 14.385 119.208 135.918 1.00 33.39 279 GLU B CA 1
ATOM 3930 C C . GLU B 1 294 ? 15.221 118.695 134.728 1.00 31.37 279 GLU B C 1
ATOM 3931 O O . GLU B 1 294 ? 16.466 118.906 134.637 1.00 35.29 279 GLU B O 1
ATOM 3937 N N . ALA B 1 295 ? 14.510 118.043 133.810 1.00 25.70 280 ALA B N 1
ATOM 3938 C CA . ALA B 1 295 ? 15.103 117.556 132.574 1.00 31.73 280 ALA B CA 1
ATOM 3939 C C . ALA B 1 295 ? 15.738 118.708 131.804 1.00 30.56 280 ALA B C 1
ATOM 3940 O O . ALA B 1 295 ? 16.889 118.612 131.379 1.00 30.98 280 ALA B O 1
ATOM 3942 N N . GLU B 1 296 ? 15.002 119.806 131.648 1.00 31.62 281 GLU B N 1
ATOM 3943 C CA . GLU B 1 296 ? 15.563 120.944 130.916 1.00 30.19 281 GLU B CA 1
ATOM 3944 C C . GLU B 1 296 ? 16.782 121.557 131.619 1.00 33.08 281 GLU B C 1
ATOM 3945 O O . GLU B 1 296 ? 17.747 121.968 130.958 1.00 31.67 281 GLU B O 1
ATOM 3951 N N . GLU B 1 297 ? 16.775 121.590 132.947 1.00 29.57 282 GLU B N 1
ATOM 3952 C CA . GLU B 1 297 ? 17.936 122.150 133.630 1.00 36.15 282 GLU B CA 1
ATOM 3953 C C . GLU B 1 297 ? 19.176 121.267 133.471 1.00 36.31 282 GLU B C 1
ATOM 3954 O O . GLU B 1 297 ? 20.301 121.765 133.569 1.00 37.02 282 GLU B O 1
ATOM 3960 N N . GLN B 1 298 ? 19.005 119.971 133.212 1.00 30.01 283 GLN B N 1
ATOM 3961 C CA . GLN B 1 298 ? 20.210 119.198 132.919 1.00 25.97 283 GLN B CA 1
ATOM 3962 C C . GLN B 1 298 ? 20.864 119.651 131.600 1.00 31.29 283 GLN B C 1
ATOM 3963 O O . GLN B 1 298 ? 22.062 119.446 131.387 1.00 30.53 283 GLN B O 1
ATOM 3969 N N . LEU B 1 299 ? 20.089 120.274 130.715 1.00 29.20 284 LEU B N 1
ATOM 3970 C CA . LEU B 1 299 ? 20.623 120.685 129.420 1.00 31.90 284 LEU B CA 1
ATOM 3971 C C . LEU B 1 299 ? 21.336 122.042 129.427 1.00 37.27 284 LEU B C 1
ATOM 3972 O O . LEU B 1 299 ? 21.675 122.576 128.369 1.00 35.89 284 LEU B O 1
ATOM 3977 N N . LEU B 1 300 ? 21.584 122.584 130.615 1.00 40.43 285 LEU B N 1
ATOM 3978 C CA . LEU B 1 300 ? 22.357 123.819 130.750 1.00 40.34 285 LEU B CA 1
ATOM 3979 C C . LEU B 1 300 ? 23.842 123.621 130.498 1.00 42.64 285 LEU B C 1
ATOM 3980 O O . LEU B 1 300 ? 24.441 122.666 130.991 1.00 52.12 285 LEU B O 1
ATOM 3985 N N . GLY B 1 301 ? 24.439 124.534 129.741 1.00 38.16 286 GLY B N 1
ATOM 3986 C CA . GLY B 1 301 ? 25.863 124.466 129.490 1.00 37.45 286 GLY B CA 1
ATOM 3987 C C . GLY B 1 301 ? 26.212 123.853 128.152 1.00 38.65 286 GLY B C 1
ATOM 3988 O O . GLY B 1 301 ? 27.385 123.747 127.797 1.00 42.33 286 GLY B O 1
ATOM 3989 N N . PHE B 1 302 ? 25.197 123.436 127.408 1.00 30.61 287 PHE B N 1
ATOM 3990 C CA . PHE B 1 302 ? 25.425 122.955 126.052 1.00 33.00 287 PHE B CA 1
ATOM 3991 C C . PHE B 1 302 ? 24.943 124.008 125.088 1.00 30.25 287 PHE B C 1
ATOM 3992 O O . PHE B 1 302 ? 24.021 124.743 125.416 1.00 29.68 287 PHE B O 1
ATOM 4000 N N . ASP B 1 303 ? 25.536 124.055 123.898 1.00 32.63 288 ASP B N 1
ATOM 4001 C CA . ASP B 1 303 ? 25.045 124.909 122.819 1.00 36.77 288 ASP B CA 1
ATOM 4002 C C . ASP B 1 303 ? 23.563 124.621 122.576 1.00 31.95 288 ASP B C 1
ATOM 4003 O O . ASP B 1 303 ? 23.164 123.460 122.469 1.00 32.32 288 ASP B O 1
ATOM 4008 N N . PRO B 1 304 ? 22.741 125.678 122.530 1.00 40.25 289 PRO B N 1
ATOM 4009 C CA . PRO B 1 304 ? 21.289 125.603 122.310 1.00 38.87 289 PRO B CA 1
ATOM 4010 C C . PRO B 1 304 ? 20.906 124.682 121.153 1.00 39.67 289 PRO B C 1
ATOM 4011 O O . PRO B 1 304 ? 19.970 123.883 121.256 1.00 35.35 289 PRO B O 1
ATOM 4015 N N . SER B 1 305 ? 21.639 124.811 120.053 1.00 37.65 290 SER B N 1
ATOM 4016 C CA . SER B 1 305 ? 21.372 124.037 118.847 1.00 38.69 290 SER B CA 1
ATOM 4017 C C . SER B 1 305 ? 21.564 122.539 119.071 1.00 38.17 290 SER B C 1
ATOM 4018 O O . SER B 1 305 ? 20.756 121.733 118.620 1.00 40.31 290 SER B O 1
ATOM 4021 N N . LYS B 1 306 ? 22.632 122.172 119.773 1.00 33.34 291 LYS B N 1
ATOM 4022 C CA . LYS B 1 306 ? 22.895 120.769 120.072 1.00 32.96 291 LYS B CA 1
ATOM 4023 C C . LYS B 1 306 ? 21.916 120.237 121.111 1.00 31.43 291 LYS B C 1
ATOM 4024 O O . LYS B 1 306 ? 21.570 119.055 121.108 1.00 27.33 291 LYS B O 1
ATOM 4030 N N . ALA B 1 307 ? 21.464 121.125 121.994 1.00 30.53 292 ALA B N 1
ATOM 4031 C CA . ALA B 1 307 ? 20.537 120.759 123.063 1.00 33.05 292 ALA B CA 1
ATOM 4032 C C . ALA B 1 307 ? 19.119 120.555 122.537 1.00 31.28 292 ALA B C 1
ATOM 4033 O O . ALA B 1 307 ? 18.332 119.815 123.140 1.00 29.84 292 ALA B O 1
ATOM 4035 N N . ALA B 1 308 ? 18.816 121.199 121.404 1.00 28.28 293 ALA B N 1
ATOM 4036 C CA . ALA B 1 308 ? 17.442 121.328 120.899 1.00 29.06 293 ALA B CA 1
ATOM 4037 C C . ALA B 1 308 ? 16.646 120.017 120.802 1.00 27.90 293 ALA B C 1
ATOM 4038 O O . ALA B 1 308 ? 15.481 119.985 121.181 1.00 27.11 293 ALA B O 1
ATOM 4040 N N . PRO B 1 309 ? 17.251 118.933 120.289 1.00 30.87 294 PRO B N 1
ATOM 4041 C CA . PRO B 1 309 ? 16.395 117.736 120.273 1.00 25.49 294 PRO B CA 1
ATOM 4042 C C . PRO B 1 309 ? 16.029 117.189 121.665 1.00 26.45 294 PRO B C 1
ATOM 4043 O O . PRO B 1 309 ? 14.975 116.590 121.793 1.00 26.93 294 PRO B O 1
ATOM 4047 N N . LEU B 1 310 ? 16.868 117.390 122.677 1.00 23.23 295 LEU B N 1
ATOM 4048 C CA . LEU B 1 310 ? 16.564 116.887 124.016 1.00 23.53 295 LEU B CA 1
ATOM 4049 C C . LEU B 1 310 ? 15.543 117.774 124.732 1.00 25.10 295 LEU B C 1
ATOM 4050 O O . LEU B 1 310 ? 14.661 117.265 125.437 1.00 30.15 295 LEU B O 1
ATOM 4055 N N . VAL B 1 311 ? 15.632 119.088 124.523 1.00 28.62 296 VAL B N 1
ATOM 4056 C CA . VAL B 1 311 ? 14.566 119.970 124.981 1.00 30.42 296 VAL B CA 1
ATOM 4057 C C . VAL B 1 311 ? 13.267 119.529 124.313 1.00 28.10 296 VAL B C 1
ATOM 4058 O O . VAL B 1 311 ? 12.244 119.333 124.977 1.00 25.98 296 VAL B O 1
ATOM 4062 N N . ALA B 1 312 ? 13.319 119.334 123.000 1.00 29.20 297 ALA B N 1
ATOM 4063 C CA . ALA B 1 312 ? 12.115 118.972 122.255 1.00 33.19 297 ALA B CA 1
ATOM 4064 C C . ALA B 1 312 ? 11.560 117.609 122.689 1.00 32.29 297 ALA B C 1
ATOM 4065 O O . ALA B 1 312 ? 10.362 117.418 122.711 1.00 32.42 297 ALA B O 1
ATOM 4067 N N . LEU B 1 313 ? 12.423 116.666 123.044 1.00 29.04 298 LEU B N 1
ATOM 4068 C CA . LEU B 1 313 ? 11.954 115.369 123.499 1.00 28.44 298 LEU B CA 1
ATOM 4069 C C . LEU B 1 313 ? 11.265 115.485 124.863 1.00 31.48 298 LEU B C 1
ATOM 4070 O O . LEU B 1 313 ? 10.252 114.813 125.119 1.00 32.61 298 LEU B O 1
ATOM 4075 N N . ALA B 1 314 ? 11.809 116.334 125.736 1.00 26.19 299 ALA B N 1
ATOM 4076 C CA . ALA B 1 314 ? 11.189 116.532 127.044 1.00 29.22 299 ALA B CA 1
ATOM 4077 C C . ALA B 1 314 ? 9.805 117.118 126.855 1.00 32.81 299 ALA B C 1
ATOM 4078 O O . ALA B 1 314 ? 8.829 116.671 127.470 1.00 33.37 299 ALA B O 1
ATOM 4080 N N . SER B 1 315 ? 9.744 118.114 125.981 1.00 37.11 300 SER B N 1
ATOM 4081 C CA . SER B 1 315 ? 8.500 118.760 125.594 1.00 33.73 300 SER B CA 1
ATOM 4082 C C . SER B 1 315 ? 7.494 117.769 124.993 1.00 34.55 300 SER B C 1
ATOM 4083 O O . SER B 1 315 ? 6.325 117.750 125.356 1.00 34.96 300 SER B O 1
ATOM 4086 N N . TYR B 1 316 ? 7.972 116.930 124.086 1.00 34.30 301 TYR B N 1
ATOM 4087 C CA . TYR B 1 316 ? 7.151 115.947 123.402 1.00 35.27 301 TYR B CA 1
ATOM 4088 C C . TYR B 1 316 ? 6.558 114.929 124.377 1.00 37.12 301 TYR B C 1
ATOM 4089 O O . TYR B 1 316 ? 5.446 114.440 124.190 1.00 38.13 301 TYR B O 1
ATOM 4098 N N . ILE B 1 317 ? 7.300 114.602 125.421 1.00 37.02 302 ILE B N 1
ATOM 4099 C CA . ILE B 1 317 ? 6.756 113.697 126.420 1.00 36.27 302 ILE B CA 1
ATOM 4100 C C . ILE B 1 317 ? 5.780 114.438 127.341 1.00 36.67 302 ILE B C 1
ATOM 4101 O O . ILE B 1 317 ? 4.769 113.878 127.766 1.00 39.52 302 ILE B O 1
ATOM 4106 N N . ALA B 1 318 ? 6.059 115.712 127.606 1.00 38.15 303 ALA B N 1
ATOM 4107 C CA . ALA B 1 318 ? 5.211 116.497 128.503 1.00 38.55 303 ALA B CA 1
ATOM 4108 C C . ALA B 1 318 ? 3.831 116.789 127.920 1.00 43.84 303 ALA B C 1
ATOM 4109 O O . ALA B 1 318 ? 2.825 116.745 128.626 1.00 47.95 303 ALA B O 1
ATOM 4111 N N . CYS B 1 319 ? 3.787 117.085 126.628 1.00 43.57 304 CYS B N 1
ATOM 4112 C CA . CYS B 1 319 ? 2.600 117.682 126.028 1.00 45.94 304 CYS B CA 1
ATOM 4113 C C . CYS B 1 319 ? 1.755 116.688 125.227 1.00 48.57 304 CYS B C 1
ATOM 4114 O O . CYS B 1 319 ? 0.988 117.087 124.348 1.00 52.53 304 CYS B O 1
ATOM 4117 N N . ARG B 1 320 ? 1.889 115.402 125.539 1.00 44.30 305 ARG B N 1
ATOM 4118 C CA . ARG B 1 320 ? 1.125 114.369 124.854 1.00 46.34 305 ARG B CA 1
ATOM 4119 C C . ARG B 1 320 ? -0.341 114.375 125.295 1.00 49.69 305 ARG B C 1
ATOM 4120 O O . ARG B 1 320 ? -1.219 114.857 124.569 1.00 51.38 305 ARG B O 1
#

GO terms:
  GO:0009507 chloroplast (C, IDA)
  GO:0009513 etioplast (C, IDA)
  GO:0010287 plastoglobule (C, IDA)
  GO:0045337 farnesyl diphosphate biosynthetic process (P, IDA)
  GO:0044687 geranylfarnesyl diphosphate synthase activity (F, IDA)
  GO:0004311 geranylgeranyl diphosphate synthase activity (F, IDA)
  GO:0008299 isoprenoid biosynthetic process (P, TAS)

Radius of gyration: 24.55 Å; Cα contacts (8 Å, |Δi|>4): 922; chains: 2; bounding box: 63×76×44 Å

Nearest PDB structures (foldseek):
  5e8h-assembly1_A  TM=1.004E+00  e=1.432E-37  Arabidopsis thaliana
  5e8h-assembly1_B  TM=9.854E-01  e=5.785E-32  Arabidopsis thaliana
  7my6-assembly1_B  TM=9.512E-01  e=1.863E-22  Synechococcus elongatus PCC 7942 = FACHB-805
  7mxz-assembly1_AAA  TM=9.360E-01  e=6.319E-22  Synechocystis sp. PCC 6803 substr. Kazusa
  6sxl-assembly1_B  TM=9.128E-01  e=6.211E-19  Picosynechococcus sp. PCC 7002

Solvent-accessible surface area: 22951 Å² total; per-residue (Å²): 90,121,93,141,120,47,58,110,90,8,99,82,40,40,98,186,27,16,121,41,0,56,63,24,0,62,114,13,1,52,97,141,130,34,67,76,0,5,74,0,0,38,64,16,0,54,18,52,32,166,10,43,33,0,3,0,0,0,3,0,0,44,6,26,53,20,90,40,78,24,0,26,3,0,0,0,0,0,10,0,1,29,6,1,13,32,4,0,14,9,4,50,42,30,99,87,27,71,95,64,112,69,127,64,2,5,10,119,69,66,28,77,32,19,0,2,0,0,0,8,0,0,9,0,16,0,2,37,33,0,0,71,58,0,38,68,91,22,52,35,110,65,0,20,75,0,2,18,20,0,0,103,8,3,5,33,88,0,6,4,1,0,8,10,45,70,101,79,81,135,95,12,54,51,20,21,45,33,51,9,0,12,4,7,16,3,0,0,0,0,0,0,0,4,14,49,3,77,97,112,33,3,83,60,0,42,87,0,0,83,6,0,0,24,0,100,30,2,15,56,18,18,78,65,45,77,152,43,155,108,75,151,39,22,17,212,55,51,26,65,112,122,0,104,89,51,8,72,127,24,46,132,64,0,42,111,30,7,137,85,28,71,110,88,93,5,48,24,0,61,8,2,0,34,94,16,20,91,128,123,78,65,115,94,12,124,76,24,19,96,144,21,15,127,38,0,48,60,23,0,66,120,11,3,56,92,201,98,111,20,15,91,1,2,38,46,24,0,51,51,30,36,96,11,32,38,0,9,1,0,0,7,0,0,52,3,27,45,23,90,46,79,29,0,26,3,0,0,0,0,0,6,0,0,33,5,3,15,36,4,2,21,6,5,51,39,31,95,90,30,71,111,67,153,74,91,61,3,4,11,111,72,63,30,74,32,41,0,2,3,4,0,7,2,0,8,3,28,0,2,34,36,0,0,62,62,0,34,62,100,23,54,34,106,74,0,22,77,0,2,14,10,0,0,113,6,2,4,18,81,0,11,4,0,0,9,3,15,62,74,111,194,11,53,152,64,5,67,50,8,23,54,34,71,16,0,13,5,11,14,3,0,0,0,0,0,0,1,7,14,48,4,76,84,87,42,5,96,71,0,58,99,0,0,96,8,2,0,20,1,79,30,0,13,59,18,34,90,115,123,109,50,5,23,205,51,29,30,73,107,124,0,87,99,38,9,93,130,25,57,112,48,0,59,99,11,9,117,86,34,82,110,87,101,6,50,27,2,57,14,10,0,32,77,16,24,94,149

Sequence (548 aa):
CNDHNSAFDFKLYMIRKAESVNAALDVSVPLREPLTVQEAVRYSLLAGGKRVRPLLCIAVCELVGGDEATAMSAACAVEMIHTSSLIHDDLPCMDNADLRRGKPTNHKVYGEDMAVLAGDALLALAFEHMTVVSSGLVAPERMIRAVVELARAIGTTGLVAGQMIDLGLEHLEFIHLHKTAALLEAAAVLGVIMGGGTEEEIEKLRKYARCIGLLFQVVDDILDVTKSTEELTYPRLIGLERSKEVAEKLRREAEEQLLGFDPSKAAPLVALASYIACHNSAFDFKLYMIRKAESVNAALDVSVPLREPVQEAVRYSLLAGGKRVRPLLCIAVCELVGGDEATAMSAACAVEMIHTSSLIHDDLPCMDNADLRRGKPTNHKVYGEDMAVLAGDALLALAFEHMTVVSSGLVAPERMIRAVVELARAIGTTGLVAGQMIDLAVGLEHLEFIHLHKTAALLEAAAVLGVIMGGGTEEEIEKLRKYARCIGLLFQVVDDILDVLTYPRLIGLERSKEVAEKLRREAEEQLLGFDPSKAAPLVALASYIACR

Organism: Arabidopsis thaliana (NCBI:txid3702)

Foldseek 3Di:
DDDVVLLVVLVVLLVVLQVVLLVVLCVLQDCDPVNLQSVLLCVQLNPDDSLVLLSLLQLLLVLQPHHSVLRRLLSSLLSLLVSLLVLVCCAPVHVVDQDDPRHGRSCNPNNRVSSNVSSVVSNVSSLVSLLVRNVVQAPVVLSVVLSVLQVCCRDCNAQVVLSVLVCQVVSVLVNQQHNFQSSSLSSNLSSCSSNVHDPLSSVLSSLLSSLLSVLLQLVVLLVCQVPPPPHVHDCVNPRNVVSLVSSVVSLVSSVVSSPPTDCVSCSNSNSSSVVSSD/DVLLVVLVVVLVVLQVVLLVVLCVLLPPPDPLSVLLCVQLNVDDSLVLLSLLQLLLVQQPAHSVLRNLLSSLLSLLVSLVVLVCCDPVHVVPQDDPNHGHSCNVVNNVSSNSSSVVSNVSSLVRLLVPNVPPAPVVLSVVLVVLQVCQRDCNAQVVLRVLVVPPADVSVLSNQCHNFQSSSLSSNLSSCSSSVHDPLLSVLRSLLSSLQSVLLQLQVLLVPVNHDCVPPRNVVSLVSNVVSLVSNVVSSPPTDCVSCSSSNSSSVVSSPD

InterPro domains:
  IPR000092 Polyprenyl synthetase-like [PF00348] (93-330)
  IPR000092 Polyprenyl synthetase-like [cd00685] (95-358)
  IPR008949 Isoprenoid synthase domain superfamily [G3DSA:1.10.600.10] (57-360)
  IPR008949 Isoprenoid synthase domain superfamily [SSF48576] (74-341)
  IPR033749 Polyprenyl synthetase, conserved site [PS00444] (278-290)
  IPR033749 Polyprenyl synthetase, conserved site [PS00723] (142-158)
  IPR053378 Prenyl diphosphate synthase [NF045485] (74-359)

Secondary structure (DSSP, 8-state):
---HHHHHHHHHHHHHHHHHHHHHHHHHS---S-HHHHHHHHHHHSS----HHHHHHHHHHHHTT--HHHHHHHHHHHHHHHHHHHHHHHSTTTT--SEETTEE-HHHHH-HHHHHHHHHHHHHHHHHHHHHHHTTTS-HHHHHHHHHHHHHHHSTTSHHHHHHHT--HHHHHHHHIIIIIHHHHHHHHHHHHHTT--HHHHHHHHHHHHHHHHHHHHHHHHHHHHH-TT---HHHHT-HHHHHHHHHHHHHHHHHTTTTS-HHHHHHHHHHHHHHH-/-HHHHHHHHHHHHHHHHHHHHHHHHS-SS---HHHHHHHHTS----HHHHHHHHHHHHTT--HHHHHHHHHHHHHHHHHHHHHHHSTTTT--SEETTEE-HHHHH-HHHHHHHHHHHHHHHHHHHHHHHTTTS-HHHHHHHHHHHHHHHSTTSHHHHHHHHH---HHHHHHHHIIIIIHHHHHHHHHHHHHTT--HHHHHHHHHHHHHHHHHHHHHHHHHT---HHHHT-HHHHHHHHHHHHHHHHHHTTTS-HHHHHHHHHHHHHHHT-